Protein AF-A0A563VJB3-F1 (afdb_monomer)

Foldseek 3Di:
DADADLVVLVVVLPDDDLVPPVDQKDKHKAAPCCCCPPNNVSVVVSQVSCVVSQKHWDKDWDAVQQQQFQERGTMMIIMIGRVVWWPCPDPQDAFGGDHHVFFVCRLVVFDWPGRHAYQLAQDQPPDPPPDPSDRFWTQGPNDIDGDWLQSLCRRLVHPNPDDDPDDRNVSSNVSNSDHRPRSVVRRVVSVVVRCVVTGCPVCVVVLQVQQWFFLQLLVLVLVVLCLQQPQWFFADFLVGDGDPFTWGWQKKDFPPDQWIWGDDDQKTFIAGVVRHTPDIDGSCNSPVQDDSVVSLVCSQPDDDGIDGDPSCSVVCVVNVPRHSDDDDLFFARMFTWTDGPNDTDGGFGAHEFEPRPDFDWLADWALLQKWKKFKPPDDDDQVVLLPQPDPLSLLVSLVVSVVSVIDIDTDGRSDPLLLVLLVLLPVCRSVLVVQLLSCVSPPQDWALCSSDDDPVSLVSVLSVSVCSNFRDHSPDRDPSDGSHFWYWYQYPVRGIHTDGVVPSVRRSSNSRGFKTWDADPCVRRVFSGWDDDPNTIMGMTGTIMTGD

Sequence (548 aa):
MMVTNLKEVIYFLYCRYFRGKKPSAYIIENVRHLLKHDNGRTFKIICEHLESVGYTVNYKILKASEYGLPQHRPRIFIVGFNKELIDTFWAFNFPLPIPLKMTMSDVWEGNCSRDIGFTLRVGGRRSPIDDRRNWDGYLVDGEVVRIKPEQGIKMMGFPNNFQFPVSNTEAMKQLGNSVCVDVVYHVAGQVKEYLENNTIKKANKERQLKGRLNKGEWSEFYAFMRLLLDKYLSFGNKEGNPLNEYVVVFKIKHNKADIEYLKNNGQVEIRDLLGTKIKTLTVKELIEQISIEEIYQTIESSKGSSFVMPKVQEYFELLKINSFKGSSYSKGDINISFNHDGIQYSSQNVDIKSDIGSLPTLLNASSATNFIFRINNFNADIDAINDIKTKYKIRDRLLRIRELNSTLEFVKCEKEVHSNNLKKVDSLMPEILAKMLTKYYSGEGAKITDLVTNENEICRVKDYLKAVLLGMFPSKNWDGNYTANGSILVRKQGDLVLYHVIKDNILKDYLFYNTKLDTPSSTRHRFGNLYKEKNQTFIKLNLQIRFI

Structure (mmCIF, N/CA/C/O backbone):
data_AF-A0A563VJB3-F1
#
_entry.id   AF-A0A563VJB3-F1
#
loop_
_atom_site.group_PDB
_atom_site.id
_atom_site.type_symbol
_atom_site.label_atom_id
_atom_site.label_alt_id
_atom_site.label_comp_id
_atom_site.label_asym_id
_atom_site.label_entity_id
_atom_site.label_seq_id
_atom_site.pdbx_PDB_ins_code
_atom_site.Cartn_x
_atom_site.Cartn_y
_atom_site.Cartn_z
_atom_site.occupancy
_atom_site.B_iso_or_equiv
_atom_site.auth_seq_id
_atom_site.auth_comp_id
_atom_site.auth_asym_id
_atom_site.auth_atom_id
_atom_site.pdbx_PDB_model_num
ATOM 1 N N . MET A 1 1 ? -9.254 -17.437 45.096 1.00 30.25 1 MET A N 1
ATOM 2 C CA . MET A 1 1 ? -8.965 -17.400 46.546 1.00 30.25 1 MET A CA 1
ATOM 3 C C . MET A 1 1 ? -9.518 -16.082 47.068 1.00 30.25 1 MET A C 1
ATOM 5 O O . MET A 1 1 ? -9.094 -15.053 46.561 1.00 30.25 1 MET A O 1
ATOM 9 N N . MET A 1 2 ? -10.532 -16.105 47.940 1.00 32.41 2 MET A N 1
ATOM 10 C CA . MET A 1 2 ? -11.164 -14.882 48.464 1.00 32.41 2 MET A CA 1
ATOM 11 C C . MET A 1 2 ? -10.337 -14.330 49.621 1.00 32.41 2 MET A C 1
ATOM 13 O O . MET A 1 2 ? -9.968 -15.084 50.516 1.00 32.41 2 MET A O 1
ATOM 17 N N . VAL A 1 3 ? -10.038 -13.033 49.583 1.00 38.00 3 VAL A N 1
ATOM 18 C CA . VAL A 1 3 ? -9.262 -12.336 50.613 1.00 38.00 3 VAL A CA 1
ATOM 19 C C . VAL A 1 3 ? -10.212 -11.405 51.356 1.00 38.00 3 VAL A C 1
ATOM 21 O O . VAL A 1 3 ? -10.777 -10.491 50.762 1.00 38.00 3 VAL A O 1
ATOM 24 N N . THR A 1 4 ? -10.428 -11.664 52.645 1.00 40.12 4 THR A N 1
ATOM 25 C CA . THR A 1 4 ? -11.492 -11.033 53.444 1.00 40.12 4 THR A CA 1
ATOM 26 C C . THR A 1 4 ? -11.027 -9.835 54.278 1.00 40.12 4 THR A C 1
ATOM 28 O O . THR A 1 4 ? -11.866 -9.128 54.833 1.00 40.12 4 THR A O 1
ATOM 31 N N . ASN A 1 5 ? -9.718 -9.563 54.363 1.00 53.78 5 ASN A N 1
ATOM 32 C CA . ASN A 1 5 ? -9.167 -8.419 55.096 1.00 53.78 5 ASN A CA 1
ATOM 33 C C . ASN A 1 5 ? -8.331 -7.504 54.186 1.00 53.78 5 ASN A C 1
ATOM 35 O O . ASN A 1 5 ? -7.505 -7.951 53.400 1.00 53.78 5 ASN A O 1
ATOM 39 N N . LEU A 1 6 ? -8.499 -6.193 54.334 1.00 54.00 6 LEU A N 1
ATOM 40 C CA . LEU A 1 6 ? -7.807 -5.167 53.562 1.00 54.00 6 LEU A CA 1
ATOM 41 C C . LEU A 1 6 ? -6.274 -5.203 53.713 1.00 54.00 6 LEU A C 1
ATOM 43 O O . LEU A 1 6 ? -5.554 -5.007 52.734 1.00 54.00 6 LEU A O 1
ATOM 47 N N . LYS A 1 7 ? -5.769 -5.513 54.916 1.00 52.28 7 LYS A N 1
ATOM 48 C CA . LYS A 1 7 ? -4.327 -5.728 55.140 1.00 52.28 7 LYS A CA 1
ATOM 49 C C . LYS A 1 7 ? -3.820 -6.972 54.406 1.00 52.28 7 LYS A C 1
ATOM 51 O O . LYS A 1 7 ? -2.704 -6.962 53.899 1.00 52.28 7 LYS A O 1
ATOM 56 N N . GLU A 1 8 ? -4.649 -8.008 54.295 1.00 55.47 8 GLU A N 1
ATOM 57 C CA . GLU A 1 8 ? -4.331 -9.211 53.523 1.00 55.47 8 GLU A CA 1
ATOM 58 C C . GLU A 1 8 ? -4.402 -8.951 52.018 1.00 55.47 8 GLU A C 1
ATOM 60 O O . GLU A 1 8 ? -3.563 -9.477 51.302 1.00 55.47 8 GLU A O 1
ATOM 65 N N . VAL A 1 9 ? -5.330 -8.114 51.527 1.00 55.62 9 VAL A N 1
ATOM 66 C CA . VAL A 1 9 ? -5.386 -7.713 50.106 1.00 55.62 9 VAL A CA 1
ATOM 67 C C . VAL A 1 9 ? -4.091 -7.007 49.717 1.00 55.62 9 VAL A C 1
ATOM 69 O O . VAL A 1 9 ? -3.460 -7.385 48.735 1.00 55.62 9 VAL A O 1
ATOM 72 N N . ILE A 1 10 ? -3.649 -6.036 50.520 1.00 56.69 10 ILE A N 1
ATOM 73 C CA . ILE A 1 10 ? -2.398 -5.311 50.272 1.00 56.69 10 ILE A CA 1
ATOM 74 C C . ILE A 1 10 ? -1.197 -6.263 50.371 1.00 56.69 10 ILE A C 1
ATOM 76 O O . ILE A 1 10 ? -0.389 -6.302 49.451 1.00 56.69 10 ILE A O 1
ATOM 80 N N . TYR A 1 11 ? -1.105 -7.096 51.412 1.00 55.12 11 TYR A N 1
ATOM 81 C CA . TYR A 1 11 ? -0.025 -8.084 51.565 1.00 55.12 11 TYR A CA 1
ATOM 82 C C . TYR A 1 11 ? 0.010 -9.129 50.427 1.00 55.12 11 TYR A C 1
ATOM 84 O O . TYR A 1 11 ? 1.081 -9.494 49.934 1.00 55.12 11 TYR A O 1
ATOM 92 N N . PHE A 1 12 ? -1.158 -9.571 49.953 1.00 57.53 12 PHE A N 1
ATOM 93 C CA . PHE A 1 12 ? -1.322 -10.499 48.831 1.00 57.53 12 PHE A CA 1
ATOM 94 C C . PHE A 1 12 ? -0.870 -9.878 47.501 1.00 57.53 12 PHE A C 1
ATOM 96 O O . PHE A 1 12 ? -0.182 -10.537 46.716 1.00 57.53 12 PHE A O 1
ATOM 103 N N . LEU A 1 13 ? -1.187 -8.596 47.280 1.00 56.88 13 LEU A N 1
ATOM 104 C CA . LEU A 1 13 ? -0.684 -7.802 46.155 1.00 56.88 13 LEU A CA 1
ATOM 105 C C . LEU A 1 13 ? 0.831 -7.526 46.253 1.00 56.88 13 LEU A C 1
ATOM 107 O O . LEU A 1 13 ? 1.493 -7.409 45.220 1.00 56.88 13 LEU A O 1
ATOM 111 N N . TYR A 1 14 ? 1.385 -7.452 47.470 1.00 53.69 14 TYR A N 1
ATOM 112 C CA . TYR A 1 14 ? 2.781 -7.083 47.743 1.00 53.69 14 TYR A CA 1
ATOM 113 C C . TYR A 1 14 ? 3.789 -8.221 47.488 1.00 53.69 14 TYR A C 1
ATOM 115 O O . TYR A 1 14 ? 4.827 -7.990 46.869 1.00 53.69 14 TYR A O 1
ATOM 123 N N . CYS A 1 15 ? 3.518 -9.455 47.942 1.00 50.88 15 CYS A N 1
ATOM 124 C CA . CYS A 1 15 ? 4.615 -10.405 48.205 1.00 50.88 15 CYS A CA 1
ATOM 125 C C . CYS A 1 15 ? 4.750 -11.642 47.298 1.00 50.88 15 CYS A C 1
ATOM 127 O O . CYS A 1 15 ? 5.849 -12.190 47.260 1.00 50.88 15 CYS A O 1
ATOM 129 N N . ARG A 1 16 ? 3.711 -12.158 46.612 1.00 53.47 16 ARG A N 1
ATOM 130 C CA . ARG A 1 16 ? 3.793 -13.575 46.156 1.00 53.47 16 ARG A CA 1
ATOM 131 C C . ARG A 1 16 ? 3.407 -13.927 44.717 1.00 53.47 16 ARG A C 1
ATOM 133 O O . ARG A 1 16 ? 3.974 -14.882 44.195 1.00 53.47 16 ARG A O 1
ATOM 140 N N . TYR A 1 17 ? 2.491 -13.214 44.054 1.00 55.06 17 TYR A N 1
ATOM 141 C CA . TYR A 1 17 ? 1.981 -13.660 42.737 1.00 55.06 17 TYR A CA 1
ATOM 142 C C . TYR A 1 17 ? 2.301 -12.729 41.563 1.00 55.06 17 TYR A C 1
ATOM 144 O O . TYR A 1 17 ? 2.717 -13.221 40.517 1.00 55.06 17 TYR A O 1
ATOM 152 N N . PHE A 1 18 ? 2.171 -11.409 41.711 1.00 60.47 18 PHE A N 1
ATOM 153 C CA . PHE A 1 18 ? 2.315 -10.500 40.565 1.00 60.47 18 PHE A CA 1
ATOM 154 C C . PHE A 1 18 ? 3.766 -10.311 40.102 1.00 60.47 18 PHE A C 1
ATOM 156 O O . PHE A 1 18 ? 4.006 -10.267 38.899 1.00 60.47 18 PHE A O 1
ATOM 163 N N . ARG A 1 19 ? 4.745 -10.330 41.020 1.00 59.09 19 ARG A N 1
ATOM 164 C CA . ARG A 1 19 ? 6.177 -10.348 40.658 1.00 59.09 19 ARG A CA 1
ATOM 165 C C . ARG A 1 19 ? 6.685 -11.725 40.210 1.00 59.09 19 ARG A C 1
ATOM 167 O O . ARG A 1 19 ? 7.540 -11.782 39.338 1.00 59.09 19 ARG A O 1
ATOM 174 N N . GLY A 1 20 ? 6.174 -12.816 40.791 1.00 64.81 20 GLY A N 1
ATOM 175 C CA . GLY A 1 20 ? 6.701 -14.172 40.560 1.00 64.81 20 GLY A CA 1
ATOM 176 C C . GLY A 1 20 ? 5.986 -14.979 39.471 1.00 64.81 20 GLY A C 1
ATOM 177 O O . GLY A 1 20 ? 6.637 -15.594 38.637 1.00 64.81 20 GLY A O 1
ATOM 178 N N . LYS A 1 21 ? 4.647 -14.997 39.469 1.00 71.12 21 LYS A N 1
ATOM 179 C CA . LYS A 1 21 ? 3.832 -15.833 38.567 1.00 71.12 21 LYS A CA 1
ATOM 180 C C . LYS A 1 21 ? 3.243 -15.086 37.373 1.00 71.12 21 LYS A C 1
ATOM 182 O O . LYS A 1 21 ? 2.817 -15.748 36.434 1.00 71.12 21 LYS A O 1
ATOM 187 N N . LYS A 1 22 ? 3.205 -13.746 37.417 1.00 80.19 22 LYS A N 1
ATOM 188 C CA . LYS A 1 22 ? 2.731 -12.863 36.334 1.00 80.19 22 LYS A CA 1
ATOM 189 C C . LYS A 1 22 ? 1.467 -13.399 35.608 1.00 80.19 22 LYS A C 1
ATOM 191 O O . LYS A 1 22 ? 1.537 -13.679 34.410 1.00 80.19 22 LYS A O 1
ATOM 196 N N . PRO A 1 23 ? 0.325 -13.592 36.301 1.00 88.81 23 PRO A N 1
ATOM 197 C CA . PRO A 1 23 ? -0.891 -14.124 35.672 1.00 88.81 23 PRO A CA 1
ATOM 198 C C . PRO A 1 23 ? -1.370 -13.266 34.487 1.00 88.81 23 PRO A C 1
ATOM 200 O O . PRO A 1 23 ? -1.190 -12.057 34.482 1.00 88.81 23 PRO A O 1
ATOM 203 N N . SER A 1 24 ? -2.025 -13.859 33.486 1.00 91.06 24 SER A N 1
ATOM 204 C CA . SER A 1 24 ? -2.546 -13.104 32.330 1.00 91.06 24 SER A CA 1
ATOM 205 C C . SER A 1 24 ? -3.670 -12.128 32.695 1.00 91.06 24 SER A C 1
ATOM 207 O O . SER A 1 24 ? -3.784 -11.068 32.084 1.00 91.06 24 SER A O 1
ATOM 209 N N . ALA A 1 25 ? -4.472 -12.467 33.706 1.00 94.06 25 ALA A N 1
ATOM 210 C CA . ALA A 1 25 ? -5.518 -11.616 34.259 1.00 94.06 25 ALA A CA 1
ATOM 211 C C . ALA A 1 25 ? -5.741 -11.899 35.750 1.00 94.06 25 ALA A C 1
ATOM 213 O O . ALA A 1 25 ? -5.319 -12.936 36.269 1.00 94.06 25 ALA A O 1
ATOM 214 N N . TYR A 1 26 ? -6.449 -10.997 36.426 1.00 91.94 26 TYR A N 1
ATOM 215 C CA . TYR A 1 26 ? -6.945 -11.186 37.785 1.00 91.94 26 TYR A CA 1
ATOM 216 C C . TYR A 1 26 ? -8.397 -10.717 37.920 1.00 91.94 26 TYR A C 1
ATOM 218 O O . TYR A 1 26 ? -8.863 -9.858 37.173 1.00 91.94 26 TYR A O 1
ATOM 226 N N . ILE A 1 27 ? -9.087 -11.268 38.921 1.00 93.88 27 ILE A N 1
ATOM 227 C CA . ILE A 1 27 ? -10.400 -10.818 39.389 1.00 93.88 27 ILE A CA 1
ATOM 228 C C . ILE A 1 27 ? -10.308 -10.697 40.912 1.00 93.88 27 ILE A C 1
ATOM 230 O O . ILE A 1 27 ? -10.007 -11.677 41.596 1.00 93.88 27 ILE A O 1
ATOM 234 N N . ILE A 1 28 ? -10.549 -9.500 41.436 1.00 90.69 28 ILE A N 1
ATOM 235 C CA . ILE A 1 28 ? -10.632 -9.209 42.869 1.00 90.69 28 ILE A CA 1
ATOM 236 C C . ILE A 1 28 ? -12.067 -8.790 43.169 1.00 90.69 28 ILE A C 1
ATOM 238 O O . ILE A 1 28 ? -12.626 -7.938 42.485 1.00 90.69 28 ILE A O 1
ATOM 242 N N . GLU A 1 29 ? -12.656 -9.378 44.201 1.00 92.19 29 GLU A N 1
ATOM 243 C CA . GLU A 1 29 ? -13.983 -9.024 44.699 1.00 92.19 29 GLU A CA 1
ATOM 244 C C . GLU A 1 29 ? -13.849 -8.440 46.108 1.00 92.19 29 GLU A C 1
ATOM 246 O O . GLU A 1 29 ? -12.997 -8.873 46.887 1.00 92.19 29 GLU A O 1
ATOM 251 N N . ASN A 1 30 ? -14.638 -7.407 46.412 1.00 90.38 30 ASN A N 1
ATOM 252 C CA . ASN A 1 30 ? -14.713 -6.843 47.756 1.00 90.38 30 ASN A CA 1
ATOM 253 C C . ASN A 1 30 ? -16.063 -6.146 48.013 1.00 90.38 30 ASN A C 1
ATOM 255 O O . ASN A 1 30 ? -16.871 -5.893 47.114 1.00 90.38 30 ASN A O 1
ATOM 259 N N . VAL A 1 31 ? -16.306 -5.750 49.263 1.00 89.88 31 VAL A N 1
ATOM 260 C CA . VAL A 1 31 ? -17.470 -4.945 49.643 1.00 89.88 31 VAL A CA 1
ATOM 261 C C . VAL A 1 31 ? -17.470 -3.591 48.930 1.00 89.88 31 VAL A C 1
ATOM 263 O O . VAL A 1 31 ? -16.441 -2.927 48.817 1.00 89.88 31 VAL A O 1
ATOM 266 N N . ARG A 1 32 ? -18.656 -3.107 48.530 1.00 91.56 32 ARG A N 1
ATOM 267 C CA . ARG A 1 32 ? -18.812 -1.797 47.860 1.00 91.56 32 ARG A CA 1
ATOM 268 C C . ARG A 1 32 ? -18.201 -0.617 48.629 1.00 91.56 32 ARG A C 1
ATOM 270 O O . ARG A 1 32 ? -17.889 0.408 48.034 1.00 91.56 32 ARG A O 1
ATOM 277 N N . HIS A 1 33 ? -18.073 -0.742 49.955 1.00 89.00 33 HIS A N 1
ATOM 278 C CA . HIS A 1 33 ? -17.521 0.306 50.810 1.00 89.00 33 HIS A CA 1
ATOM 279 C C . HIS A 1 33 ? -16.015 0.514 50.597 1.00 89.00 33 HIS A C 1
ATOM 281 O O . HIS A 1 33 ? -15.516 1.573 50.958 1.00 89.00 33 HIS A O 1
ATOM 287 N N . LEU A 1 34 ? -15.307 -0.421 49.948 1.00 87.69 34 LEU A N 1
ATOM 288 C CA . LEU A 1 34 ? -13.894 -0.259 49.595 1.00 87.69 34 LEU A CA 1
ATOM 289 C C . LEU A 1 34 ? -13.620 1.077 48.881 1.00 87.69 34 LEU A C 1
ATOM 291 O O . LEU A 1 34 ? -12.643 1.740 49.210 1.00 87.69 34 LEU A O 1
ATOM 295 N N . LEU A 1 35 ? -14.517 1.513 47.986 1.00 87.25 35 LEU A N 1
ATOM 296 C CA . LEU A 1 35 ? -14.394 2.787 47.260 1.00 87.25 35 LEU A CA 1
ATOM 297 C C . LEU A 1 35 ? -14.350 4.022 48.170 1.00 87.25 35 LEU A C 1
ATOM 299 O O . LEU A 1 35 ? -13.802 5.047 47.784 1.00 87.25 35 LEU A O 1
ATOM 303 N N . LYS A 1 36 ? -14.961 3.944 49.356 1.00 88.31 36 LYS A N 1
ATOM 304 C CA . LYS A 1 36 ? -15.062 5.054 50.316 1.00 88.31 36 LYS A CA 1
ATOM 305 C C . LYS A 1 36 ? -14.191 4.845 51.555 1.00 88.31 36 LYS A C 1
ATOM 307 O O . LYS A 1 36 ? -14.131 5.729 52.404 1.00 88.31 36 LYS A O 1
ATOM 312 N N . HIS A 1 37 ? -13.541 3.691 51.675 1.00 86.44 37 HIS A N 1
ATOM 313 C CA . HIS A 1 37 ? -12.738 3.348 52.839 1.00 86.44 37 HIS A CA 1
ATOM 314 C C . HIS A 1 37 ? -11.541 4.295 52.965 1.00 86.44 37 HIS A C 1
ATOM 316 O O . HIS A 1 37 ? -10.852 4.545 51.973 1.00 86.44 37 HIS A O 1
ATOM 322 N N . ASP A 1 38 ? -11.297 4.801 54.179 1.00 85.06 38 ASP A N 1
ATOM 323 C CA . ASP A 1 38 ? -10.225 5.765 54.469 1.00 85.06 38 ASP A CA 1
ATOM 324 C C . ASP A 1 38 ? -10.249 6.961 53.493 1.00 85.06 38 ASP A C 1
ATOM 326 O O . ASP A 1 38 ? -9.268 7.272 52.820 1.00 85.06 38 ASP A O 1
ATOM 330 N N . ASN A 1 39 ? -11.438 7.554 53.312 1.00 85.81 39 ASN A N 1
ATOM 331 C CA . ASN A 1 39 ? -11.700 8.640 52.357 1.00 85.81 39 ASN A CA 1
ATOM 332 C C . ASN A 1 39 ? -11.255 8.322 50.911 1.00 85.81 39 ASN A C 1
ATOM 334 O O . ASN A 1 39 ? -10.822 9.201 50.171 1.00 85.81 39 ASN A O 1
ATOM 338 N N . GLY A 1 40 ? -11.338 7.049 50.505 1.00 84.56 40 GLY A N 1
ATOM 339 C CA . GLY A 1 40 ? -10.957 6.566 49.172 1.00 84.56 40 GLY A CA 1
ATOM 340 C C . GLY A 1 40 ? -9.463 6.268 49.003 1.00 84.56 40 GLY A C 1
ATOM 341 O O . GLY A 1 40 ? -9.069 5.669 47.998 1.00 84.56 40 GLY A O 1
ATOM 342 N N . ARG A 1 41 ? -8.624 6.601 49.996 1.00 80.00 41 ARG A N 1
ATOM 343 C CA . ARG A 1 41 ? -7.166 6.401 49.949 1.00 80.00 41 ARG A CA 1
ATOM 344 C C . ARG A 1 41 ? -6.793 4.943 49.721 1.00 80.00 41 ARG A C 1
ATOM 346 O O . ARG A 1 41 ? -5.914 4.636 48.924 1.00 80.00 41 ARG A O 1
ATOM 353 N N . THR A 1 42 ? -7.487 4.040 50.400 1.00 80.94 42 THR A N 1
ATOM 354 C CA . THR A 1 42 ? -7.238 2.600 50.303 1.00 80.94 42 THR A CA 1
ATOM 355 C C . THR A 1 42 ? -7.418 2.073 48.881 1.00 80.94 42 THR A C 1
ATOM 357 O O . THR A 1 42 ? -6.559 1.361 48.367 1.00 80.94 42 THR A O 1
ATOM 360 N N . PHE A 1 43 ? -8.543 2.406 48.245 1.00 85.62 43 PHE A N 1
ATOM 361 C CA . PHE A 1 43 ? -8.846 1.941 46.896 1.00 85.62 43 PHE A CA 1
ATOM 362 C C . PHE A 1 43 ? -7.849 2.501 45.879 1.00 85.62 43 PHE A C 1
ATOM 364 O O . PHE A 1 43 ? -7.363 1.762 45.025 1.00 85.62 43 PHE A O 1
ATOM 371 N N . LYS A 1 44 ? -7.485 3.779 46.034 1.00 84.56 44 LYS A N 1
ATOM 372 C CA . LYS A 1 44 ? -6.466 4.438 45.217 1.00 84.56 44 LYS A CA 1
ATOM 373 C C . LYS A 1 44 ? -5.117 3.711 45.285 1.00 84.56 44 LYS A C 1
ATOM 375 O O . LYS A 1 44 ? -4.593 3.350 44.240 1.00 84.56 44 LYS A O 1
ATOM 380 N N . ILE A 1 45 ? -4.628 3.396 46.490 1.00 84.12 45 ILE A N 1
ATOM 381 C CA . ILE A 1 45 ? -3.366 2.653 46.686 1.00 84.12 45 ILE A CA 1
ATOM 382 C C . ILE A 1 45 ? -3.403 1.284 45.990 1.00 84.12 45 ILE A C 1
ATOM 384 O O . ILE A 1 45 ? -2.421 0.875 45.375 1.00 84.12 45 ILE A O 1
ATOM 388 N N . ILE A 1 46 ? -4.531 0.567 46.070 1.00 83.94 46 ILE A N 1
ATOM 389 C CA . ILE A 1 46 ? -4.692 -0.732 45.398 1.00 83.94 46 ILE A CA 1
ATOM 390 C C . ILE A 1 46 ? -4.559 -0.576 43.876 1.00 83.94 46 ILE A C 1
ATOM 392 O O . ILE A 1 46 ? -3.846 -1.360 43.251 1.00 83.94 46 ILE A O 1
ATOM 396 N N . CYS A 1 47 ? -5.225 0.426 43.293 1.00 87.12 47 CYS A N 1
ATOM 397 C CA . CYS A 1 47 ? -5.187 0.681 41.852 1.00 87.12 47 CYS A CA 1
ATOM 398 C C . CYS A 1 47 ? -3.778 1.074 41.390 1.00 87.12 47 CYS A C 1
ATOM 400 O O . CYS A 1 47 ? -3.227 0.418 40.511 1.00 87.12 47 CYS A O 1
ATOM 402 N N . GLU A 1 48 ? -3.171 2.071 42.042 1.00 84.75 48 GLU A N 1
ATOM 403 C CA . GLU A 1 48 ? -1.820 2.555 41.726 1.00 84.75 48 GLU A CA 1
ATOM 404 C C . GLU A 1 48 ? -0.791 1.420 41.790 1.00 84.75 48 GLU A C 1
ATOM 406 O O . GLU A 1 48 ? 0.065 1.287 40.915 1.00 84.75 48 GLU A O 1
ATOM 411 N N . HIS A 1 49 ? -0.897 0.545 42.794 1.00 83.12 49 HIS A N 1
ATOM 412 C CA . HIS A 1 49 ? 0.003 -0.597 42.922 1.00 83.12 49 HIS A CA 1
ATOM 413 C C . HIS A 1 49 ? -0.178 -1.611 41.788 1.00 83.12 49 HIS A C 1
ATOM 415 O O . HIS A 1 49 ? 0.812 -2.016 41.180 1.00 83.12 49 HIS A O 1
ATOM 421 N N . LEU A 1 50 ? -1.415 -2.008 41.476 1.00 86.25 50 LEU A N 1
ATOM 422 C CA . LEU A 1 50 ? -1.716 -2.932 40.373 1.00 86.25 50 LEU A CA 1
ATOM 423 C C . LEU A 1 50 ? -1.210 -2.399 39.024 1.00 86.25 50 LEU A C 1
ATOM 425 O O . LEU A 1 50 ? -0.636 -3.150 38.232 1.00 86.25 50 LEU A O 1
ATOM 429 N N . GLU A 1 51 ? -1.353 -1.096 38.793 1.00 87.25 51 GLU A N 1
ATOM 430 C CA . GLU A 1 51 ? -0.821 -0.426 37.608 1.00 87.25 51 GLU A CA 1
ATOM 431 C C . GLU A 1 51 ? 0.709 -0.418 37.589 1.00 87.25 51 GLU A C 1
ATOM 433 O O . GLU A 1 51 ? 1.305 -0.745 36.559 1.00 87.25 51 GLU A O 1
ATOM 438 N N . SER A 1 52 ? 1.344 -0.128 38.731 1.00 83.44 52 SER A N 1
ATOM 439 C CA . SER A 1 52 ? 2.807 -0.100 38.871 1.00 83.44 52 SER A CA 1
ATOM 440 C C . SER A 1 52 ? 3.473 -1.453 38.599 1.00 83.44 52 SER A C 1
ATOM 442 O O . SER A 1 52 ? 4.606 -1.500 38.124 1.00 83.44 52 SER A O 1
ATOM 444 N N . VAL A 1 53 ? 2.771 -2.566 38.852 1.00 83.75 53 VAL A N 1
ATOM 445 C CA . VAL A 1 53 ? 3.262 -3.927 38.568 1.00 83.75 53 VAL A CA 1
ATOM 446 C C . VAL A 1 53 ? 2.870 -4.428 37.172 1.00 83.75 53 VAL A C 1
ATOM 448 O O . VAL A 1 53 ? 3.014 -5.617 36.885 1.00 83.75 53 VAL A O 1
ATOM 451 N N . GLY A 1 54 ? 2.402 -3.534 36.295 1.00 85.12 54 GLY A N 1
ATOM 452 C CA . GLY A 1 54 ? 2.211 -3.803 34.869 1.00 85.12 54 GLY A CA 1
ATOM 453 C C . GLY A 1 54 ? 0.825 -4.315 34.478 1.00 85.12 54 GLY A C 1
ATOM 454 O O . GLY A 1 54 ? 0.691 -4.941 33.427 1.00 85.12 54 GLY A O 1
ATOM 455 N N . TYR A 1 55 ? -0.211 -4.069 35.284 1.00 90.06 55 TYR A N 1
ATOM 456 C CA . TYR A 1 55 ? -1.577 -4.493 34.964 1.00 90.06 55 TYR A CA 1
ATOM 457 C C . TYR A 1 55 ? -2.495 -3.311 34.659 1.00 90.06 55 TYR A C 1
ATOM 459 O O . TYR A 1 55 ? -2.235 -2.172 35.037 1.00 90.06 55 TYR A O 1
ATOM 467 N N . THR A 1 56 ? -3.583 -3.568 33.939 1.00 91.62 56 THR A N 1
ATOM 468 C CA . THR A 1 56 ? -4.733 -2.653 33.900 1.00 91.62 56 THR A CA 1
ATOM 469 C C . THR A 1 56 ? -5.590 -2.791 35.153 1.00 91.62 56 THR A C 1
ATOM 471 O O . THR A 1 56 ? -5.491 -3.785 35.875 1.00 91.62 56 THR A O 1
ATOM 474 N N . VAL A 1 57 ? -6.438 -1.794 35.407 1.00 92.94 57 VAL A N 1
ATOM 475 C CA . VAL A 1 57 ? -7.392 -1.787 36.518 1.00 92.94 57 VAL A CA 1
ATOM 476 C C . VAL A 1 57 ? -8.748 -1.319 35.996 1.00 92.94 57 VAL A C 1
ATOM 478 O O . VAL A 1 57 ? -8.951 -0.143 35.718 1.00 92.94 57 VAL A O 1
ATOM 481 N N . ASN A 1 58 ? -9.691 -2.247 35.870 1.00 94.06 58 ASN A N 1
ATOM 482 C CA . ASN A 1 58 ? -11.079 -1.976 35.503 1.00 94.06 58 ASN A CA 1
ATOM 483 C C . ASN A 1 58 ? -11.958 -2.376 36.680 1.00 94.06 58 ASN A C 1
ATOM 485 O O . ASN A 1 58 ? -11.766 -3.453 37.237 1.00 94.06 58 ASN A O 1
ATOM 489 N N . TYR A 1 59 ? -12.934 -1.562 37.069 1.00 96.00 59 TYR A N 1
ATOM 490 C CA . TYR A 1 59 ? -13.786 -1.912 38.201 1.00 96.00 59 TYR A CA 1
ATOM 491 C C . TYR A 1 59 ? -15.238 -1.494 38.017 1.00 96.00 59 TYR A C 1
ATOM 493 O O . TYR A 1 59 ? -15.541 -0.493 37.372 1.00 96.00 59 TYR A O 1
ATOM 501 N N . LYS A 1 60 ? -16.148 -2.270 38.609 1.00 95.88 60 LYS A N 1
ATOM 502 C CA . LYS A 1 60 ? -17.587 -1.986 38.610 1.00 95.88 60 LYS A CA 1
ATOM 503 C C . LYS A 1 60 ? -18.245 -2.572 39.854 1.00 95.88 60 LYS A C 1
ATOM 505 O O . LYS A 1 60 ? -17.848 -3.633 40.336 1.00 95.88 60 LYS A O 1
ATOM 510 N N . ILE A 1 61 ? -19.256 -1.882 40.385 1.00 96.44 61 ILE A N 1
ATOM 511 C CA . ILE A 1 61 ? -20.139 -2.460 41.404 1.00 96.44 61 ILE A CA 1
ATOM 512 C C . ILE A 1 61 ? -21.210 -3.279 40.691 1.00 96.44 61 ILE A C 1
ATOM 514 O O . ILE A 1 61 ? -21.971 -2.725 39.903 1.00 96.44 61 ILE A O 1
ATOM 518 N N . LEU A 1 62 ? -21.280 -4.569 41.003 1.00 95.56 62 LEU A N 1
ATOM 519 C CA . LEU A 1 62 ? -22.282 -5.497 40.485 1.00 95.56 62 LEU A CA 1
ATOM 520 C C . LEU A 1 62 ? -23.194 -5.959 41.623 1.00 95.56 62 LEU A C 1
ATOM 522 O O . LEU A 1 62 ? -22.718 -6.212 42.736 1.00 95.56 62 LEU A O 1
ATOM 526 N N . LYS A 1 63 ? -24.501 -6.057 41.364 1.00 96.12 63 LYS A N 1
ATOM 527 C CA . LYS A 1 63 ? -25.487 -6.563 42.331 1.00 96.12 63 LYS A CA 1
ATOM 528 C C . LYS A 1 63 ? -25.933 -7.959 41.933 1.00 96.12 63 LYS A C 1
ATOM 530 O O . LYS A 1 63 ? -26.295 -8.165 40.787 1.00 96.12 63 LYS A O 1
ATOM 535 N N . ALA A 1 64 ? -26.001 -8.894 42.875 1.00 96.12 64 ALA A N 1
ATOM 536 C CA . ALA A 1 64 ? -26.461 -10.254 42.570 1.00 96.12 64 ALA A CA 1
ATOM 537 C C . ALA A 1 64 ? -27.871 -10.311 41.934 1.00 96.12 64 ALA A C 1
ATOM 539 O O . ALA A 1 64 ? -28.099 -11.115 41.035 1.00 96.12 64 ALA A O 1
ATOM 540 N N . SER A 1 65 ? -28.760 -9.382 42.305 1.00 96.00 65 SER A N 1
ATOM 541 C CA . SER A 1 65 ? -30.086 -9.195 41.690 1.00 96.00 65 SER A CA 1
ATOM 542 C C . SER A 1 65 ? -30.082 -8.806 40.213 1.00 96.00 65 SER A C 1
ATOM 544 O O . SER A 1 65 ? -31.089 -8.978 39.543 1.00 96.00 65 SER A O 1
ATOM 546 N N . GLU A 1 66 ? -28.970 -8.280 39.701 1.00 95.50 66 GLU A N 1
ATOM 547 C CA . GLU A 1 66 ? -28.779 -7.955 38.281 1.00 95.50 66 GLU A CA 1
ATOM 548 C C . GLU A 1 66 ? -28.165 -9.136 37.508 1.00 95.50 66 GLU A C 1
ATOM 550 O O . GLU A 1 66 ? -27.900 -9.017 36.317 1.00 95.50 66 GLU A O 1
ATOM 555 N N . TYR A 1 67 ? -27.909 -10.266 38.177 1.00 96.06 67 TYR A N 1
ATOM 556 C CA . TYR A 1 67 ? -27.288 -11.459 37.597 1.00 96.06 67 TYR A CA 1
ATOM 557 C C . TYR A 1 67 ? -28.005 -12.741 38.032 1.00 96.06 67 TYR A C 1
ATOM 559 O O . TYR A 1 67 ? -27.375 -13.742 38.367 1.00 96.06 67 TYR A O 1
ATOM 567 N N . GLY A 1 68 ? -29.338 -12.708 38.045 1.00 93.56 68 GLY A N 1
ATOM 568 C CA . GLY A 1 68 ? -30.152 -13.910 38.205 1.00 93.56 68 GLY A CA 1
ATOM 569 C C . GLY A 1 68 ? -30.474 -14.339 39.639 1.00 93.56 68 GLY A C 1
ATOM 570 O O . GLY A 1 68 ? -31.282 -15.248 39.796 1.00 93.56 68 GLY A O 1
ATOM 571 N N . LEU A 1 69 ? -29.912 -13.708 40.676 1.00 96.75 69 LEU A N 1
ATOM 572 C CA . LEU A 1 69 ? -30.057 -14.170 42.065 1.00 96.75 69 LEU A CA 1
ATOM 573 C C . LEU A 1 69 ? -30.916 -13.229 42.925 1.00 96.75 69 LEU A C 1
ATOM 575 O O . LEU A 1 69 ? -30.699 -12.020 42.885 1.00 96.75 69 LEU A O 1
ATOM 579 N N . PRO A 1 70 ? -31.804 -13.733 43.801 1.00 96.69 70 PRO A N 1
ATOM 580 C CA . PRO A 1 70 ? -32.729 -12.917 44.591 1.00 96.69 70 PRO A CA 1
ATOM 581 C C . PRO A 1 70 ? -32.051 -12.303 45.822 1.00 96.69 70 PRO A C 1
ATOM 583 O O . PRO A 1 70 ? -32.508 -12.453 46.952 1.00 96.69 70 PRO A O 1
ATOM 586 N N . GLN A 1 71 ? -30.925 -11.610 45.640 1.00 95.56 71 GLN A N 1
ATOM 587 C CA . GLN A 1 71 ? -30.166 -11.028 46.742 1.00 95.56 71 GLN A CA 1
ATOM 588 C C . GLN A 1 71 ? -29.675 -9.616 46.424 1.00 95.56 71 GLN A C 1
ATOM 590 O O . GLN A 1 71 ? -28.935 -9.373 45.469 1.00 95.56 71 GLN A O 1
ATOM 595 N N . HIS A 1 72 ? -29.992 -8.667 47.302 1.00 94.50 72 HIS A N 1
ATOM 596 C CA . HIS A 1 72 ? -29.468 -7.310 47.246 1.00 94.50 72 HIS A CA 1
ATOM 597 C C . HIS A 1 72 ? -28.037 -7.279 47.808 1.00 94.50 72 HIS A C 1
ATOM 599 O O . HIS A 1 72 ? -27.796 -6.804 48.921 1.00 94.50 72 HIS A O 1
ATOM 605 N N . ARG A 1 73 ? -27.075 -7.819 47.047 1.00 94.06 73 ARG A N 1
ATOM 606 C CA . ARG A 1 73 ? -25.653 -7.942 47.420 1.00 94.06 73 ARG A CA 1
ATOM 607 C C . ARG A 1 73 ? -24.748 -7.178 46.438 1.00 94.06 73 ARG A C 1
ATOM 609 O O . ARG A 1 73 ? -24.179 -7.790 45.539 1.00 94.06 73 ARG A O 1
ATOM 616 N N . PRO A 1 74 ? -24.596 -5.848 46.589 1.00 95.62 74 PRO A N 1
ATOM 617 C CA . PRO A 1 74 ? -23.645 -5.068 45.800 1.00 95.62 74 PRO A CA 1
ATOM 618 C C . PRO A 1 74 ? -22.202 -5.355 46.235 1.00 95.62 74 PRO A C 1
ATOM 620 O O . PRO A 1 74 ? -21.866 -5.213 47.421 1.00 95.62 74 PRO A O 1
ATOM 623 N N . ARG A 1 75 ? -21.345 -5.710 45.279 1.00 94.56 75 ARG A N 1
ATOM 624 C CA . ARG A 1 75 ? -19.903 -5.934 45.462 1.00 94.56 75 ARG A CA 1
ATOM 625 C C . ARG A 1 75 ? -19.108 -5.243 44.370 1.00 94.56 75 ARG A C 1
ATOM 627 O O . ARG A 1 75 ? -19.583 -5.135 43.245 1.00 94.56 75 ARG A O 1
ATOM 634 N N . ILE A 1 76 ? -17.933 -4.731 44.721 1.00 94.81 76 ILE A N 1
ATOM 635 C CA . ILE A 1 76 ? -16.997 -4.206 43.732 1.00 94.81 76 ILE A CA 1
ATOM 636 C C . ILE A 1 76 ? -16.194 -5.370 43.165 1.00 94.81 76 ILE A C 1
ATOM 638 O O . ILE A 1 76 ? -15.613 -6.152 43.914 1.00 94.81 76 ILE A O 1
ATOM 642 N N . PHE A 1 77 ? -16.164 -5.453 41.843 1.00 95.12 77 PHE A N 1
ATOM 643 C CA . PHE A 1 77 ? -15.275 -6.327 41.099 1.00 95.12 77 PHE A CA 1
ATOM 644 C C . PHE A 1 77 ? -14.189 -5.471 40.469 1.00 95.12 77 PHE A C 1
ATOM 646 O O . PHE A 1 77 ? -14.502 -4.453 39.855 1.00 95.12 77 PHE A O 1
ATOM 653 N N . ILE A 1 78 ? -12.936 -5.882 40.628 1.00 94.25 78 ILE A N 1
ATOM 654 C CA . ILE A 1 78 ? -11.759 -5.269 40.017 1.00 94.25 78 ILE A CA 1
ATOM 655 C C . ILE A 1 78 ? -11.118 -6.329 39.127 1.00 94.25 78 ILE A C 1
ATOM 657 O O . ILE A 1 78 ? -10.714 -7.391 39.600 1.00 94.25 78 ILE A O 1
ATOM 661 N N . VAL A 1 79 ? -11.053 -6.045 37.837 1.00 95.06 79 VAL A N 1
ATOM 662 C CA . VAL A 1 79 ? -10.534 -6.922 36.797 1.00 95.06 79 VAL A CA 1
ATOM 663 C C . VAL A 1 79 ? -9.365 -6.228 36.126 1.00 95.06 79 VAL A C 1
ATOM 665 O O . VAL A 1 79 ? -9.464 -5.068 35.722 1.00 95.06 79 VAL A O 1
ATOM 668 N N . GLY A 1 80 ? -8.266 -6.946 35.956 1.00 93.31 80 GLY A N 1
ATOM 669 C CA . GLY A 1 80 ? -7.118 -6.409 35.249 1.00 93.31 80 GLY A CA 1
ATOM 670 C C . GLY A 1 80 ? -6.352 -7.462 34.490 1.00 93.31 80 GLY A C 1
ATOM 671 O O . GLY A 1 80 ? -6.421 -8.653 34.788 1.00 93.31 80 GLY A O 1
ATOM 672 N N . PHE A 1 81 ? -5.615 -6.983 33.501 1.00 93.56 81 PHE A N 1
ATOM 673 C CA . PHE A 1 81 ? -4.905 -7.787 32.522 1.00 93.56 81 PHE A CA 1
ATOM 674 C C . PHE A 1 81 ? -3.438 -7.389 32.520 1.00 93.56 81 PHE A C 1
ATOM 676 O O . PHE A 1 81 ? -3.111 -6.213 32.684 1.00 93.56 81 PHE A O 1
ATOM 683 N N . ASN A 1 82 ? -2.560 -8.372 32.360 1.00 91.06 82 ASN A N 1
ATOM 684 C CA . ASN A 1 82 ? -1.128 -8.131 32.276 1.00 91.06 82 ASN A CA 1
ATOM 685 C C . ASN A 1 82 ? -0.805 -7.455 30.938 1.00 91.06 82 ASN A C 1
ATOM 687 O O . ASN A 1 82 ? -0.949 -8.087 29.890 1.00 91.06 82 ASN A O 1
ATOM 691 N N . LYS A 1 83 ? -0.334 -6.204 30.984 1.00 85.38 83 LYS A N 1
ATOM 692 C CA . LYS A 1 83 ? -0.033 -5.383 29.799 1.00 85.38 83 LYS A CA 1
ATOM 693 C C . LYS A 1 83 ? 1.087 -5.973 28.927 1.00 85.38 83 LYS A C 1
ATOM 695 O O . LYS A 1 83 ? 1.185 -5.636 27.755 1.00 85.38 83 LYS A O 1
ATOM 700 N N . GLU A 1 84 ? 1.921 -6.868 29.470 1.00 85.00 84 GLU A N 1
ATOM 701 C CA . GLU A 1 84 ? 2.948 -7.590 28.700 1.00 85.00 84 GLU A CA 1
ATOM 702 C C . GLU A 1 84 ? 2.382 -8.798 27.931 1.00 85.00 84 GLU A C 1
ATOM 704 O O . GLU A 1 84 ? 3.001 -9.265 26.974 1.00 85.00 84 GLU A O 1
ATOM 709 N N . LEU A 1 85 ? 1.241 -9.354 28.360 1.00 84.56 85 LEU A N 1
ATOM 710 C CA . LEU A 1 85 ? 0.687 -10.607 27.824 1.00 84.56 85 LEU A CA 1
ATOM 711 C C . LEU A 1 85 ? -0.599 -10.411 27.019 1.00 84.56 85 LEU A C 1
ATOM 713 O O . LEU A 1 85 ? -0.896 -11.247 26.162 1.00 84.56 85 LEU A O 1
ATOM 717 N N . ILE A 1 86 ? -1.346 -9.343 27.298 1.00 85.75 86 ILE A N 1
ATOM 718 C CA . ILE A 1 86 ? -2.669 -9.054 26.744 1.00 85.75 86 ILE A CA 1
ATOM 719 C C . ILE A 1 86 ? -2.662 -7.658 26.118 1.00 85.75 86 ILE A C 1
ATOM 721 O O . ILE A 1 86 ? -2.169 -6.712 26.726 1.00 85.75 86 ILE A O 1
ATOM 725 N N . ASP A 1 87 ? -3.207 -7.537 24.909 1.00 79.50 87 ASP A N 1
ATOM 726 C CA . ASP A 1 87 ? -3.450 -6.261 24.245 1.00 79.50 87 ASP A CA 1
ATOM 727 C C . ASP A 1 87 ? -4.599 -5.541 24.953 1.00 79.50 87 ASP A C 1
ATOM 729 O O . ASP A 1 87 ? -5.765 -5.909 24.827 1.00 79.50 87 ASP A O 1
ATOM 733 N N . THR A 1 88 ? -4.254 -4.535 25.752 1.00 79.88 88 THR A N 1
ATOM 734 C CA . THR A 1 88 ? -5.228 -3.793 26.551 1.00 79.88 88 THR A CA 1
ATOM 735 C C . THR A 1 88 ? -5.716 -2.513 25.883 1.00 79.88 88 THR A C 1
ATOM 737 O O . THR A 1 88 ? -6.266 -1.655 26.572 1.00 79.88 88 THR A O 1
ATOM 740 N N . PHE A 1 89 ? -5.490 -2.350 24.575 1.00 61.62 89 PHE A N 1
ATOM 741 C CA . PHE A 1 89 ? -5.982 -1.197 23.820 1.00 61.62 89 PHE A CA 1
ATOM 742 C C . PHE A 1 89 ? -7.515 -1.108 23.866 1.00 61.62 89 PHE A C 1
ATOM 744 O O . PHE A 1 89 ? -8.082 -0.044 24.111 1.00 61.62 89 PHE A O 1
ATOM 751 N N . TRP A 1 90 ? -8.201 -2.241 23.693 1.00 67.62 90 TRP A N 1
ATOM 752 C CA . TRP A 1 90 ? -9.655 -2.313 23.812 1.00 67.62 90 TRP A CA 1
ATOM 753 C C . TRP A 1 90 ? -10.068 -2.321 25.283 1.00 67.62 90 TRP A C 1
ATOM 755 O O . TRP A 1 90 ? -9.586 -3.140 26.064 1.00 67.62 90 TRP A O 1
ATOM 765 N N . ALA A 1 91 ? -10.987 -1.440 25.674 1.00 77.94 91 ALA A N 1
ATOM 766 C CA . ALA A 1 91 ? -11.488 -1.408 27.044 1.00 77.94 91 ALA A CA 1
ATOM 767 C C . ALA A 1 91 ? -12.207 -2.720 27.406 1.00 77.94 91 ALA A C 1
ATOM 769 O O . ALA A 1 91 ? -13.006 -3.248 26.629 1.00 77.94 91 ALA A O 1
ATOM 770 N N . PHE A 1 92 ? -11.944 -3.237 28.606 1.00 89.06 92 PHE A N 1
ATOM 771 C CA . PHE A 1 92 ? -12.689 -4.371 29.142 1.00 89.06 92 PHE A CA 1
ATOM 772 C C . PHE A 1 92 ? -14.087 -3.925 29.574 1.00 89.06 92 PHE A C 1
ATOM 774 O O . PHE A 1 92 ? -14.234 -3.002 30.377 1.00 89.06 92 PHE A O 1
ATOM 781 N N . ASN A 1 93 ? -15.110 -4.626 29.089 1.00 90.19 93 ASN A N 1
ATOM 782 C CA . ASN A 1 93 ? -16.493 -4.384 29.473 1.00 90.19 93 ASN A CA 1
ATOM 783 C C . ASN A 1 93 ? -16.969 -5.461 30.451 1.00 90.19 93 ASN A C 1
ATOM 785 O O . ASN A 1 93 ? -16.830 -6.657 30.215 1.00 90.19 93 ASN A O 1
ATOM 789 N N . PHE A 1 94 ? -17.559 -5.028 31.564 1.00 94.06 94 PHE A N 1
ATOM 790 C CA . PHE A 1 94 ? -18.238 -5.933 32.491 1.00 94.06 94 PHE A CA 1
ATOM 791 C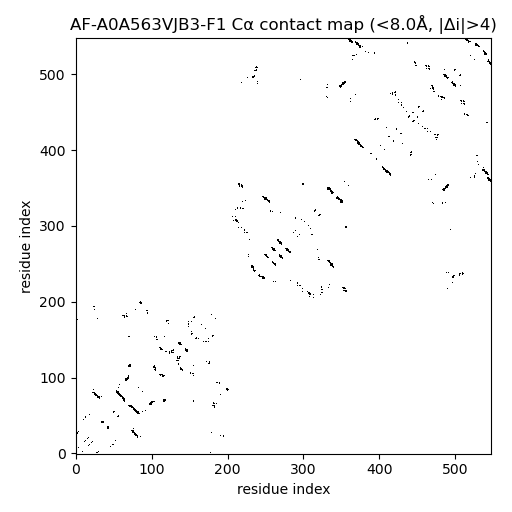 C . PHE A 1 94 ? -19.521 -6.497 31.859 1.00 94.06 94 PHE A C 1
ATOM 793 O O . PHE A 1 94 ? -20.149 -5.797 31.060 1.00 94.06 94 PHE A O 1
ATOM 800 N N . PRO A 1 95 ? -19.962 -7.707 32.257 1.00 91.81 95 PRO A N 1
ATOM 801 C CA . PRO A 1 95 ? -21.148 -8.338 31.686 1.00 91.81 95 PRO A CA 1
ATOM 802 C C . PRO A 1 95 ? -22.392 -7.463 31.858 1.00 91.81 95 PRO A C 1
ATOM 804 O O . PRO A 1 95 ? -22.563 -6.792 32.884 1.00 91.81 95 PRO A O 1
ATOM 807 N N . LEU A 1 96 ? -23.277 -7.498 30.863 1.00 90.25 96 LEU A N 1
ATOM 808 C CA . LEU A 1 96 ? -24.579 -6.846 30.948 1.00 90.25 96 LEU A CA 1
ATOM 809 C C . LEU A 1 96 ? -25.461 -7.539 32.004 1.00 90.25 96 LEU A C 1
ATOM 811 O O . LEU A 1 96 ? -25.329 -8.751 32.193 1.00 90.25 96 LEU A O 1
ATOM 815 N N . PRO A 1 97 ? -26.338 -6.791 32.700 1.00 91.00 97 PRO A N 1
ATOM 816 C CA . PRO A 1 97 ? -27.325 -7.376 33.600 1.00 91.00 97 PRO A CA 1
ATOM 817 C C . PRO A 1 97 ? -28.206 -8.409 32.893 1.00 91.00 97 PRO A C 1
ATOM 819 O O . PRO A 1 97 ? -28.575 -8.219 31.734 1.00 91.00 97 PRO A O 1
ATOM 822 N N . ILE A 1 98 ? -28.590 -9.460 33.613 1.00 91.94 98 ILE A N 1
ATOM 823 C CA . ILE A 1 98 ? -29.586 -10.440 33.173 1.00 91.94 98 ILE A CA 1
ATOM 824 C C . ILE A 1 98 ? -30.796 -10.432 34.118 1.00 91.94 98 ILE A C 1
ATOM 826 O O . ILE A 1 98 ? -30.648 -10.092 35.298 1.00 91.94 98 ILE A O 1
ATOM 830 N N . PRO A 1 99 ? -31.993 -10.815 33.634 1.00 92.12 99 PRO A N 1
ATOM 831 C CA . PRO A 1 99 ? -33.173 -10.945 34.482 1.00 92.12 99 PRO A CA 1
ATOM 832 C C . PRO A 1 99 ? -32.956 -11.903 35.662 1.00 92.12 99 PRO A C 1
ATOM 834 O O . PRO A 1 99 ? -32.118 -12.808 35.605 1.00 92.12 99 PRO A O 1
ATOM 837 N N . LEU A 1 100 ? -33.738 -11.717 36.730 1.00 93.38 100 LEU A N 1
ATOM 838 C CA . LEU A 1 100 ? -33.789 -12.648 37.860 1.00 93.38 100 LEU A CA 1
ATOM 839 C C . LEU A 1 100 ? -34.174 -14.052 37.369 1.00 93.38 100 LEU A C 1
ATOM 841 O O . LEU A 1 100 ? -35.125 -14.200 36.607 1.00 93.38 100 LEU A O 1
ATOM 845 N N . LYS A 1 101 ? -33.442 -15.079 37.819 1.00 93.94 101 LYS A N 1
ATOM 846 C CA . LYS A 1 101 ? -33.772 -16.488 37.547 1.00 93.94 101 LYS A CA 1
ATOM 847 C C . LYS A 1 101 ? -34.760 -17.042 38.567 1.00 93.94 101 LYS A C 1
ATOM 849 O O . LYS A 1 101 ? -35.456 -18.003 38.274 1.00 93.94 101 LYS A O 1
ATOM 854 N N . MET A 1 102 ? -34.757 -16.470 39.767 1.00 94.19 102 MET A N 1
ATOM 855 C CA . MET A 1 102 ? -35.615 -16.850 40.880 1.00 94.19 102 MET A CA 1
ATOM 856 C C . MET A 1 102 ? -35.813 -15.648 41.813 1.00 94.19 102 MET A C 1
ATOM 858 O O . MET A 1 102 ? -35.008 -14.710 41.814 1.00 94.19 102 MET A O 1
ATOM 862 N N . THR A 1 103 ? -36.863 -15.706 42.618 1.00 96.81 103 THR A N 1
ATOM 863 C CA . THR A 1 103 ? -37.255 -14.757 43.665 1.00 96.81 103 THR A CA 1
ATOM 864 C C . THR A 1 103 ? -37.051 -15.380 45.048 1.00 96.81 103 THR A C 1
ATOM 866 O O . THR A 1 103 ? -36.729 -16.563 45.170 1.00 96.81 103 THR A O 1
ATOM 869 N N . MET A 1 104 ? -37.249 -14.620 46.129 1.00 96.88 104 MET A N 1
ATOM 870 C CA . MET A 1 104 ? -37.272 -15.241 47.460 1.00 96.88 104 MET A CA 1
ATOM 871 C C . MET A 1 104 ? -38.455 -16.194 47.642 1.00 96.88 104 MET A C 1
ATOM 873 O O . MET A 1 104 ? -38.327 -17.127 48.428 1.00 96.88 104 MET A O 1
ATOM 877 N N . SER A 1 105 ? -39.568 -16.008 46.929 1.00 96.88 105 SER A N 1
ATOM 878 C CA . SER A 1 105 ? -40.685 -16.959 46.970 1.00 96.88 105 SER A CA 1
ATOM 879 C C . SER A 1 105 ? -40.256 -18.334 46.453 1.00 96.88 105 SER A C 1
ATOM 881 O O . SER A 1 105 ? -40.526 -19.345 47.091 1.00 96.88 105 SER A O 1
ATOM 883 N N . ASP A 1 106 ? -39.452 -18.376 45.386 1.00 96.00 106 ASP A N 1
ATOM 884 C CA . ASP A 1 106 ? -38.857 -19.622 44.879 1.00 96.00 106 ASP A CA 1
ATOM 885 C C . ASP A 1 106 ? -37.820 -20.218 45.851 1.00 96.00 106 ASP A C 1
ATOM 887 O O . ASP A 1 106 ? -37.676 -21.435 45.979 1.00 96.00 106 ASP A O 1
ATOM 891 N N . VAL A 1 107 ? -37.075 -19.363 46.563 1.00 95.25 107 VAL A N 1
ATOM 892 C CA . VAL A 1 107 ? -36.106 -19.803 47.582 1.00 95.25 107 VAL A CA 1
ATOM 893 C C . VAL A 1 107 ? -36.815 -20.495 48.748 1.00 95.25 107 VAL A C 1
ATOM 895 O O . VAL A 1 107 ? -36.320 -21.517 49.238 1.00 95.25 107 VAL A O 1
ATOM 898 N N . TRP A 1 108 ? -37.945 -19.932 49.179 1.00 95.06 108 TRP A N 1
ATOM 899 C CA . TRP A 1 108 ? -38.751 -20.407 50.301 1.00 95.06 108 TRP A CA 1
ATOM 900 C C . TRP A 1 108 ? -39.775 -21.479 49.934 1.00 95.06 108 TRP A C 1
ATOM 902 O O . TRP A 1 108 ? -40.257 -22.143 50.844 1.00 95.06 108 TRP A O 1
ATOM 912 N N . GLU A 1 109 ? -40.071 -21.661 48.645 1.00 94.75 109 GLU A N 1
ATOM 913 C CA . GLU A 1 109 ? -41.153 -22.528 48.156 1.00 94.75 109 GLU A CA 1
ATOM 914 C C . GLU A 1 109 ? -42.524 -22.120 48.742 1.00 94.75 109 GLU A C 1
ATOM 916 O O . GLU A 1 109 ? -43.359 -22.961 49.059 1.00 94.75 109 GLU A O 1
ATOM 921 N N . GLY A 1 110 ? -42.743 -20.805 48.877 1.00 94.38 110 GLY A N 1
ATOM 922 C CA . GLY A 1 110 ? -43.931 -20.191 49.484 1.00 94.38 110 GLY A CA 1
ATOM 923 C C . GLY A 1 110 ? -44.039 -18.699 49.149 1.00 94.38 110 GLY A C 1
ATOM 924 O O . GLY A 1 110 ? -43.141 -18.134 48.522 1.00 94.38 110 GLY A O 1
ATOM 925 N N . ASN A 1 111 ? -45.125 -18.029 49.543 1.00 95.81 111 ASN A N 1
ATOM 926 C CA . ASN A 1 111 ? -45.334 -16.614 49.225 1.00 95.81 111 ASN A CA 1
ATOM 927 C C . ASN A 1 111 ? -44.524 -15.711 50.169 1.00 95.81 111 ASN A C 1
ATOM 929 O O . ASN A 1 111 ? -44.927 -15.442 51.304 1.00 95.81 111 ASN A O 1
ATOM 933 N N . CYS A 1 112 ? -43.370 -15.236 49.699 1.00 95.19 112 CYS A N 1
ATOM 934 C CA . CYS A 1 112 ? -42.487 -14.356 50.456 1.00 95.19 112 CYS A CA 1
ATOM 935 C C . CYS A 1 112 ? -42.822 -12.880 50.204 1.00 95.19 112 CYS A C 1
ATOM 937 O O . CYS A 1 112 ? -42.971 -12.445 49.067 1.00 95.19 112 CYS A O 1
ATOM 939 N N . SER A 1 113 ? -42.810 -12.055 51.252 1.00 91.19 113 SER A N 1
ATOM 940 C CA . SER A 1 113 ? -43.122 -10.614 51.176 1.00 91.19 113 SER A CA 1
ATOM 941 C C . SER A 1 113 ? -42.139 -9.746 50.368 1.00 91.19 113 SER A C 1
ATOM 943 O O . SER A 1 113 ? -42.255 -8.518 50.354 1.00 91.19 113 SER A O 1
ATOM 945 N N . ARG A 1 114 ? -41.123 -10.343 49.739 1.00 92.75 114 ARG A N 1
ATOM 946 C CA . ARG A 1 114 ? -40.059 -9.646 49.006 1.00 92.75 114 ARG A CA 1
ATOM 947 C C . ARG A 1 114 ? -39.580 -10.511 47.856 1.00 92.75 114 ARG A C 1
ATOM 949 O O . ARG A 1 114 ? -39.201 -11.642 48.106 1.00 92.75 114 ARG A O 1
ATOM 956 N N . ASP A 1 115 ? -39.407 -9.944 46.669 1.00 94.12 115 ASP A N 1
ATOM 957 C CA . ASP A 1 115 ? -38.791 -10.686 45.557 1.00 94.12 115 ASP A CA 1
ATOM 958 C C . ASP A 1 115 ? -37.269 -10.804 45.704 1.00 94.12 115 ASP A C 1
ATOM 960 O O . ASP A 1 115 ? -36.663 -11.795 45.298 1.00 94.12 115 ASP A O 1
ATOM 964 N N . ILE A 1 116 ? -36.642 -9.792 46.317 1.00 96.44 116 ILE A N 1
ATOM 965 C CA . ILE A 1 116 ? -35.190 -9.690 46.506 1.00 96.44 116 ILE A CA 1
ATOM 966 C C . ILE A 1 116 ? -34.862 -9.660 48.003 1.00 96.44 116 ILE A C 1
ATOM 968 O O . ILE A 1 116 ? -35.261 -8.747 48.743 1.00 96.44 116 ILE A O 1
ATOM 972 N N . GLY A 1 117 ? -34.077 -10.645 48.436 1.00 93.06 117 GLY A N 1
ATOM 973 C CA . GLY A 1 117 ? -33.615 -10.796 49.807 1.00 93.06 117 GLY A CA 1
ATOM 974 C C . GLY A 1 117 ? -32.478 -9.856 50.196 1.00 93.06 117 GLY A C 1
ATOM 975 O O . GLY A 1 117 ? -31.823 -9.213 49.370 1.00 93.06 117 GLY A O 1
ATOM 976 N N . PHE A 1 118 ? -32.229 -9.773 51.498 1.00 92.12 118 PHE A N 1
ATOM 977 C CA . PHE A 1 118 ? -31.145 -8.988 52.078 1.00 92.12 118 PHE A CA 1
ATOM 978 C C . PHE A 1 118 ? -29.764 -9.602 51.796 1.00 92.12 118 PHE A C 1
ATOM 980 O O . PHE A 1 118 ? -29.627 -10.784 51.488 1.00 92.12 118 PHE A O 1
ATOM 987 N N . THR A 1 119 ? -28.707 -8.791 51.928 1.00 90.19 119 THR A N 1
ATOM 988 C CA . THR A 1 119 ? -27.325 -9.298 51.908 1.00 90.19 119 THR A CA 1
ATOM 989 C C . THR A 1 119 ? -27.121 -10.287 53.059 1.00 90.19 119 THR A C 1
ATOM 991 O O . THR A 1 119 ? -27.237 -9.892 54.219 1.00 90.19 119 THR A O 1
ATOM 994 N N . LEU A 1 120 ? -26.695 -11.518 52.756 1.00 88.44 120 LEU A N 1
ATOM 995 C CA . LEU A 1 120 ? -26.245 -12.463 53.783 1.00 88.44 120 LEU A CA 1
ATOM 996 C C . LEU A 1 120 ? -25.017 -11.902 54.514 1.00 88.44 120 LEU A C 1
ATOM 998 O O . LEU A 1 120 ? -23.990 -11.617 53.884 1.00 88.44 120 LEU A O 1
ATOM 1002 N N . ARG A 1 121 ? -25.118 -11.728 55.837 1.00 77.56 121 ARG A N 1
ATOM 1003 C CA . ARG A 1 121 ? -24.091 -11.100 56.681 1.00 77.56 121 ARG A CA 1
ATOM 1004 C C . ARG A 1 121 ? -23.614 -12.050 57.777 1.00 77.56 121 ARG A C 1
ATOM 1006 O O . ARG A 1 121 ? -24.408 -12.768 58.376 1.00 77.56 121 ARG A O 1
ATOM 1013 N N . VAL A 1 122 ? -22.325 -11.979 58.101 1.00 67.31 122 VAL A N 1
ATOM 1014 C CA . VAL A 1 122 ? -21.768 -12.616 59.300 1.00 67.31 122 VAL A CA 1
ATOM 1015 C C . VAL A 1 122 ? -22.255 -11.854 60.539 1.00 67.31 122 VAL A C 1
ATOM 1017 O O . VAL A 1 122 ? -21.871 -10.703 60.744 1.00 67.31 122 VAL A O 1
ATOM 1020 N N . GLY A 1 123 ? -23.119 -12.479 61.346 1.00 61.06 123 GLY A N 1
ATOM 1021 C CA . GLY A 1 123 ? -23.520 -11.962 62.664 1.00 61.06 123 GLY A CA 1
ATOM 1022 C C . GLY A 1 123 ? -24.815 -11.134 62.734 1.00 61.06 123 GLY A C 1
ATOM 1023 O O . GLY A 1 123 ? -24.848 -10.114 63.422 1.00 61.06 123 GLY A O 1
ATOM 1024 N N . GLY A 1 124 ? -25.898 -11.560 62.076 1.00 55.19 124 GLY A N 1
ATOM 1025 C CA . GLY A 1 124 ? -27.239 -10.989 62.285 1.00 55.19 124 GLY A CA 1
ATOM 1026 C C . GLY A 1 124 ? -27.828 -11.398 63.642 1.00 55.19 124 GLY A C 1
ATOM 1027 O O . GLY A 1 124 ? -28.085 -12.573 63.885 1.00 55.19 124 GLY A O 1
ATOM 1028 N N . ARG A 1 125 ? -28.026 -10.442 64.559 1.00 56.66 125 ARG A N 1
ATOM 1029 C CA . ARG A 1 125 ? -28.513 -10.677 65.935 1.00 56.66 125 ARG A CA 1
ATOM 1030 C C . ARG A 1 125 ? -30.033 -10.865 66.011 1.00 56.66 125 ARG A C 1
ATOM 1032 O O . ARG A 1 125 ? -30.681 -10.137 66.757 1.00 56.66 125 ARG A O 1
ATOM 1039 N N . ARG A 1 126 ? -30.592 -11.796 65.227 1.00 73.50 126 ARG A N 1
ATOM 1040 C CA . ARG A 1 126 ? -32.025 -12.153 65.215 1.00 73.50 126 ARG A CA 1
ATOM 1041 C C . ARG A 1 126 ? -32.960 -10.952 65.450 1.00 73.50 126 ARG A C 1
ATOM 1043 O O . ARG A 1 126 ? -33.845 -11.007 66.301 1.00 73.50 126 ARG A O 1
ATOM 1050 N N . SER A 1 127 ? -32.717 -9.839 64.759 1.00 81.81 127 SER A N 1
ATOM 1051 C CA . SER A 1 127 ? -33.462 -8.606 65.021 1.00 81.81 127 SER A CA 1
ATOM 1052 C C . SER A 1 127 ? -34.936 -8.789 64.633 1.00 81.81 127 SER A C 1
ATOM 1054 O O . SER A 1 127 ? -35.218 -9.626 63.764 1.00 81.81 127 SER A O 1
ATOM 1056 N N . PRO A 1 128 ? -35.873 -8.074 65.282 1.00 84.06 128 PRO A N 1
ATOM 1057 C CA . PRO A 1 128 ? -37.272 -8.030 64.857 1.00 84.06 128 PRO A CA 1
ATOM 1058 C C . PRO A 1 128 ? -37.402 -7.693 63.364 1.00 84.06 128 PRO A C 1
ATOM 1060 O O . PRO A 1 128 ? -36.539 -7.006 62.817 1.00 84.06 128 PRO A O 1
ATOM 1063 N N . ILE A 1 129 ? -38.432 -8.215 62.690 1.00 86.38 129 ILE A N 1
ATOM 1064 C CA . ILE A 1 129 ? -38.563 -8.123 61.221 1.00 86.38 129 ILE A CA 1
ATOM 1065 C C . ILE A 1 129 ? -38.729 -6.678 60.718 1.00 86.38 129 ILE A C 1
ATOM 1067 O O . ILE A 1 129 ? -38.317 -6.362 59.603 1.00 86.38 129 ILE A O 1
ATOM 1071 N N . ASP A 1 130 ? -39.279 -5.812 61.565 1.00 85.12 130 ASP A N 1
ATOM 1072 C CA . ASP A 1 130 ? -39.501 -4.376 61.390 1.00 85.12 130 ASP A CA 1
ATOM 1073 C C . ASP A 1 130 ? -38.278 -3.511 61.762 1.00 85.12 130 ASP A C 1
ATOM 1075 O O . ASP A 1 130 ? -38.239 -2.315 61.468 1.00 85.12 130 ASP A O 1
ATOM 1079 N N . ASP A 1 131 ? -37.237 -4.096 62.363 1.00 85.50 131 ASP A N 1
ATOM 1080 C CA . ASP A 1 131 ? -36.005 -3.381 62.685 1.00 85.50 131 ASP A CA 1
ATOM 1081 C C . ASP A 1 131 ? -35.190 -3.119 61.409 1.00 85.50 131 ASP A C 1
ATOM 1083 O O . ASP A 1 131 ? -34.903 -4.019 60.617 1.00 85.50 131 ASP A O 1
ATOM 1087 N N . ARG A 1 132 ? -34.686 -1.891 61.249 1.00 81.75 132 ARG A N 1
ATOM 1088 C CA . ARG A 1 132 ? -33.743 -1.515 60.174 1.00 81.75 132 ARG A CA 1
ATOM 1089 C C . ARG A 1 132 ? -32.467 -2.374 60.122 1.00 81.75 132 ARG A C 1
ATOM 1091 O O . ARG A 1 132 ? -31.702 -2.296 59.162 1.00 81.75 132 ARG A O 1
ATOM 1098 N N . ARG A 1 133 ? -32.174 -3.117 61.192 1.00 82.69 133 ARG A N 1
ATOM 1099 C CA . ARG A 1 133 ? -31.049 -4.049 61.342 1.00 82.69 133 ARG A CA 1
ATOM 1100 C C . ARG A 1 133 ? -31.440 -5.498 61.042 1.00 82.69 133 ARG A C 1
ATOM 1102 O O . ARG A 1 133 ? -30.599 -6.368 61.250 1.00 82.69 133 ARG A O 1
ATOM 1109 N N . ASN A 1 134 ? -32.655 -5.775 60.575 1.00 85.94 134 ASN A N 1
ATOM 1110 C CA . ASN A 1 134 ? -33.036 -7.090 60.073 1.00 85.94 134 ASN A CA 1
ATOM 1111 C C . ASN A 1 134 ? -32.291 -7.399 58.761 1.00 85.94 134 ASN A C 1
ATOM 1113 O O . ASN A 1 134 ? -32.330 -6.617 57.813 1.00 85.94 134 ASN A O 1
ATOM 1117 N N . TRP A 1 135 ? -31.604 -8.543 58.713 1.00 84.69 135 TRP A N 1
ATOM 1118 C CA . TRP A 1 135 ? -30.894 -9.025 57.517 1.00 84.69 135 TRP A CA 1
ATOM 1119 C C . TRP A 1 135 ? -31.227 -10.485 57.181 1.00 84.69 135 TRP A C 1
ATOM 1121 O O . TRP A 1 135 ? -30.730 -11.012 56.188 1.00 84.69 135 TRP A O 1
ATOM 1131 N N . ASP A 1 136 ? -32.022 -11.152 58.016 1.00 87.69 136 ASP A N 1
ATOM 1132 C CA . ASP A 1 136 ? -32.188 -12.606 58.014 1.00 87.69 136 ASP A CA 1
ATOM 1133 C C . ASP A 1 136 ? -33.640 -13.070 58.206 1.00 87.69 136 ASP A C 1
ATOM 1135 O O . ASP A 1 136 ? -33.916 -14.234 57.929 1.00 87.69 136 ASP A O 1
ATOM 1139 N N . GLY A 1 137 ? -34.551 -12.197 58.655 1.00 90.50 137 GLY A N 1
ATOM 1140 C CA . GLY A 1 137 ? -35.973 -12.490 58.854 1.00 90.50 137 GLY A CA 1
ATOM 1141 C C . GLY A 1 137 ? -36.858 -12.090 57.670 1.00 90.50 137 GLY A C 1
ATOM 1142 O O . GLY A 1 137 ? -36.677 -11.011 57.098 1.00 90.50 137 GLY A O 1
ATOM 1143 N N . TYR A 1 138 ? -37.826 -12.946 57.339 1.00 92.69 138 TYR A N 1
ATOM 1144 C CA . TYR A 1 138 ? -38.762 -12.815 56.217 1.00 92.69 138 TYR A CA 1
ATOM 1145 C C . TYR A 1 138 ? -40.175 -13.196 56.663 1.00 92.69 138 TYR A C 1
ATOM 1147 O O . TYR A 1 138 ? -40.329 -14.005 57.574 1.00 92.69 138 TYR A O 1
ATOM 1155 N N . LEU A 1 139 ? -41.189 -12.620 56.015 1.00 94.50 139 LEU A N 1
ATOM 1156 C CA . LEU A 1 139 ? -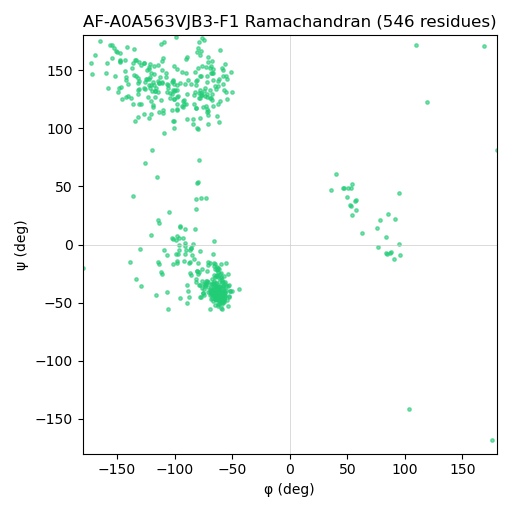42.581 -13.039 56.162 1.00 94.50 139 LEU A CA 1
ATOM 1157 C C . LEU A 1 139 ? -42.905 -13.958 54.984 1.00 94.50 139 LEU A C 1
ATOM 1159 O O . LEU A 1 139 ? -42.838 -13.506 53.838 1.00 94.50 139 LEU A O 1
ATOM 1163 N N . VAL A 1 140 ? -43.199 -15.223 55.268 1.00 95.38 140 VAL A N 1
ATOM 1164 C CA . VAL A 1 140 ? -43.494 -16.256 54.269 1.00 95.38 140 VAL A CA 1
ATOM 1165 C C . VAL A 1 140 ? -44.793 -16.932 54.674 1.00 95.38 140 VAL A C 1
ATOM 1167 O O . VAL A 1 140 ? -44.897 -17.422 55.794 1.00 95.38 140 VAL A O 1
ATOM 1170 N N . ASP A 1 141 ? -45.793 -16.886 53.795 1.00 95.56 141 ASP A N 1
ATOM 1171 C CA . ASP A 1 141 ? -47.130 -17.452 54.036 1.00 95.56 141 ASP A CA 1
ATOM 1172 C C . ASP A 1 141 ? -47.776 -16.986 55.358 1.00 95.56 141 ASP A C 1
ATOM 1174 O O . ASP A 1 141 ? -48.503 -17.719 56.020 1.00 95.56 141 ASP A O 1
ATOM 1178 N N . GLY A 1 142 ? -47.504 -15.736 55.751 1.00 92.25 142 GLY A N 1
ATOM 1179 C CA . GLY A 1 142 ? -48.017 -15.131 56.986 1.00 92.25 142 GLY A CA 1
ATOM 1180 C C . GLY A 1 142 ? -47.161 -15.374 58.234 1.00 92.25 142 GLY A C 1
ATOM 1181 O O . GLY A 1 142 ? -47.392 -14.719 59.246 1.00 92.25 142 GLY A O 1
ATOM 1182 N N . GLU A 1 143 ? -46.127 -16.213 58.151 1.00 93.75 143 GLU A N 1
ATOM 1183 C CA . GLU A 1 143 ? -45.263 -16.572 59.278 1.00 93.75 143 GLU A CA 1
ATOM 1184 C C . GLU A 1 143 ? -43.869 -15.939 59.185 1.00 93.75 143 GLU A C 1
ATOM 1186 O O . GLU A 1 143 ? -43.277 -15.793 58.109 1.00 93.75 143 GLU A O 1
ATOM 1191 N N . VAL A 1 144 ? -43.310 -15.559 60.338 1.00 93.06 144 VAL A N 1
ATOM 1192 C CA . VAL A 1 144 ? -41.960 -14.982 60.406 1.00 93.06 144 VAL A CA 1
ATOM 1193 C C . VAL A 1 144 ? -40.920 -16.100 60.445 1.00 93.06 144 VAL A C 1
ATOM 1195 O O . VAL A 1 144 ? -40.712 -16.753 61.468 1.00 93.06 144 VAL A O 1
ATOM 1198 N N . VAL A 1 145 ? -40.198 -16.269 59.340 1.00 91.81 145 VAL A N 1
ATOM 1199 C CA . VAL A 1 145 ? -39.124 -17.260 59.182 1.00 91.81 145 VAL A CA 1
ATOM 1200 C C . VAL A 1 145 ? -37.752 -16.595 59.102 1.00 91.81 145 VAL A C 1
ATOM 1202 O O . VAL A 1 145 ? -37.626 -15.401 58.824 1.00 91.81 145 VAL A O 1
ATOM 1205 N N . ARG A 1 146 ? -36.687 -17.365 59.356 1.00 90.31 146 ARG A N 1
ATOM 1206 C CA . ARG A 1 146 ? -35.296 -16.892 59.264 1.00 90.31 146 ARG A CA 1
ATOM 1207 C C . ARG A 1 146 ? -34.468 -17.771 58.348 1.00 90.31 146 ARG A C 1
ATOM 1209 O O . ARG A 1 146 ? -34.595 -18.993 58.407 1.00 90.31 146 ARG A O 1
ATOM 1216 N N . ILE A 1 147 ? -33.602 -17.145 57.548 1.00 91.06 147 ILE A N 1
ATOM 1217 C CA . ILE A 1 147 ? -32.715 -17.839 56.603 1.00 91.06 147 ILE A CA 1
ATOM 1218 C C . ILE A 1 147 ? -31.876 -18.894 57.324 1.00 91.06 147 ILE A C 1
ATOM 1220 O O . ILE A 1 147 ? -31.206 -18.607 58.321 1.00 91.06 147 ILE A O 1
ATOM 1224 N N . LYS A 1 148 ? -31.867 -20.096 56.751 1.00 91.12 148 LYS A N 1
ATOM 1225 C CA . LYS A 1 148 ? -30.976 -21.202 57.102 1.00 91.12 148 LYS A CA 1
ATOM 1226 C C . LYS A 1 148 ? -29.994 -21.473 55.946 1.00 91.12 148 LYS A C 1
ATOM 1228 O O . LYS A 1 148 ? -30.131 -20.858 54.878 1.00 91.12 148 LYS A O 1
ATOM 1233 N N . PRO A 1 149 ? -28.984 -22.347 56.129 1.00 91.50 149 PRO A N 1
ATOM 1234 C CA . PRO A 1 149 ? -28.016 -22.649 55.078 1.00 91.50 149 PRO A CA 1
ATOM 1235 C C . PRO A 1 149 ? -28.651 -23.059 53.747 1.00 91.50 149 PRO A C 1
ATOM 1237 O O . PRO A 1 149 ? -28.145 -22.660 52.704 1.00 91.50 149 PRO A O 1
ATOM 1240 N N . GLU A 1 150 ? -29.778 -23.772 53.765 1.00 92.00 150 GLU A N 1
ATOM 1241 C CA . GLU A 1 150 ? -30.454 -24.265 52.562 1.00 92.00 150 GLU A CA 1
ATOM 1242 C C . GLU A 1 150 ? -30.945 -23.109 51.675 1.00 92.00 150 GLU A C 1
ATOM 1244 O O . GLU A 1 150 ? -30.670 -23.078 50.474 1.00 92.00 150 GLU A O 1
ATOM 1249 N N . GLN A 1 151 ? -31.593 -22.096 52.265 1.00 94.00 151 GLN A N 1
ATOM 1250 C CA . GLN A 1 151 ? -31.984 -20.886 51.530 1.00 94.00 151 GLN A CA 1
ATOM 1251 C C . GLN A 1 151 ? -30.763 -20.055 51.131 1.00 94.00 151 GLN A C 1
ATOM 1253 O O . GLN A 1 151 ? -30.710 -19.518 50.026 1.00 94.00 151 GLN A O 1
ATOM 1258 N N . GLY A 1 152 ? -29.760 -19.964 52.009 1.00 93.62 152 GLY A N 1
ATOM 1259 C CA . GLY A 1 152 ? -28.533 -19.222 51.728 1.00 93.62 152 GLY A CA 1
ATOM 1260 C C . GLY A 1 152 ? -27.754 -19.775 50.527 1.00 93.62 152 GLY A C 1
ATOM 1261 O O . GLY A 1 152 ? -27.245 -18.991 49.728 1.00 93.62 152 GLY A O 1
ATOM 1262 N N . ILE A 1 153 ? -27.711 -21.101 50.359 1.00 94.50 153 ILE A N 1
ATOM 1263 C CA . ILE A 1 153 ? -27.133 -21.793 49.195 1.00 94.50 153 ILE A CA 1
ATOM 1264 C C . ILE A 1 153 ? -27.848 -21.353 47.911 1.00 94.50 153 ILE A C 1
ATOM 1266 O O . ILE A 1 153 ? -27.180 -20.872 46.990 1.00 94.50 153 ILE A O 1
ATOM 1270 N N . LYS A 1 154 ? -29.191 -21.414 47.885 1.00 95.06 154 LYS A N 1
ATOM 1271 C CA . LYS A 1 154 ? -30.010 -20.968 46.740 1.00 95.06 154 LYS A CA 1
ATOM 1272 C C . LYS A 1 154 ? -29.771 -19.483 46.420 1.00 95.06 154 LYS A C 1
ATOM 1274 O O . LYS A 1 154 ? -29.438 -19.132 45.291 1.00 95.06 154 LYS A O 1
ATOM 1279 N N . MET A 1 155 ? -29.832 -18.606 47.427 1.00 95.50 155 MET A N 1
ATOM 1280 C CA . MET A 1 155 ? -29.628 -17.153 47.269 1.00 95.50 155 MET A CA 1
ATOM 1281 C C . MET A 1 155 ? -28.234 -16.760 46.758 1.00 95.50 155 MET A C 1
ATOM 1283 O O . MET A 1 155 ? -28.054 -15.651 46.247 1.00 95.50 155 MET A O 1
ATOM 1287 N N . MET A 1 156 ? -27.229 -17.612 46.966 1.00 94.50 156 MET A N 1
ATOM 1288 C CA . MET A 1 156 ? -25.847 -17.379 46.545 1.00 94.50 156 MET A CA 1
ATOM 1289 C C . MET A 1 156 ? -25.511 -18.045 45.199 1.00 94.50 156 MET A C 1
ATOM 1291 O O . MET A 1 156 ? -24.414 -17.810 44.690 1.00 94.50 156 MET A O 1
ATOM 1295 N N . GLY A 1 157 ? -26.434 -18.821 44.617 1.00 94.81 157 GLY A N 1
ATOM 1296 C CA . GLY A 1 157 ? -26.249 -19.504 43.331 1.00 94.81 157 GLY A CA 1
ATOM 1297 C C . GLY A 1 157 ? -25.407 -20.779 43.409 1.00 94.81 157 GLY A C 1
ATOM 1298 O O . GLY A 1 157 ? -24.809 -21.193 42.418 1.00 94.81 157 GLY A O 1
ATOM 1299 N N . PHE A 1 158 ? -25.292 -21.389 44.592 1.00 95.31 158 PHE A N 1
ATOM 1300 C CA . PHE A 1 158 ? -24.594 -22.667 44.727 1.00 95.31 158 PHE A CA 1
ATOM 1301 C C . PHE A 1 158 ? -25.429 -23.813 44.129 1.00 95.31 158 PHE A C 1
ATOM 1303 O O . PHE A 1 158 ? -26.657 -23.731 44.123 1.00 95.31 158 PHE A O 1
ATOM 1310 N N . PRO A 1 159 ? -24.790 -24.901 43.658 1.00 92.12 159 PRO A N 1
ATOM 1311 C CA . PRO A 1 159 ? -25.505 -26.095 43.217 1.00 92.12 159 PRO A CA 1
ATOM 1312 C C . PRO A 1 159 ? -26.440 -26.637 44.306 1.00 92.12 159 PRO A C 1
ATOM 1314 O O . PRO A 1 159 ? -26.070 -26.666 45.478 1.00 92.12 159 PRO A O 1
ATOM 1317 N N . ASN A 1 160 ? -27.617 -27.134 43.918 1.00 82.19 160 ASN A N 1
ATOM 1318 C CA . ASN A 1 160 ? -28.632 -27.633 44.861 1.00 82.19 160 ASN A CA 1
ATOM 1319 C C . ASN A 1 160 ? -28.140 -28.791 45.748 1.00 82.19 160 ASN A C 1
ATOM 1321 O O . ASN A 1 160 ? -28.667 -29.000 46.834 1.00 82.19 160 ASN A O 1
ATOM 1325 N N . ASN A 1 161 ? -27.138 -29.547 45.295 1.00 89.44 161 ASN A N 1
ATOM 1326 C CA . ASN A 1 161 ? -26.526 -30.649 46.039 1.00 89.44 161 ASN A CA 1
ATOM 1327 C C . ASN A 1 161 ? -25.300 -30.225 46.871 1.00 89.44 161 ASN A C 1
ATOM 1329 O O . ASN A 1 161 ? -24.617 -31.084 47.427 1.00 89.44 161 ASN A O 1
ATOM 1333 N N . PHE A 1 162 ? -24.980 -28.930 46.936 1.00 93.31 162 PHE A N 1
ATOM 1334 C CA . PHE A 1 162 ? -23.864 -28.436 47.733 1.00 93.31 162 PHE A CA 1
ATOM 1335 C C . PHE A 1 162 ? -24.173 -28.572 49.226 1.00 93.31 162 PHE A C 1
ATOM 1337 O O . PHE A 1 162 ? -25.240 -28.175 49.687 1.00 93.31 162 PHE A O 1
ATOM 1344 N N . GLN A 1 163 ? -23.222 -29.098 49.997 1.00 88.88 163 GLN A N 1
ATOM 1345 C CA . GLN A 1 163 ? -23.371 -29.275 51.439 1.00 88.88 163 GLN A CA 1
ATOM 1346 C C . GLN A 1 163 ? -22.158 -28.725 52.181 1.00 88.88 163 GLN A C 1
ATOM 1348 O O . GLN A 1 163 ? -21.013 -28.895 51.760 1.00 88.88 163 GLN A O 1
ATOM 1353 N N . PHE A 1 164 ? -22.419 -28.082 53.316 1.00 87.81 164 PHE A N 1
ATOM 1354 C CA . PHE A 1 164 ? -21.382 -27.647 54.240 1.00 87.81 164 PHE A CA 1
ATOM 1355 C C . PHE A 1 164 ? -21.116 -28.757 55.266 1.00 87.81 164 PHE A C 1
ATOM 1357 O O . PHE A 1 164 ? -22.030 -29.102 56.013 1.00 87.81 164 PHE A O 1
ATOM 1364 N N . PRO A 1 165 ? -19.885 -29.286 55.380 1.00 92.31 165 PRO A N 1
ATOM 1365 C CA . PRO A 1 165 ? -19.541 -30.312 56.367 1.00 92.31 165 PRO A CA 1
ATOM 1366 C C . PRO A 1 165 ? -19.271 -29.693 57.753 1.00 92.31 165 PRO A C 1
ATOM 1368 O O . PRO A 1 165 ? -18.320 -30.056 58.440 1.00 92.31 165 PRO A O 1
ATOM 1371 N N . VAL A 1 166 ? -20.055 -28.686 58.140 1.00 92.44 166 VAL A N 1
ATOM 1372 C CA . VAL A 1 166 ? -19.901 -27.922 59.385 1.00 92.44 166 VAL A CA 1
ATOM 1373 C C . VAL A 1 166 ? -21.271 -27.610 59.983 1.00 92.44 166 VAL A C 1
ATOM 1375 O O . VAL A 1 166 ? -22.301 -27.801 59.343 1.00 92.44 166 VAL A O 1
ATOM 1378 N N . SER A 1 167 ? -21.294 -27.106 61.217 1.00 91.69 167 SER A N 1
ATOM 1379 C CA . SER A 1 167 ? -22.541 -26.686 61.859 1.00 91.69 167 SER A CA 1
ATOM 1380 C C . SER A 1 167 ? -23.259 -25.597 61.053 1.00 91.69 167 SER A C 1
ATOM 1382 O O . SER A 1 167 ? -22.617 -24.774 60.399 1.00 91.69 167 SER A O 1
ATOM 1384 N N . ASN A 1 168 ? -24.589 -25.523 61.165 1.00 89.12 168 ASN A N 1
ATOM 1385 C CA . ASN A 1 168 ? -25.392 -24.503 60.476 1.00 89.12 168 ASN A CA 1
ATOM 1386 C C . ASN A 1 168 ? -24.914 -23.071 60.759 1.00 89.12 168 ASN A C 1
ATOM 1388 O O . ASN A 1 168 ? -24.928 -22.219 59.873 1.00 89.12 168 ASN A O 1
ATOM 1392 N N . THR A 1 169 ? -24.453 -22.807 61.983 1.00 87.44 169 THR A N 1
ATOM 1393 C CA . THR A 1 169 ? -23.889 -21.509 62.367 1.00 87.44 169 THR A CA 1
ATOM 1394 C C . THR A 1 169 ? -22.627 -21.187 61.568 1.00 87.44 169 THR A C 1
ATOM 1396 O O . THR A 1 169 ? -22.499 -20.080 61.041 1.00 87.44 169 THR A O 1
ATOM 1399 N N . GLU A 1 170 ? -21.705 -22.145 61.439 1.00 89.31 170 GLU A N 1
ATOM 1400 C CA . GLU A 1 170 ? -20.477 -21.933 60.672 1.00 89.31 170 GLU A CA 1
ATOM 1401 C C . GLU A 1 170 ? -20.757 -21.919 59.161 1.00 89.31 170 GLU A C 1
ATOM 1403 O O . GLU A 1 170 ? -20.184 -21.098 58.448 1.00 89.31 170 GLU A O 1
ATOM 1408 N N . ALA A 1 171 ? -21.707 -22.724 58.676 1.00 91.50 171 ALA A N 1
ATOM 1409 C CA . ALA A 1 171 ? -22.168 -22.700 57.288 1.00 91.50 171 ALA A CA 1
ATOM 1410 C C . ALA A 1 171 ? -22.722 -21.318 56.899 1.00 91.50 171 ALA A C 1
ATOM 1412 O O . ALA A 1 171 ? -22.315 -20.741 55.891 1.00 91.50 171 ALA A O 1
ATOM 1413 N N . MET A 1 172 ? -23.578 -20.722 57.737 1.00 89.88 172 MET A N 1
ATOM 1414 C CA . MET A 1 172 ? -24.093 -19.366 57.511 1.00 89.88 172 MET A CA 1
ATOM 1415 C C . ME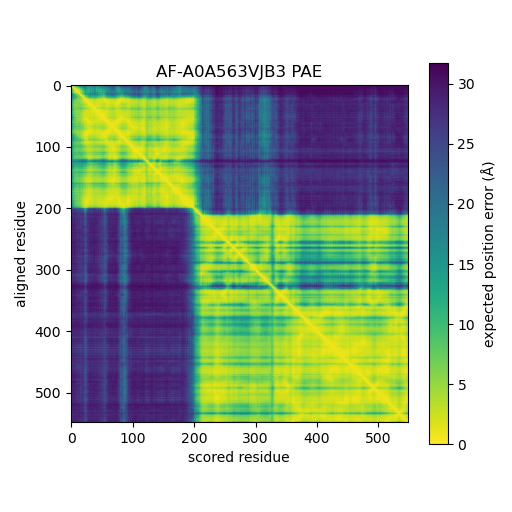T A 1 172 ? -22.989 -18.309 57.505 1.00 89.88 172 MET A C 1
ATOM 1417 O O . MET A 1 172 ? -23.033 -17.362 56.717 1.00 89.88 172 MET A O 1
ATOM 1421 N N . LYS A 1 173 ? -21.972 -18.464 58.357 1.00 88.69 173 LYS A N 1
ATOM 1422 C CA . LYS A 1 173 ? -20.804 -17.579 58.372 1.00 88.69 173 LYS A CA 1
ATOM 1423 C C . LYS A 1 173 ? -19.973 -17.710 57.093 1.00 88.69 173 LYS A C 1
ATOM 1425 O O . LYS A 1 173 ? -19.569 -16.691 56.533 1.00 88.69 173 LYS A O 1
ATOM 1430 N N . GLN A 1 174 ? -19.768 -18.929 56.595 1.00 91.25 174 GLN A N 1
ATOM 1431 C CA . GLN A 1 174 ? -19.085 -19.179 55.323 1.00 91.25 174 GLN A CA 1
ATOM 1432 C C . GLN A 1 174 ? -19.875 -18.609 54.136 1.00 91.25 174 GLN A C 1
ATOM 1434 O O . GLN A 1 174 ? -19.303 -17.888 53.320 1.00 91.25 174 GLN A O 1
ATOM 1439 N N . LEU A 1 175 ? -21.195 -18.818 54.086 1.00 91.31 175 LEU A N 1
ATOM 1440 C CA . LEU A 1 175 ? -22.083 -18.216 53.082 1.00 91.31 175 LEU A CA 1
ATOM 1441 C C . LEU A 1 175 ? -22.036 -16.685 53.117 1.00 91.31 175 LEU A C 1
ATOM 1443 O O . LEU A 1 175 ? -21.883 -16.042 52.080 1.00 91.31 175 LEU A O 1
ATOM 1447 N N . GLY A 1 176 ? -22.102 -16.085 54.309 1.00 89.06 176 GLY A N 1
ATOM 1448 C CA . GLY A 1 176 ? -22.030 -14.634 54.485 1.00 89.06 176 GLY A CA 1
ATOM 1449 C C . GLY A 1 176 ? -20.735 -14.014 53.948 1.00 89.06 176 GLY A C 1
ATOM 1450 O O . GLY A 1 176 ? -20.771 -12.892 53.436 1.00 89.06 176 GLY A O 1
ATOM 1451 N N . ASN A 1 177 ? -19.622 -14.752 54.005 1.00 89.81 177 ASN A N 1
ATOM 1452 C CA . ASN A 1 177 ? -18.314 -14.345 53.480 1.00 89.81 177 ASN A CA 1
ATOM 1453 C C . ASN A 1 177 ? -18.055 -14.765 52.026 1.00 89.81 177 ASN A C 1
ATOM 1455 O O . ASN A 1 177 ? -17.064 -14.335 51.446 1.00 89.81 177 ASN A O 1
ATOM 1459 N N . SER A 1 178 ? -18.928 -15.578 51.433 1.00 91.56 178 SER A N 1
ATOM 1460 C CA . SER A 1 178 ? -18.772 -16.052 50.060 1.00 91.56 178 SER A CA 1
ATOM 1461 C C . SER A 1 178 ? -19.186 -14.995 49.018 1.00 91.56 178 SER A C 1
ATOM 1463 O O . SER A 1 178 ? -19.730 -13.923 49.335 1.00 91.56 178 SER A O 1
ATOM 1465 N N . VAL A 1 179 ? -18.959 -15.325 47.747 1.00 92.25 179 VAL A N 1
ATOM 1466 C CA . VAL A 1 179 ? -19.408 -14.581 46.562 1.00 92.25 179 VAL A CA 1
ATOM 1467 C C . VAL A 1 179 ? -20.650 -15.223 45.955 1.00 92.25 179 VAL A C 1
ATOM 1469 O O . VAL A 1 179 ? -20.863 -16.426 46.074 1.00 92.25 179 VAL A O 1
ATOM 1472 N N . CYS A 1 180 ? -21.451 -14.416 45.267 1.00 95.25 180 CYS A N 1
ATOM 1473 C CA . CYS A 1 180 ? -22.546 -14.922 44.448 1.00 95.25 180 CYS A CA 1
ATOM 1474 C C . CYS A 1 180 ? -21.987 -15.576 43.179 1.00 95.25 180 CYS A C 1
ATOM 1476 O O . CYS A 1 180 ? -21.314 -14.905 42.391 1.00 95.25 180 CYS A O 1
ATOM 1478 N N . VAL A 1 181 ? -22.262 -16.869 42.998 1.00 95.25 181 VAL A N 1
ATOM 1479 C CA . VAL A 1 181 ? -21.652 -17.715 41.963 1.00 95.25 181 VAL A CA 1
ATOM 1480 C C . VAL A 1 181 ? -21.971 -17.197 40.562 1.00 95.25 181 VAL A C 1
ATOM 1482 O O . VAL A 1 181 ? -21.051 -17.022 39.768 1.00 95.25 181 VAL A O 1
ATOM 1485 N N . ASP A 1 182 ? -23.230 -16.856 40.279 1.00 94.56 182 ASP A N 1
ATOM 1486 C CA . ASP A 1 182 ? -23.660 -16.362 38.965 1.00 94.56 182 ASP A CA 1
ATOM 1487 C C . ASP A 1 182 ? -22.958 -15.064 38.552 1.00 94.56 182 ASP A C 1
ATOM 1489 O O . ASP A 1 182 ? -22.514 -14.929 37.412 1.00 94.56 182 ASP A O 1
ATOM 1493 N N . VAL A 1 183 ? -22.775 -14.120 39.484 1.00 95.62 183 VAL A N 1
ATOM 1494 C CA . VAL A 1 183 ? -22.056 -12.866 39.198 1.00 95.62 183 VAL A CA 1
ATOM 1495 C C . VAL A 1 183 ? -20.618 -13.178 38.783 1.00 95.62 183 VAL A C 1
ATOM 1497 O O . VAL A 1 183 ? -20.132 -12.668 37.774 1.00 95.62 183 VAL A O 1
ATOM 1500 N N . VAL A 1 184 ? -19.941 -14.048 39.540 1.00 95.94 184 VAL A N 1
ATOM 1501 C CA . VAL A 1 184 ? -18.565 -14.460 39.235 1.00 95.94 184 VAL A CA 1
ATOM 1502 C C . VAL A 1 184 ? -18.499 -15.209 37.911 1.00 95.94 184 VAL A C 1
ATOM 1504 O O . VAL A 1 184 ? -17.582 -14.957 37.136 1.00 95.94 184 VAL A O 1
ATOM 1507 N N . TYR A 1 185 ? -19.469 -16.078 37.624 1.00 96.06 185 TYR A N 1
ATOM 1508 C CA . TYR A 1 185 ? -19.557 -16.818 36.368 1.00 96.06 185 TYR A CA 1
ATOM 1509 C C . TYR A 1 185 ? -19.615 -15.874 35.160 1.00 96.06 185 TYR A C 1
ATOM 1511 O O . TYR A 1 185 ? -18.811 -16.006 34.237 1.00 96.06 185 TYR A O 1
ATOM 1519 N N . HIS A 1 186 ? -20.492 -14.866 35.190 1.00 95.44 186 HIS A N 1
ATOM 1520 C CA . HIS A 1 186 ? -20.615 -13.899 34.097 1.00 95.44 186 HIS A CA 1
ATOM 1521 C C . HIS A 1 186 ? -19.378 -13.001 33.954 1.00 95.44 186 HIS A C 1
ATOM 1523 O O . HIS A 1 186 ? -18.938 -12.739 32.833 1.00 95.44 186 HIS A O 1
ATOM 1529 N N . VAL A 1 187 ? -18.775 -12.558 35.065 1.00 96.31 187 VAL A N 1
ATOM 1530 C CA . VAL A 1 187 ? -17.525 -11.777 35.025 1.00 96.31 187 VAL A CA 1
ATOM 1531 C C . VAL A 1 187 ? -16.379 -12.620 34.467 1.00 96.31 187 VAL A C 1
ATOM 1533 O O . VAL A 1 187 ? -15.647 -12.156 33.597 1.00 96.31 187 VAL A O 1
ATOM 1536 N N . ALA A 1 188 ? -16.240 -13.868 34.916 1.00 96.38 188 ALA A N 1
ATOM 1537 C CA . ALA A 1 188 ? -15.217 -14.784 34.426 1.00 96.38 188 ALA A CA 1
ATOM 1538 C C . ALA A 1 188 ? -15.403 -15.112 32.937 1.00 96.38 188 ALA A C 1
ATOM 1540 O O . ALA A 1 188 ? -14.412 -15.188 32.213 1.00 96.38 188 ALA A O 1
ATOM 1541 N N . GLY A 1 189 ? -16.648 -15.244 32.466 1.00 95.44 189 GLY A N 1
ATOM 1542 C CA . GLY A 1 189 ? -16.967 -15.408 31.047 1.00 95.44 189 GLY A CA 1
ATOM 1543 C C . GLY A 1 189 ? -16.456 -14.243 30.196 1.00 95.44 189 GLY A C 1
ATOM 1544 O O . GLY A 1 189 ? -15.751 -14.472 29.217 1.00 95.44 189 GLY A O 1
ATOM 1545 N N . GLN A 1 190 ? -16.715 -13.002 30.619 1.00 95.88 190 GLN A N 1
ATOM 1546 C CA . GLN A 1 190 ? -16.202 -11.808 29.933 1.00 95.88 190 GLN A CA 1
ATOM 1547 C C . GLN A 1 190 ? -14.674 -11.707 29.986 1.00 95.88 190 GLN A C 1
ATOM 1549 O O . GLN A 1 190 ? -14.037 -11.345 29.001 1.00 95.88 190 GLN A O 1
ATOM 1554 N N . VAL A 1 191 ? -14.054 -12.064 31.116 1.00 95.75 191 VAL A N 1
ATOM 1555 C CA . VAL A 1 191 ? -12.586 -12.112 31.229 1.00 95.75 191 VAL A CA 1
ATOM 1556 C C . VAL A 1 191 ? -11.996 -13.144 30.272 1.00 95.75 191 VAL A C 1
ATOM 1558 O O . VAL A 1 191 ? -10.995 -12.858 29.620 1.00 95.75 191 VAL A O 1
ATOM 1561 N N . LYS A 1 192 ? -12.608 -14.328 30.164 1.00 95.06 192 LYS A N 1
ATOM 1562 C CA . LYS A 1 192 ? -12.183 -15.379 29.235 1.00 95.06 192 LYS A CA 1
ATOM 1563 C C . LYS A 1 192 ? -12.266 -14.901 27.785 1.00 95.06 192 LYS A C 1
ATOM 1565 O O . LYS A 1 192 ? -11.269 -14.995 27.080 1.00 95.06 192 LYS A O 1
ATOM 1570 N N . GLU A 1 193 ? -13.409 -14.355 27.374 1.00 88.81 193 GLU A N 1
ATOM 1571 C CA . GLU A 1 193 ? -13.615 -13.815 26.024 1.00 88.81 193 GLU A CA 1
ATOM 1572 C C . GLU A 1 193 ? -12.583 -12.725 25.696 1.00 88.81 193 GLU A C 1
ATOM 1574 O O . GLU A 1 193 ? -11.943 -12.743 24.644 1.00 88.81 193 GLU A O 1
ATOM 1579 N N . TYR A 1 194 ? -12.338 -11.816 26.643 1.00 90.19 194 TYR A N 1
ATOM 1580 C CA . TYR A 1 194 ? -11.329 -10.776 26.487 1.00 90.19 194 TYR A CA 1
ATOM 1581 C C . TYR A 1 194 ? -9.913 -11.355 26.341 1.00 90.19 194 TYR A C 1
ATOM 1583 O O . TYR A 1 194 ? -9.161 -10.917 25.472 1.00 90.19 194 TYR A O 1
ATOM 1591 N N . LEU A 1 195 ? -9.538 -12.355 27.145 1.00 90.75 195 LEU A N 1
ATOM 1592 C CA . LEU A 1 195 ? -8.242 -13.031 27.033 1.00 90.75 195 LEU A CA 1
ATOM 1593 C C . LEU A 1 195 ? -8.081 -13.748 25.686 1.00 90.75 195 LEU A C 1
ATOM 1595 O O . LEU A 1 195 ? -7.037 -13.614 25.049 1.00 90.75 195 LEU A O 1
ATOM 1599 N N . GLU A 1 196 ? -9.093 -14.493 25.244 1.00 87.31 196 GLU A N 1
ATOM 1600 C CA . GLU A 1 196 ? -9.072 -15.231 23.975 1.00 87.31 196 GLU A CA 1
ATOM 1601 C C . GLU A 1 196 ? -8.880 -14.291 22.778 1.00 87.31 196 GLU A C 1
ATOM 1603 O O . GLU A 1 196 ? -8.072 -14.584 21.893 1.00 87.31 196 GLU A O 1
ATOM 1608 N N . ASN A 1 197 ? -9.535 -13.127 22.801 1.00 78.69 197 ASN A N 1
ATOM 1609 C CA . ASN A 1 197 ? -9.475 -12.145 21.720 1.00 78.69 197 A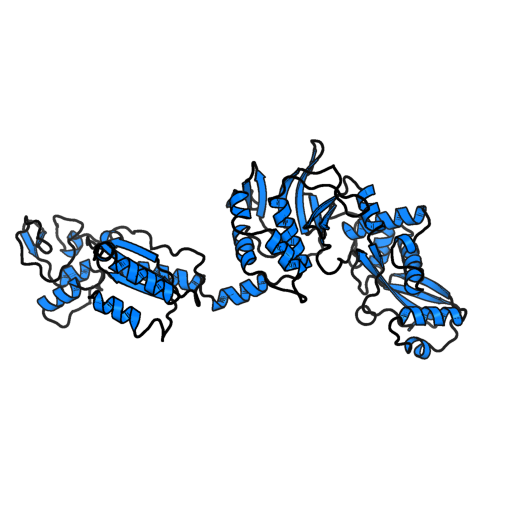SN A CA 1
ATOM 1610 C C . ASN A 1 197 ? -8.212 -11.269 21.741 1.00 78.69 197 ASN A C 1
ATOM 1612 O O . ASN A 1 197 ? -7.797 -10.780 20.692 1.00 78.69 197 ASN A O 1
ATOM 1616 N N . ASN A 1 198 ? -7.579 -11.082 22.906 1.00 78.81 198 ASN A N 1
ATOM 1617 C CA . ASN A 1 198 ? -6.511 -10.089 23.082 1.00 78.81 198 ASN A CA 1
ATOM 1618 C C . ASN A 1 198 ? -5.154 -10.674 23.527 1.00 78.81 198 ASN A C 1
ATOM 1620 O O . ASN A 1 198 ? -4.229 -9.926 23.836 1.00 78.81 198 ASN A O 1
ATOM 1624 N N . THR A 1 199 ? -4.969 -11.999 23.564 1.00 84.69 199 THR A N 1
ATOM 1625 C CA . THR A 1 199 ? -3.668 -12.589 23.943 1.00 84.69 199 THR A CA 1
ATOM 1626 C C . THR A 1 199 ? -2.574 -12.310 22.900 1.00 84.69 199 THR A C 1
ATOM 1628 O O . THR A 1 199 ? -2.654 -12.718 21.736 1.00 84.69 199 THR A O 1
ATOM 1631 N N . ILE A 1 200 ? -1.466 -11.708 23.345 1.00 68.44 200 ILE A N 1
ATOM 1632 C CA . ILE A 1 200 ? -0.389 -11.171 22.496 1.00 68.44 200 ILE A CA 1
ATOM 1633 C C . ILE A 1 200 ? 0.339 -12.249 21.657 1.00 68.44 200 ILE A C 1
ATOM 1635 O O . ILE A 1 200 ? 0.893 -11.948 20.599 1.00 68.44 200 ILE A O 1
ATOM 1639 N N . LYS A 1 201 ? 0.291 -13.536 22.034 1.00 53.47 201 LYS A N 1
ATOM 1640 C CA . LYS A 1 201 ? 1.018 -14.625 21.337 1.00 53.47 201 LYS A CA 1
ATOM 1641 C C . LYS A 1 201 ? 0.475 -15.007 19.948 1.00 53.47 201 LYS A C 1
ATOM 1643 O O . LYS A 1 201 ? 1.217 -15.617 19.180 1.00 53.47 201 LYS A O 1
ATOM 1648 N N . LYS A 1 202 ? -0.764 -14.644 19.602 1.00 44.44 202 LYS A N 1
ATOM 1649 C CA . LYS A 1 202 ? -1.363 -14.896 18.272 1.00 44.44 202 LYS A CA 1
ATOM 1650 C C . LYS A 1 202 ? -1.454 -13.611 17.443 1.00 44.44 202 LYS A C 1
ATOM 1652 O O . LYS A 1 202 ? -1.065 -13.598 16.278 1.00 44.44 202 LYS A O 1
ATOM 1657 N N . ALA A 1 203 ? -1.832 -12.508 18.088 1.00 47.06 203 ALA A N 1
ATOM 1658 C CA . ALA A 1 203 ? -1.992 -11.210 17.444 1.00 47.06 203 ALA A CA 1
ATOM 1659 C C . ALA A 1 203 ? -0.661 -10.604 16.968 1.00 47.06 203 ALA A C 1
ATOM 1661 O O . ALA A 1 203 ? -0.609 -10.083 15.861 1.00 47.06 203 ALA A O 1
ATOM 1662 N N . ASN A 1 204 ? 0.444 -10.715 17.720 1.00 44.47 204 ASN A N 1
ATOM 1663 C CA . ASN A 1 204 ? 1.690 -10.041 17.326 1.00 44.47 204 ASN A CA 1
ATOM 1664 C C . ASN A 1 204 ? 2.376 -10.646 16.100 1.00 44.47 204 ASN A C 1
ATOM 1666 O O . ASN A 1 204 ? 2.982 -9.897 15.344 1.00 44.47 204 ASN A O 1
ATOM 1670 N N . LYS A 1 205 ? 2.286 -11.958 15.850 1.00 39.12 205 LYS A N 1
ATOM 1671 C CA . LYS A 1 205 ? 2.940 -12.560 14.674 1.00 39.12 205 LYS A CA 1
ATOM 1672 C C . LYS A 1 205 ? 2.170 -12.237 13.390 1.00 39.12 205 LYS A C 1
ATOM 1674 O O . LYS A 1 205 ? 2.784 -11.859 12.399 1.00 39.12 205 LYS A O 1
ATOM 1679 N N . GLU A 1 206 ? 0.838 -12.292 13.427 1.00 41.34 206 GLU A N 1
ATOM 1680 C CA . GLU A 1 206 ? -0.021 -11.917 12.295 1.00 41.34 206 GLU A CA 1
ATOM 1681 C C . GLU A 1 206 ? -0.097 -10.394 12.079 1.00 41.34 206 GLU A C 1
ATOM 1683 O O . GLU A 1 206 ? -0.029 -9.949 10.932 1.00 41.34 206 GLU A O 1
ATOM 1688 N N . ARG A 1 207 ? -0.135 -9.573 13.143 1.00 47.84 207 ARG A N 1
ATOM 1689 C CA . ARG A 1 207 ? -0.081 -8.098 13.046 1.00 47.84 207 ARG A CA 1
ATOM 1690 C C . ARG A 1 207 ? 1.301 -7.588 12.625 1.00 47.84 207 ARG A C 1
ATOM 1692 O O . ARG A 1 207 ? 1.363 -6.733 11.747 1.00 47.84 207 ARG A O 1
ATOM 1699 N N . GLN A 1 208 ? 2.411 -8.146 13.131 1.00 44.78 208 GLN A N 1
ATOM 1700 C CA . GLN A 1 208 ? 3.755 -7.799 12.629 1.00 44.78 208 GLN A CA 1
ATOM 1701 C C . GLN A 1 208 ? 3.947 -8.215 11.165 1.00 44.78 208 GLN A C 1
ATOM 1703 O O . GLN A 1 208 ? 4.607 -7.499 10.415 1.00 44.78 208 GLN A O 1
ATOM 1708 N N . LEU A 1 209 ? 3.371 -9.342 10.726 1.00 47.31 209 LEU A N 1
ATOM 1709 C CA . LEU A 1 209 ? 3.419 -9.759 9.320 1.00 47.31 209 LEU A CA 1
ATOM 1710 C C . LEU A 1 209 ? 2.524 -8.894 8.412 1.00 47.31 209 LEU A C 1
ATOM 1712 O O . LEU A 1 209 ? 2.902 -8.673 7.259 1.00 47.31 209 LEU A O 1
ATOM 1716 N N . LYS A 1 210 ? 1.391 -8.366 8.903 1.00 52.66 210 LYS A N 1
ATOM 1717 C CA . LYS A 1 210 ? 0.521 -7.430 8.159 1.00 52.66 210 LYS A CA 1
ATOM 1718 C C . LYS A 1 210 ? 1.081 -5.998 8.090 1.00 52.66 210 LYS A C 1
ATOM 1720 O O . LYS A 1 210 ? 0.990 -5.393 7.028 1.00 52.66 210 LYS A O 1
ATOM 1725 N N . GLY A 1 211 ? 1.718 -5.500 9.153 1.00 60.59 211 GLY A N 1
ATOM 1726 C CA . GLY A 1 211 ? 2.278 -4.138 9.242 1.00 60.59 211 GLY A CA 1
ATOM 1727 C C . GLY A 1 211 ? 3.729 -3.972 8.785 1.00 60.59 211 GLY A C 1
ATOM 1728 O O . GLY A 1 211 ? 4.256 -2.863 8.784 1.00 60.59 211 GLY A O 1
ATOM 1729 N N . ARG A 1 212 ? 4.418 -5.061 8.424 1.00 75.31 212 ARG A N 1
ATOM 1730 C CA . ARG A 1 212 ? 5.771 -4.979 7.864 1.00 75.31 212 ARG A CA 1
ATOM 1731 C C . ARG A 1 212 ? 5.693 -4.634 6.384 1.00 75.31 212 ARG A C 1
ATOM 1733 O O . ARG A 1 212 ? 5.454 -5.529 5.568 1.00 75.31 212 ARG A O 1
ATOM 1740 N N . LEU A 1 213 ? 5.923 -3.364 6.080 1.00 79.81 213 LEU A N 1
ATOM 1741 C CA . LEU A 1 213 ? 5.865 -2.793 4.739 1.00 79.81 213 LEU A CA 1
ATOM 1742 C C . LEU A 1 213 ? 7.253 -2.323 4.283 1.00 79.81 213 LEU A C 1
ATOM 1744 O O . LEU A 1 213 ? 8.141 -2.049 5.099 1.00 79.81 213 LEU A O 1
ATOM 1748 N N . ASN A 1 214 ? 7.470 -2.281 2.973 1.00 83.75 214 ASN A N 1
ATOM 1749 C CA . ASN A 1 214 ? 8.634 -1.629 2.374 1.00 83.75 214 ASN A CA 1
ATOM 1750 C C . ASN A 1 214 ? 8.431 -0.100 2.297 1.00 83.75 214 ASN A C 1
ATOM 1752 O O . ASN A 1 214 ? 7.336 0.394 2.547 1.00 83.75 214 ASN A O 1
ATOM 1756 N N . LYS A 1 215 ? 9.483 0.669 1.973 1.00 83.75 215 LYS A N 1
ATOM 1757 C CA . LYS A 1 215 ? 9.385 2.143 1.910 1.00 83.75 215 LYS A CA 1
ATOM 1758 C C . LYS A 1 215 ? 8.302 2.635 0.942 1.00 83.75 215 LYS A C 1
ATOM 1760 O O . LYS A 1 215 ? 7.604 3.574 1.285 1.00 83.75 215 LYS A O 1
ATOM 1765 N N . GLY A 1 216 ? 8.140 1.995 -0.218 1.00 81.19 216 GLY A N 1
ATOM 1766 C CA . GLY A 1 216 ? 7.113 2.364 -1.198 1.00 81.19 216 GLY A CA 1
ATOM 1767 C C . GLY A 1 216 ? 5.697 2.149 -0.664 1.00 81.19 216 GLY A C 1
ATOM 1768 O O . GLY A 1 216 ? 4.890 3.068 -0.702 1.00 81.19 216 GLY A O 1
ATOM 1769 N N . GLU A 1 217 ? 5.441 0.987 -0.061 1.00 84.06 217 GLU A N 1
ATOM 1770 C CA . GLU A 1 217 ? 4.156 0.671 0.585 1.00 84.06 217 GLU A CA 1
ATOM 1771 C C . GLU A 1 217 ? 3.849 1.626 1.759 1.00 84.06 217 GLU A C 1
ATOM 1773 O O . GLU A 1 217 ? 2.703 2.015 1.977 1.00 84.06 217 GLU A O 1
ATOM 1778 N N . TRP A 1 218 ? 4.869 2.052 2.515 1.00 85.44 218 TRP A N 1
ATOM 1779 C CA . TRP A 1 218 ? 4.697 3.089 3.537 1.00 85.44 218 TRP A CA 1
ATOM 1780 C C . TRP A 1 218 ? 4.407 4.469 2.937 1.00 85.44 218 TRP A C 1
ATOM 1782 O O . TRP A 1 218 ? 3.600 5.212 3.494 1.00 85.44 218 TRP A O 1
ATOM 1792 N N . SER A 1 219 ? 5.025 4.813 1.807 1.00 86.50 219 SER A N 1
ATOM 1793 C CA . SER A 1 219 ? 4.735 6.056 1.090 1.00 86.50 219 SER A CA 1
ATOM 1794 C C . SER A 1 219 ? 3.325 6.075 0.494 1.00 86.50 219 SER A C 1
ATOM 1796 O O . SER A 1 219 ? 2.699 7.132 0.465 1.00 86.50 219 SER A O 1
ATOM 1798 N N . GLU A 1 220 ? 2.794 4.926 0.067 1.00 86.62 220 GLU A N 1
ATOM 1799 C CA . GLU A 1 220 ? 1.389 4.783 -0.338 1.00 86.62 220 GLU A CA 1
ATOM 1800 C C . GLU A 1 220 ? 0.440 5.088 0.825 1.00 86.62 220 GLU A C 1
ATOM 1802 O O . GLU A 1 220 ? -0.488 5.887 0.676 1.00 86.62 220 GLU A O 1
ATOM 1807 N N . PHE A 1 221 ? 0.706 4.519 2.007 1.00 85.44 221 PHE A N 1
ATOM 1808 C CA . PHE A 1 221 ? -0.064 4.832 3.212 1.00 85.44 221 PHE A CA 1
ATOM 1809 C C . PHE A 1 221 ? 0.042 6.315 3.593 1.00 85.44 221 PHE A C 1
ATOM 1811 O O . PHE A 1 221 ? -0.966 6.951 3.903 1.00 85.44 221 PHE A O 1
ATOM 1818 N N . TYR A 1 222 ? 1.245 6.889 3.530 1.00 87.69 222 TYR A N 1
ATOM 1819 C CA . TYR A 1 222 ? 1.463 8.312 3.782 1.00 87.69 222 TYR A CA 1
ATOM 1820 C C . TYR A 1 222 ? 0.635 9.192 2.835 1.00 87.69 222 TYR A C 1
ATOM 1822 O O . TYR A 1 222 ? -0.071 10.091 3.290 1.00 87.69 222 TYR A O 1
ATOM 1830 N N . ALA A 1 223 ? 0.660 8.902 1.531 1.00 90.31 223 ALA A N 1
ATOM 1831 C CA . ALA A 1 223 ? -0.131 9.630 0.546 1.00 90.31 223 ALA A CA 1
ATOM 1832 C C . ALA A 1 223 ? -1.634 9.492 0.812 1.00 90.31 223 ALA A C 1
ATOM 1834 O O . ALA A 1 223 ? -2.362 10.480 0.776 1.00 90.31 223 ALA A O 1
ATOM 1835 N N . PHE A 1 224 ? -2.097 8.287 1.142 1.00 89.31 224 PHE A N 1
ATOM 1836 C CA . PHE A 1 224 ? -3.484 8.047 1.524 1.00 89.31 224 PHE A CA 1
ATOM 1837 C C . PHE A 1 224 ? -3.907 8.912 2.726 1.00 89.31 224 PHE A C 1
ATOM 1839 O O . PHE A 1 224 ? -4.945 9.573 2.671 1.00 89.31 224 PHE A O 1
ATOM 1846 N N . MET A 1 225 ? -3.081 8.980 3.775 1.00 86.56 225 MET A N 1
ATOM 1847 C CA . MET A 1 225 ? -3.340 9.829 4.943 1.00 86.56 225 MET A CA 1
ATOM 1848 C C . MET A 1 225 ? -3.358 11.317 4.585 1.00 86.56 225 MET A C 1
ATOM 1850 O O . MET A 1 225 ? -4.282 12.029 4.971 1.00 86.56 225 MET A O 1
ATOM 1854 N N . ARG A 1 226 ? -2.386 11.788 3.797 1.00 89.50 226 ARG A N 1
ATOM 1855 C CA . ARG A 1 226 ? -2.361 13.170 3.296 1.00 89.50 226 ARG A CA 1
ATOM 1856 C C . ARG A 1 226 ? -3.622 13.502 2.504 1.00 89.50 226 ARG A C 1
ATOM 1858 O O . ARG A 1 226 ? -4.208 14.542 2.745 1.00 89.50 226 ARG A O 1
ATOM 1865 N N . LEU A 1 227 ? -4.115 12.614 1.642 1.00 90.44 227 LEU A N 1
ATOM 1866 C CA . LEU A 1 227 ? -5.352 12.852 0.883 1.00 90.44 227 LEU A CA 1
ATOM 1867 C C . LEU A 1 227 ? -6.603 12.949 1.766 1.00 90.44 227 LEU A C 1
ATOM 1869 O O . LEU A 1 227 ? -7.535 13.688 1.429 1.00 90.44 227 LEU A O 1
ATOM 1873 N N . LEU A 1 228 ? -6.647 12.208 2.877 1.00 87.81 228 LEU A N 1
ATOM 1874 C CA . LEU A 1 228 ? -7.731 12.317 3.855 1.00 87.81 228 LEU A CA 1
ATOM 1875 C C . LEU A 1 228 ? -7.723 13.676 4.564 1.00 87.81 228 LEU A C 1
ATOM 1877 O O . LEU A 1 228 ? -8.791 14.241 4.800 1.00 87.81 228 LEU A O 1
ATOM 1881 N N . LEU A 1 229 ? -6.534 14.191 4.877 1.00 85.75 229 LEU A N 1
ATOM 1882 C CA . LEU A 1 229 ? -6.342 15.405 5.671 1.00 85.75 229 LEU A CA 1
ATOM 1883 C C . LEU A 1 229 ? -6.349 16.683 4.821 1.00 85.75 229 LEU A C 1
ATOM 1885 O O . LEU A 1 229 ? -7.012 17.660 5.166 1.00 85.75 229 LEU A O 1
ATOM 1889 N N . ASP A 1 230 ? -5.647 16.671 3.693 1.00 85.50 230 ASP A N 1
ATOM 1890 C CA . ASP A 1 230 ? -5.466 17.821 2.818 1.00 85.50 230 ASP A CA 1
ATOM 1891 C C . ASP A 1 230 ? -6.744 18.094 2.029 1.00 85.50 230 ASP A C 1
ATOM 1893 O O . ASP A 1 230 ? -7.344 17.206 1.422 1.00 85.50 230 ASP A O 1
ATOM 1897 N N . LYS A 1 231 ? -7.179 19.353 1.992 1.00 81.25 231 LYS A N 1
ATOM 1898 C CA . LYS A 1 231 ? -8.368 19.744 1.221 1.00 81.25 231 LYS A CA 1
ATOM 1899 C C . LYS A 1 231 ? -8.112 19.746 -0.290 1.00 81.25 231 LYS A C 1
ATOM 1901 O O . LYS A 1 231 ? -9.016 19.431 -1.063 1.00 81.25 231 LYS A O 1
ATOM 1906 N N . TYR A 1 232 ? -6.896 20.103 -0.690 1.00 89.25 232 TYR A N 1
ATOM 1907 C CA . TYR A 1 232 ? -6.511 20.342 -2.076 1.00 89.25 232 TYR A CA 1
ATOM 1908 C C . TYR A 1 232 ? -5.356 19.431 -2.469 1.00 89.25 232 TYR A C 1
ATOM 1910 O O . TYR A 1 232 ? -4.452 19.196 -1.672 1.00 89.25 232 TYR A O 1
ATOM 1918 N N . LEU A 1 233 ? -5.383 18.958 -3.709 1.00 95.31 233 LEU A N 1
ATOM 1919 C CA . LEU A 1 233 ? -4.288 18.224 -4.325 1.00 95.31 233 LEU A CA 1
ATOM 1920 C C . LEU A 1 233 ? -3.869 18.974 -5.590 1.00 95.31 233 LEU A C 1
ATOM 1922 O O . LEU A 1 233 ? -4.623 19.011 -6.564 1.00 95.31 233 LEU A O 1
ATOM 1926 N N . SER A 1 234 ? -2.697 19.605 -5.558 1.00 96.25 234 SER A N 1
ATOM 1927 C CA . SER A 1 234 ? -2.191 20.397 -6.680 1.00 96.25 234 SER A CA 1
ATOM 1928 C C . SER A 1 234 ? -1.754 19.519 -7.847 1.00 96.25 234 SER A C 1
ATOM 1930 O O . SER A 1 234 ? -1.196 18.437 -7.654 1.00 96.25 234 SER A O 1
ATOM 1932 N N . PHE A 1 235 ? -1.954 20.007 -9.068 1.00 97.75 235 PHE A N 1
ATOM 1933 C CA . PHE A 1 235 ? -1.314 19.432 -10.246 1.00 97.75 235 PHE A CA 1
ATOM 1934 C C . PHE A 1 235 ? 0.193 19.675 -10.224 1.00 97.75 235 PHE A C 1
ATOM 1936 O O . PHE A 1 235 ? 0.662 20.641 -9.627 1.00 97.75 235 PHE A O 1
ATOM 1943 N N . GLY A 1 236 ? 0.953 18.807 -10.886 1.00 96.38 236 GLY A N 1
ATOM 1944 C CA . GLY A 1 236 ? 2.397 18.971 -11.049 1.00 96.38 236 GLY A CA 1
ATOM 1945 C C . GLY A 1 236 ? 2.787 19.740 -12.292 1.00 96.38 236 GLY A C 1
ATOM 1946 O O . GLY A 1 236 ? 2.021 19.814 -13.244 1.00 96.38 236 GLY A O 1
ATOM 1947 N N . ASN A 1 237 ? 3.997 20.282 -12.301 1.00 96.50 237 ASN A N 1
ATOM 1948 C CA . ASN A 1 237 ? 4.663 20.784 -13.495 1.00 96.50 237 ASN A CA 1
ATOM 1949 C C . ASN A 1 237 ? 5.655 19.738 -14.045 1.00 96.50 237 ASN A C 1
ATOM 1951 O O . ASN A 1 237 ? 5.837 18.670 -13.469 1.00 96.50 237 ASN A O 1
ATOM 1955 N N . LYS A 1 238 ? 6.336 20.020 -15.159 1.00 95.06 238 LYS A N 1
ATOM 1956 C CA . LYS A 1 238 ? 7.272 19.048 -15.753 1.00 95.06 238 LYS A CA 1
ATOM 1957 C C . LYS A 1 238 ? 8.497 18.742 -14.873 1.00 95.06 238 LYS A C 1
ATOM 1959 O O . LYS A 1 238 ? 9.142 17.726 -15.096 1.00 95.06 238 LYS A O 1
ATOM 1964 N N . GLU A 1 239 ? 8.822 19.580 -13.889 1.00 93.12 239 GLU A N 1
ATOM 1965 C CA . GLU A 1 239 ? 9.943 19.392 -12.956 1.00 93.12 239 GLU A CA 1
ATOM 1966 C C . GLU A 1 239 ? 9.576 18.625 -11.676 1.00 93.12 239 GLU A C 1
ATOM 1968 O O . GLU A 1 239 ? 10.446 18.428 -10.830 1.00 93.12 239 GLU A O 1
ATOM 1973 N N . GLY A 1 240 ? 8.319 18.209 -11.480 1.00 91.81 240 GLY A N 1
ATOM 1974 C CA . GLY A 1 240 ? 7.926 17.556 -10.225 1.00 91.81 240 GLY A CA 1
ATOM 1975 C C . GLY A 1 240 ? 7.325 18.487 -9.172 1.00 91.81 240 GLY A C 1
ATOM 1976 O O . GLY A 1 240 ? 7.009 18.015 -8.085 1.00 91.81 240 GLY A O 1
ATOM 1977 N N . ASN A 1 241 ? 7.181 19.787 -9.443 1.00 94.06 241 ASN A N 1
ATOM 1978 C CA . ASN A 1 241 ? 6.742 20.787 -8.465 1.00 94.06 241 ASN A CA 1
ATOM 1979 C C . ASN A 1 241 ? 5.238 21.090 -8.586 1.00 94.06 241 ASN A C 1
ATOM 1981 O O . ASN A 1 241 ? 4.695 20.999 -9.688 1.00 94.06 241 ASN A O 1
ATOM 1985 N N . PRO A 1 242 ? 4.559 21.481 -7.494 1.00 95.00 242 PRO A N 1
ATOM 1986 C CA . PRO A 1 242 ? 3.144 21.835 -7.533 1.00 95.00 242 PRO A CA 1
ATOM 1987 C C . PRO A 1 242 ? 2.892 23.109 -8.351 1.00 95.00 242 PRO A C 1
ATOM 1989 O O . PRO A 1 242 ? 3.644 24.081 -8.281 1.00 95.00 242 PRO A O 1
ATOM 1992 N N . LEU A 1 243 ? 1.793 23.106 -9.098 1.00 93.44 243 LEU A N 1
ATOM 1993 C CA . LEU A 1 243 ? 1.209 24.264 -9.764 1.00 93.44 243 LEU A CA 1
ATOM 1994 C C . LEU A 1 243 ? 0.208 24.971 -8.839 1.00 93.44 243 LEU A C 1
ATOM 1996 O O . LEU A 1 243 ? -0.348 24.373 -7.914 1.00 93.44 243 LEU A O 1
ATOM 2000 N N . ASN A 1 244 ? -0.105 26.227 -9.166 1.00 90.94 244 ASN A N 1
ATOM 2001 C CA . ASN A 1 244 ? -1.205 26.993 -8.561 1.00 90.94 244 ASN A CA 1
ATOM 2002 C C . ASN A 1 244 ? -2.575 26.572 -9.120 1.00 90.94 244 ASN A C 1
ATOM 2004 O O . ASN A 1 244 ? -3.437 27.399 -9.403 1.00 90.94 244 ASN A O 1
ATOM 2008 N N . GLU A 1 245 ? -2.762 25.276 -9.316 1.00 94.06 245 GLU A N 1
ATOM 2009 C CA . GLU A 1 245 ? -3.972 24.681 -9.853 1.00 94.06 245 GLU A CA 1
ATOM 2010 C C . GLU A 1 245 ? -4.156 23.321 -9.195 1.00 94.06 245 GLU A C 1
ATOM 2012 O O . GLU A 1 245 ? -3.193 22.566 -9.040 1.00 94.06 245 GLU A O 1
ATOM 2017 N N . TYR A 1 246 ? -5.375 23.013 -8.767 1.00 95.00 246 TYR A N 1
ATOM 2018 C CA . TYR A 1 246 ? -5.622 21.897 -7.866 1.00 95.00 246 TYR A CA 1
ATOM 2019 C C . TYR A 1 246 ? -6.975 21.243 -8.108 1.00 95.00 246 TYR A C 1
ATOM 2021 O O . TYR A 1 246 ? -7.878 21.802 -8.731 1.00 95.00 246 TYR A O 1
ATOM 2029 N N . VAL A 1 247 ? -7.113 20.051 -7.540 1.00 95.38 247 VAL A N 1
ATOM 2030 C CA . VAL A 1 247 ? -8.380 19.339 -7.426 1.00 95.38 247 VAL A CA 1
ATOM 2031 C C . VAL A 1 247 ? -8.819 19.277 -5.966 1.00 95.38 247 VAL A C 1
ATOM 2033 O O . VAL A 1 247 ? -7.994 19.246 -5.049 1.00 95.38 247 VAL A O 1
ATOM 2036 N N . VAL A 1 248 ? -10.131 19.241 -5.737 1.00 94.00 248 VAL A N 1
ATOM 2037 C CA . VAL A 1 248 ? -10.714 19.059 -4.401 1.00 94.00 248 VAL A CA 1
ATOM 2038 C C . VAL A 1 248 ? -11.146 17.607 -4.258 1.00 94.00 248 VAL A C 1
ATOM 2040 O O . VAL A 1 248 ? -12.200 17.218 -4.761 1.00 94.00 248 VAL A O 1
ATOM 2043 N N . VAL A 1 249 ? -10.327 16.796 -3.589 1.00 93.25 249 VAL A N 1
ATOM 2044 C CA . VAL A 1 249 ? -10.620 15.373 -3.361 1.00 93.25 249 VAL A CA 1
ATOM 2045 C C . VAL A 1 249 ? -11.683 15.240 -2.275 1.00 93.25 249 VAL A C 1
ATOM 2047 O O . VAL A 1 249 ? -11.445 15.635 -1.130 1.00 93.25 249 VAL A O 1
ATOM 2050 N N . PHE A 1 250 ? -12.832 14.656 -2.625 1.00 92.44 250 PHE A N 1
ATOM 2051 C CA . PHE A 1 250 ? -13.962 14.453 -1.711 1.00 92.44 250 PHE A CA 1
ATOM 2052 C C . PHE A 1 250 ? -14.238 12.978 -1.399 1.00 92.44 250 PHE A C 1
ATOM 2054 O O . PHE A 1 250 ? -14.920 12.685 -0.421 1.00 92.44 250 PHE A O 1
ATOM 2061 N N . LYS A 1 251 ? -13.717 12.039 -2.196 1.00 92.94 251 LYS A N 1
ATOM 2062 C CA . LYS A 1 251 ? -13.862 10.602 -1.939 1.00 92.94 251 LYS A CA 1
ATOM 2063 C C . LYS A 1 251 ? -12.575 9.864 -2.263 1.00 92.94 251 LYS A C 1
ATOM 2065 O O . LYS A 1 251 ? -11.939 10.144 -3.276 1.00 92.94 251 LYS A O 1
ATOM 2070 N N . ILE A 1 252 ? -12.208 8.918 -1.409 1.00 91.94 252 ILE A N 1
ATOM 2071 C CA . ILE A 1 252 ? -11.033 8.060 -1.572 1.00 91.94 252 ILE A CA 1
ATOM 2072 C C . ILE A 1 252 ? -11.474 6.618 -1.331 1.00 91.94 252 ILE A C 1
ATOM 2074 O O . ILE A 1 252 ? -12.305 6.350 -0.467 1.00 91.94 252 ILE A O 1
ATOM 2078 N N . LYS A 1 253 ? -10.919 5.676 -2.082 1.00 87.31 253 LYS A N 1
ATOM 2079 C CA . LYS A 1 253 ? -11.071 4.240 -1.872 1.00 87.31 253 LYS A CA 1
ATOM 2080 C C . LYS A 1 253 ? -9.727 3.578 -2.136 1.00 87.31 253 LYS A C 1
ATOM 2082 O O . LYS A 1 253 ? -9.121 3.789 -3.179 1.00 87.31 253 LYS A O 1
ATOM 2087 N N . HIS A 1 254 ? -9.252 2.774 -1.196 1.00 78.50 254 HIS A N 1
ATOM 2088 C CA . HIS A 1 254 ? -8.078 1.944 -1.440 1.00 78.50 254 HIS A CA 1
ATOM 2089 C C . HIS A 1 254 ? -8.505 0.734 -2.280 1.00 78.50 254 HIS A C 1
ATOM 2091 O O . HIS A 1 254 ? -9.503 0.092 -1.956 1.00 78.50 254 HIS A O 1
ATOM 2097 N N . ASN A 1 255 ? -7.776 0.391 -3.346 1.00 67.75 255 ASN A N 1
ATOM 2098 C CA . ASN A 1 255 ? -8.252 -0.607 -4.319 1.00 67.75 255 ASN A CA 1
ATOM 2099 C C . ASN A 1 255 ? -8.406 -2.024 -3.742 1.00 67.75 255 ASN A C 1
ATOM 2101 O O . ASN A 1 255 ? -9.105 -2.856 -4.314 1.00 67.75 255 ASN A O 1
ATOM 2105 N N . LYS A 1 256 ? -7.790 -2.288 -2.586 1.00 66.25 256 LYS A N 1
ATOM 2106 C CA . LYS A 1 256 ? -7.907 -3.554 -1.842 1.00 66.25 256 LYS A CA 1
ATOM 2107 C C . LYS A 1 256 ? -8.848 -3.497 -0.639 1.00 66.25 256 LYS A C 1
ATOM 2109 O O . LYS A 1 256 ? -8.862 -4.432 0.157 1.00 66.25 256 LYS A O 1
ATOM 2114 N N . ALA A 1 257 ? -9.536 -2.377 -0.443 1.00 68.25 257 ALA A N 1
ATOM 2115 C CA . ALA A 1 257 ? -10.459 -2.193 0.661 1.00 68.25 257 ALA A CA 1
ATOM 2116 C C . ALA A 1 257 ? -11.903 -2.254 0.159 1.00 68.25 257 ALA A C 1
ATOM 2118 O O . ALA A 1 257 ? -12.265 -1.614 -0.831 1.00 68.25 257 ALA A O 1
ATOM 2119 N N . ASP A 1 258 ? -12.744 -2.950 0.918 1.00 75.12 258 ASP A N 1
ATOM 2120 C CA . ASP A 1 258 ? -14.198 -2.966 0.727 1.00 75.12 258 ASP A CA 1
ATOM 2121 C C . ASP A 1 258 ? -14.861 -1.736 1.368 1.00 75.12 258 ASP A C 1
ATOM 2123 O O . ASP A 1 258 ? -15.975 -1.793 1.887 1.00 75.12 258 ASP A O 1
ATOM 2127 N N . ILE A 1 259 ? -14.122 -0.625 1.400 1.00 83.12 259 ILE A N 1
ATOM 2128 C CA . ILE A 1 259 ? -14.440 0.569 2.170 1.00 83.12 259 ILE A CA 1
ATOM 2129 C C . ILE A 1 259 ? -14.071 1.810 1.368 1.00 83.12 259 ILE A C 1
ATOM 2131 O O . ILE A 1 259 ? -13.036 1.864 0.697 1.00 83.12 259 ILE A O 1
ATOM 2135 N N . GLU A 1 260 ? -14.917 2.823 1.480 1.00 89.56 260 GLU A N 1
ATOM 2136 C CA . GLU A 1 260 ? -14.709 4.150 0.925 1.00 89.56 260 GLU A CA 1
ATOM 2137 C C . GLU A 1 260 ? -14.760 5.231 2.007 1.00 89.56 260 GLU A C 1
ATOM 2139 O O . GLU A 1 260 ? -15.427 5.096 3.033 1.00 89.56 260 GLU A O 1
ATOM 2144 N N . TYR A 1 261 ? -14.034 6.316 1.755 1.00 91.06 261 TYR A N 1
ATOM 2145 C CA . TYR A 1 261 ? -13.836 7.430 2.671 1.00 91.06 261 TYR A CA 1
ATOM 2146 C C . TYR A 1 261 ? -14.368 8.695 2.004 1.00 91.06 261 TYR A C 1
ATOM 2148 O O . TYR A 1 261 ? -13.807 9.144 1.004 1.00 91.06 261 TYR A O 1
ATOM 2156 N N . LEU A 1 262 ? -15.452 9.261 2.534 1.00 91.50 262 LEU A N 1
ATOM 2157 C CA . LEU A 1 262 ? -16.056 10.500 2.047 1.00 91.50 262 LEU A CA 1
ATOM 2158 C C . LEU A 1 262 ? -15.671 11.661 2.959 1.00 91.50 262 LEU A C 1
ATOM 2160 O O . LEU A 1 262 ? -15.844 11.592 4.173 1.00 91.50 262 LEU A O 1
ATOM 2164 N N . LYS A 1 263 ? -15.175 12.746 2.373 1.00 90.62 263 LYS A N 1
ATOM 2165 C CA . LYS A 1 263 ? -14.744 13.945 3.091 1.00 90.62 263 LYS A CA 1
ATOM 2166 C C . LYS A 1 263 ? -15.853 14.988 3.066 1.00 90.62 263 LYS A C 1
ATOM 2168 O O . LYS A 1 263 ? -16.171 15.512 2.005 1.00 90.62 263 LYS A O 1
ATOM 2173 N N . ASN A 1 264 ? -16.380 15.327 4.240 1.00 82.94 264 ASN A N 1
ATOM 2174 C CA . ASN A 1 264 ? -17.438 16.320 4.422 1.00 82.94 264 ASN A CA 1
ATOM 2175 C C . ASN A 1 264 ? -17.107 17.225 5.615 1.00 82.94 264 ASN A C 1
ATOM 2177 O O . ASN A 1 264 ? -16.981 16.737 6.732 1.00 82.94 264 ASN A O 1
ATOM 2181 N N . ASN A 1 265 ? -16.990 18.541 5.401 1.00 75.38 265 ASN A N 1
ATOM 2182 C CA . ASN A 1 265 ? -16.900 19.559 6.465 1.00 75.38 265 ASN A CA 1
ATOM 2183 C C . ASN A 1 265 ? -15.917 19.228 7.614 1.00 75.38 265 ASN A C 1
ATOM 2185 O O . ASN A 1 265 ? -16.267 19.317 8.788 1.00 75.38 265 ASN A O 1
ATOM 2189 N N . GLY A 1 266 ? -14.682 18.826 7.285 1.00 77.25 266 GLY A N 1
ATOM 2190 C CA . GLY A 1 266 ? -13.659 18.491 8.291 1.00 77.25 266 GLY A CA 1
ATOM 2191 C C . GLY A 1 266 ? -13.863 17.135 8.979 1.00 77.25 266 GLY A C 1
ATOM 2192 O O . GLY A 1 266 ? -13.235 16.855 10.002 1.00 77.25 266 GLY A O 1
ATOM 2193 N N . GLN A 1 267 ? -14.729 16.290 8.423 1.00 86.12 267 GLN A N 1
ATOM 2194 C CA . GLN A 1 267 ? -14.950 14.911 8.835 1.00 86.12 267 GLN A CA 1
ATOM 2195 C C . GLN A 1 267 ? -14.714 13.954 7.664 1.00 86.12 267 GLN A C 1
ATOM 2197 O O . GLN A 1 267 ? -14.898 14.301 6.496 1.00 86.12 267 GLN A O 1
ATOM 2202 N N . VAL A 1 268 ? -14.327 12.731 8.005 1.00 89.50 268 VAL A N 1
ATOM 2203 C CA . VAL A 1 268 ? -14.189 11.582 7.120 1.00 89.50 268 VAL A CA 1
ATOM 2204 C C . VAL A 1 268 ? -15.240 10.558 7.523 1.00 89.50 268 VAL A C 1
ATOM 2206 O O . VAL A 1 268 ? -15.209 9.997 8.619 1.00 89.50 268 VAL A O 1
ATOM 2209 N N . GLU A 1 269 ? -16.189 10.311 6.635 1.00 90.81 269 GLU A N 1
ATOM 2210 C CA . GLU A 1 269 ? -17.167 9.245 6.772 1.00 90.81 269 GLU A CA 1
ATOM 2211 C C . GLU A 1 269 ? -16.655 7.977 6.090 1.00 90.81 269 GLU A C 1
ATOM 2213 O O . GLU A 1 269 ? -16.328 7.985 4.906 1.00 90.81 269 GLU A O 1
ATOM 2218 N N . ILE A 1 270 ? -16.593 6.888 6.850 1.00 89.81 270 ILE A N 1
ATOM 2219 C CA . ILE A 1 270 ? -16.161 5.568 6.400 1.00 89.81 270 ILE A CA 1
ATOM 2220 C C . ILE A 1 270 ? -17.413 4.748 6.086 1.00 89.81 270 ILE A C 1
ATOM 2222 O O . ILE A 1 270 ? -18.246 4.539 6.976 1.00 89.81 270 ILE A O 1
ATOM 2226 N N . ARG A 1 271 ? -17.542 4.275 4.844 1.00 88.50 271 ARG A N 1
ATOM 2227 C CA . ARG A 1 271 ? -18.667 3.448 4.377 1.00 88.50 271 ARG A CA 1
ATOM 2228 C C . ARG A 1 271 ? -18.190 2.127 3.794 1.00 88.50 271 ARG A C 1
ATOM 2230 O O . ARG A 1 271 ? -17.096 2.070 3.241 1.00 88.50 271 ARG A O 1
ATOM 2237 N N . ASP A 1 272 ? -19.008 1.086 3.900 1.00 85.12 272 ASP A N 1
ATOM 2238 C CA . ASP A 1 272 ? -18.801 -0.148 3.134 1.00 85.12 272 ASP A CA 1
ATOM 2239 C C . ASP A 1 272 ? -19.179 0.036 1.647 1.00 85.12 272 ASP A C 1
ATOM 2241 O O . ASP A 1 272 ? -19.685 1.084 1.237 1.00 85.12 272 ASP A O 1
ATOM 2245 N N . LEU A 1 273 ? -18.953 -0.993 0.821 1.00 78.38 273 LEU A N 1
ATOM 2246 C CA . LEU A 1 273 ? -19.310 -0.966 -0.607 1.00 78.38 273 LEU A CA 1
ATOM 2247 C C . LEU A 1 273 ? -20.821 -0.902 -0.889 1.00 78.38 273 LEU A C 1
ATOM 2249 O O . LEU A 1 273 ? -21.203 -0.590 -2.015 1.00 78.38 273 LEU A O 1
ATOM 2253 N N . LEU A 1 274 ? -21.671 -1.201 0.097 1.00 81.75 274 LEU A N 1
ATOM 2254 C CA . LEU A 1 274 ? -23.127 -1.075 -0.009 1.00 81.75 274 LEU A CA 1
ATOM 2255 C C . LEU A 1 274 ? -23.599 0.349 0.335 1.00 81.75 274 LEU A C 1
ATOM 2257 O O . LEU A 1 274 ? -24.784 0.654 0.220 1.00 81.75 274 LEU A O 1
ATOM 2261 N N . GLY A 1 275 ? -22.675 1.230 0.734 1.00 80.25 275 GLY A N 1
ATOM 2262 C CA . GLY A 1 275 ? -22.957 2.595 1.161 1.00 80.25 275 GLY A CA 1
ATOM 2263 C C . GLY A 1 275 ? -23.365 2.705 2.631 1.00 80.25 275 GLY A C 1
ATOM 2264 O O . GLY A 1 275 ? -23.706 3.802 3.080 1.00 80.25 275 GLY A O 1
ATOM 2265 N N . THR A 1 276 ? -23.308 1.615 3.401 1.00 85.50 276 THR A N 1
ATOM 2266 C CA . THR A 1 276 ? -23.607 1.624 4.833 1.00 85.50 276 THR A CA 1
ATOM 2267 C C . THR A 1 276 ? -22.519 2.382 5.573 1.00 85.50 276 THR A C 1
ATOM 2269 O O . THR A 1 276 ? -21.331 2.065 5.483 1.00 85.50 276 THR A O 1
ATOM 2272 N N . LYS A 1 277 ? -22.926 3.377 6.357 1.00 89.81 277 LYS A N 1
ATOM 2273 C CA . LYS A 1 277 ? -22.028 4.119 7.235 1.00 89.81 277 LYS A CA 1
ATOM 2274 C C . LYS A 1 277 ? -21.499 3.215 8.350 1.00 89.81 277 LYS A C 1
ATOM 2276 O O . LYS A 1 277 ? -22.262 2.745 9.187 1.00 89.81 277 LYS A O 1
ATOM 2281 N N . ILE A 1 278 ? -20.180 3.039 8.391 1.00 85.31 278 ILE A N 1
ATOM 2282 C CA . ILE A 1 278 ? -19.475 2.276 9.429 1.00 85.31 278 ILE A CA 1
ATOM 2283 C C . ILE A 1 278 ? -19.105 3.198 10.591 1.00 85.31 278 ILE A C 1
ATOM 2285 O O . ILE A 1 278 ? -19.342 2.880 11.755 1.00 85.31 278 ILE A O 1
ATOM 2289 N N . LYS A 1 279 ? -18.477 4.338 10.282 1.00 87.50 279 LYS A N 1
ATOM 2290 C CA . LYS A 1 279 ? -17.954 5.278 11.282 1.00 87.50 279 LYS A CA 1
ATOM 2291 C C . LYS A 1 279 ? -17.781 6.670 10.676 1.00 87.50 279 LYS A C 1
ATOM 2293 O O . LYS A 1 279 ? -17.605 6.809 9.471 1.00 87.50 279 LYS A O 1
ATOM 2298 N N . THR A 1 280 ? -17.786 7.698 11.516 1.00 87.94 280 THR A N 1
ATOM 2299 C CA . THR A 1 280 ? -17.298 9.036 11.159 1.00 87.94 280 THR A CA 1
ATOM 2300 C C . THR A 1 280 ? -16.127 9.388 12.059 1.00 87.94 280 THR A C 1
ATOM 2302 O O . THR A 1 280 ? -16.182 9.119 13.257 1.00 87.94 280 THR A O 1
ATOM 2305 N N . LEU A 1 281 ? -15.085 9.963 11.469 1.00 85.19 281 LEU A N 1
ATOM 2306 C CA . LEU A 1 281 ? -13.912 10.491 12.152 1.00 85.19 281 LEU A CA 1
ATOM 2307 C C . LEU A 1 281 ? -13.792 11.976 11.834 1.00 85.19 281 LEU A C 1
ATOM 2309 O O . LEU A 1 281 ? -13.970 12.390 10.693 1.00 85.19 281 LEU A O 1
ATOM 2313 N N . THR A 1 282 ? -13.477 12.791 12.820 1.00 84.94 282 THR A N 1
ATOM 2314 C CA . THR A 1 282 ? -13.072 14.178 12.611 1.00 84.94 282 THR A CA 1
ATOM 2315 C C . THR A 1 282 ? -11.606 14.228 12.179 1.00 84.94 282 THR A C 1
ATOM 2317 O O . THR A 1 282 ? -10.800 13.378 12.556 1.00 84.94 282 THR A O 1
ATOM 2320 N N . VAL A 1 283 ? -11.225 15.257 11.417 1.00 77.69 283 VAL A N 1
ATOM 2321 C CA . VAL A 1 283 ? -9.808 15.516 11.095 1.00 77.69 283 VAL A CA 1
ATOM 2322 C C . VAL A 1 283 ? -8.976 15.657 12.375 1.00 77.69 283 VAL A C 1
ATOM 2324 O O . VAL A 1 283 ? -7.843 15.195 12.427 1.00 77.69 283 VAL A O 1
ATOM 2327 N N . LYS A 1 284 ? -9.564 16.218 13.437 1.00 76.12 284 LYS A N 1
ATOM 2328 C CA . LYS A 1 284 ? -8.933 16.325 14.754 1.00 76.12 284 LYS A CA 1
ATOM 2329 C C . LYS A 1 284 ? -8.585 14.951 15.341 1.00 76.12 284 LYS A C 1
ATOM 2331 O O . LYS A 1 284 ? -7.438 14.748 15.712 1.00 76.12 284 LYS A O 1
ATOM 2336 N N . GLU A 1 285 ? -9.519 13.999 15.345 1.00 74.62 285 GLU A N 1
ATOM 2337 C CA . GLU A 1 285 ? -9.260 12.623 15.809 1.00 74.62 285 GLU A CA 1
ATOM 2338 C C . GLU A 1 285 ? -8.179 11.914 14.978 1.00 74.62 285 GLU A C 1
ATOM 2340 O O . GLU A 1 285 ? -7.424 11.113 15.521 1.00 74.62 285 GLU A O 1
ATOM 2345 N N . LEU A 1 286 ? -8.082 12.221 13.678 1.00 72.44 286 LEU A N 1
ATOM 2346 C CA . LEU A 1 286 ? -7.041 11.675 12.799 1.00 72.44 286 LEU A CA 1
ATOM 2347 C C . LEU A 1 286 ? -5.649 12.275 13.070 1.00 72.44 286 LEU A C 1
ATOM 2349 O O . LEU A 1 286 ? -4.659 11.569 12.902 1.00 72.44 286 LEU A O 1
ATOM 2353 N N . ILE A 1 287 ? -5.568 13.552 13.464 1.00 69.56 287 ILE A N 1
ATOM 2354 C CA . ILE A 1 287 ? -4.302 14.271 13.710 1.00 69.56 287 ILE A CA 1
ATOM 2355 C C . ILE A 1 287 ? -3.809 14.093 15.154 1.00 69.56 287 ILE A C 1
ATOM 2357 O O . ILE A 1 287 ? -2.617 13.922 15.377 1.00 69.56 287 ILE A O 1
ATOM 2361 N N . GLU A 1 288 ? -4.693 14.119 16.157 1.00 66.44 288 GLU A N 1
ATOM 2362 C CA . GLU A 1 288 ? -4.294 14.035 17.576 1.00 66.44 288 GLU A CA 1
ATOM 2363 C C . GLU A 1 288 ? -3.614 12.713 17.936 1.00 66.44 288 GLU A C 1
ATOM 2365 O O . GLU A 1 288 ? -2.880 12.629 18.919 1.00 66.44 288 GLU A O 1
ATOM 2370 N N . GLN A 1 289 ? -3.853 11.676 17.143 1.00 59.69 289 GLN A N 1
ATOM 2371 C CA . GLN A 1 289 ? -3.349 10.343 17.407 1.00 59.69 289 GLN A CA 1
ATOM 2372 C C . GLN A 1 289 ? -2.051 10.032 16.614 1.00 59.69 289 GLN A C 1
ATOM 2374 O O . GLN A 1 289 ? -1.407 9.030 16.919 1.00 59.69 289 GLN A O 1
ATOM 2379 N N . ILE A 1 290 ? -1.682 10.802 15.569 1.00 64.44 290 ILE A N 1
ATOM 2380 C CA . ILE A 1 290 ? -0.488 10.597 14.713 1.00 64.44 290 ILE A CA 1
ATOM 2381 C C . ILE A 1 290 ? 0.032 11.930 14.193 1.00 64.44 290 ILE A C 1
ATOM 2383 O O . ILE A 1 290 ? -0.687 12.697 13.557 1.00 64.44 290 ILE A O 1
ATOM 2387 N N . SER A 1 291 ? 1.340 12.132 14.330 1.00 74.06 291 SER A N 1
ATOM 2388 C CA . SER A 1 291 ? 2.038 13.131 13.531 1.00 74.06 291 SER A CA 1
ATOM 2389 C C . SER A 1 291 ? 2.355 12.545 12.152 1.00 74.06 291 SER A C 1
ATOM 2391 O O . SER A 1 291 ? 3.095 11.568 12.012 1.00 74.06 291 SER A O 1
ATOM 2393 N N . ILE A 1 292 ? 1.784 13.151 11.112 1.00 78.75 292 ILE A N 1
ATOM 2394 C CA . ILE A 1 292 ? 2.107 12.851 9.709 1.00 78.75 292 ILE A CA 1
ATOM 2395 C C . ILE A 1 292 ? 3.605 13.064 9.453 1.00 78.75 292 ILE A C 1
ATOM 2397 O O . ILE A 1 292 ? 4.221 12.332 8.677 1.00 78.75 292 ILE A O 1
ATOM 2401 N N . GLU A 1 293 ? 4.205 14.021 10.155 1.00 80.81 293 GLU A N 1
ATOM 2402 C CA . GLU A 1 293 ? 5.635 14.300 10.148 1.00 80.81 293 GLU A CA 1
ATOM 2403 C C . GLU A 1 293 ? 6.435 13.139 10.758 1.00 80.81 293 GLU A C 1
ATOM 2405 O O . GLU A 1 293 ? 7.442 12.744 10.174 1.00 80.81 293 GLU A O 1
ATOM 2410 N N . GLU A 1 294 ? 5.974 12.524 11.857 1.00 82.38 294 GLU A N 1
ATOM 2411 C CA . GLU A 1 294 ? 6.601 11.312 12.417 1.00 82.38 294 GLU A CA 1
ATOM 2412 C C . GLU A 1 294 ? 6.580 10.150 11.412 1.00 82.38 294 GLU A C 1
ATOM 2414 O O . GLU A 1 294 ? 7.591 9.452 11.267 1.00 82.38 294 GLU A O 1
ATOM 2419 N N . ILE A 1 295 ? 5.467 9.944 10.688 1.00 83.81 295 ILE A N 1
ATOM 2420 C CA . ILE A 1 295 ? 5.404 8.927 9.622 1.00 83.81 295 ILE A CA 1
ATOM 2421 C C . ILE A 1 295 ? 6.468 9.244 8.574 1.00 83.81 295 ILE A C 1
ATOM 2423 O O . ILE A 1 295 ? 7.319 8.397 8.302 1.00 83.81 295 ILE A O 1
ATOM 2427 N N . TYR A 1 296 ? 6.452 10.460 8.025 1.00 87.19 296 TYR A N 1
ATOM 2428 C CA . TYR A 1 296 ? 7.380 10.895 6.983 1.00 87.19 296 TYR A CA 1
ATOM 2429 C C . TYR A 1 296 ? 8.849 10.680 7.389 1.00 87.19 296 TYR A C 1
ATOM 2431 O O . TYR A 1 296 ? 9.597 9.985 6.695 1.00 87.19 296 TYR A O 1
ATOM 2439 N N . GLN A 1 297 ? 9.240 11.196 8.559 1.00 85.50 297 GLN A N 1
ATOM 2440 C CA . GLN A 1 297 ? 10.599 11.082 9.097 1.00 85.50 297 GLN A CA 1
ATOM 2441 C C . GLN A 1 297 ? 11.010 9.624 9.315 1.00 85.50 297 GLN A C 1
ATOM 2443 O O . GLN A 1 297 ? 12.166 9.251 9.088 1.00 85.50 297 GLN A O 1
ATOM 2448 N N . THR A 1 298 ? 10.073 8.766 9.722 1.00 86.81 298 THR A N 1
ATOM 2449 C CA . THR A 1 298 ? 10.342 7.336 9.896 1.00 86.81 298 THR A CA 1
ATOM 2450 C C . THR A 1 298 ? 10.568 6.644 8.546 1.00 86.81 298 THR A C 1
ATOM 2452 O O . THR A 1 298 ? 11.492 5.836 8.426 1.00 86.81 298 THR A O 1
ATOM 2455 N N . ILE A 1 299 ? 9.798 6.970 7.496 1.00 86.56 299 ILE A N 1
ATOM 2456 C CA . ILE A 1 299 ? 10.039 6.435 6.138 1.00 86.56 299 ILE A CA 1
ATOM 2457 C C . ILE A 1 299 ? 11.424 6.860 5.646 1.00 86.56 299 ILE A C 1
ATOM 2459 O O . ILE A 1 299 ? 12.198 6.020 5.169 1.00 86.56 299 ILE A O 1
ATOM 2463 N N . GLU A 1 300 ? 11.761 8.139 5.798 1.00 85.25 300 GLU A N 1
ATOM 2464 C CA . GLU A 1 300 ? 13.030 8.704 5.343 1.00 85.25 300 GLU A CA 1
ATOM 2465 C C . GLU A 1 300 ? 14.228 8.050 6.054 1.00 85.25 300 GLU A C 1
ATOM 2467 O O . GLU A 1 300 ? 15.107 7.484 5.395 1.00 85.25 300 GLU A O 1
ATOM 2472 N N . SER A 1 301 ? 14.212 8.024 7.390 1.00 84.56 301 SER A N 1
ATOM 2473 C CA . SER A 1 301 ? 15.321 7.538 8.226 1.00 84.56 301 SER A CA 1
ATOM 2474 C C . SER A 1 301 ? 15.457 6.011 8.298 1.00 84.56 301 SER A C 1
ATOM 2476 O O . SER A 1 301 ? 16.539 5.502 8.614 1.00 84.56 301 SER A O 1
ATOM 2478 N N . SER A 1 302 ? 14.393 5.259 7.992 1.00 83.00 302 SER A N 1
ATOM 2479 C CA . SER A 1 302 ? 14.402 3.794 8.082 1.00 83.00 302 SER A CA 1
ATOM 2480 C C . SER A 1 302 ? 15.492 3.154 7.210 1.00 83.00 302 SER A C 1
ATOM 2482 O O . SER A 1 302 ? 15.714 3.525 6.052 1.00 83.00 302 SER A O 1
ATOM 2484 N N . LYS A 1 303 ? 16.169 2.140 7.760 1.00 75.38 303 LYS A N 1
ATOM 2485 C CA . LYS A 1 303 ? 17.162 1.317 7.054 1.00 75.38 303 LYS A CA 1
ATOM 2486 C C . LYS A 1 303 ? 16.614 -0.099 6.861 1.00 75.38 303 LYS A C 1
ATOM 2488 O O . LYS A 1 303 ? 16.004 -0.656 7.769 1.00 75.38 303 LYS A O 1
ATOM 2493 N N . GLY A 1 304 ? 16.861 -0.694 5.694 1.00 72.56 304 GLY A N 1
ATOM 2494 C CA . GLY A 1 304 ? 16.426 -2.055 5.352 1.00 72.56 304 GLY A CA 1
ATOM 2495 C C . GLY A 1 304 ? 15.321 -2.114 4.292 1.00 72.56 304 GLY A C 1
ATOM 2496 O O . GLY A 1 304 ? 14.781 -1.095 3.872 1.00 72.56 304 GLY A O 1
ATOM 2497 N N . SER A 1 305 ? 15.011 -3.328 3.828 1.00 74.75 305 SER A N 1
ATOM 2498 C CA . SER A 1 305 ? 14.042 -3.566 2.745 1.00 74.75 305 SER A CA 1
ATOM 2499 C C . SER A 1 305 ? 12.580 -3.490 3.194 1.00 74.75 305 SER A C 1
ATOM 2501 O O . SER A 1 305 ? 11.706 -3.249 2.369 1.00 74.75 305 SER A O 1
ATOM 2503 N N . SER A 1 306 ? 12.301 -3.708 4.484 1.00 82.56 306 SER A N 1
ATOM 2504 C CA . SER A 1 306 ? 10.967 -3.589 5.086 1.00 82.56 306 SER A CA 1
ATOM 2505 C C . SER A 1 306 ? 11.048 -3.399 6.599 1.00 82.56 306 SER A C 1
ATOM 2507 O O . SER A 1 306 ? 11.943 -3.954 7.248 1.00 82.56 306 SER A O 1
ATOM 2509 N N . PHE A 1 307 ? 10.099 -2.655 7.161 1.00 83.00 307 PHE A N 1
ATOM 2510 C CA . PHE A 1 307 ? 10.044 -2.302 8.579 1.00 83.00 307 PHE A CA 1
ATOM 2511 C C . PHE A 1 307 ? 8.595 -2.099 9.048 1.00 83.00 307 PHE A C 1
ATOM 2513 O O . PHE A 1 307 ? 7.670 -2.031 8.240 1.00 83.00 307 PHE A O 1
ATOM 2520 N N . VAL A 1 308 ? 8.404 -2.057 10.366 1.00 80.31 308 VAL A N 1
ATOM 2521 C CA . VAL A 1 308 ? 7.101 -1.876 11.021 1.00 80.31 308 VAL A CA 1
ATOM 2522 C C . VAL A 1 308 ? 7.112 -0.528 11.730 1.00 80.31 308 VAL A C 1
ATOM 2524 O O . VAL A 1 308 ? 8.105 -0.199 12.376 1.00 80.31 308 VAL A O 1
ATOM 2527 N N . MET A 1 309 ? 6.012 0.217 11.653 1.00 77.88 309 MET A N 1
ATOM 2528 C CA . MET A 1 309 ? 5.764 1.387 12.495 1.00 77.88 309 MET A CA 1
ATOM 2529 C C . MET A 1 309 ? 4.650 1.043 13.497 1.00 77.88 309 MET A C 1
ATOM 2531 O O . MET A 1 309 ? 3.477 1.120 13.136 1.00 77.88 309 MET A O 1
ATOM 2535 N N . PRO A 1 310 ? 4.973 0.627 14.739 1.00 71.56 310 PRO A N 1
ATOM 2536 C CA . PRO A 1 310 ? 3.974 0.112 15.681 1.00 71.56 310 PRO A CA 1
ATOM 2537 C C . PRO A 1 310 ? 2.820 1.084 15.953 1.00 71.56 310 PRO A C 1
ATOM 2539 O O . PRO A 1 310 ? 1.671 0.662 15.924 1.00 71.56 310 PRO A O 1
ATOM 2542 N N . LYS A 1 311 ? 3.116 2.386 16.099 1.00 70.81 311 LYS A N 1
ATOM 2543 C CA . LYS A 1 311 ? 2.105 3.443 16.291 1.00 70.81 311 LYS A CA 1
ATOM 2544 C C . LYS A 1 311 ? 1.104 3.556 15.128 1.00 70.81 311 LYS A C 1
ATOM 2546 O O . LYS A 1 311 ? -0.013 4.013 15.314 1.00 70.81 311 LYS A O 1
ATOM 2551 N N . VAL A 1 312 ? 1.495 3.141 13.922 1.00 70.62 312 VAL A N 1
ATOM 2552 C CA . VAL A 1 312 ? 0.662 3.224 12.710 1.00 70.62 312 VAL A CA 1
ATOM 2553 C C . VAL A 1 312 ? -0.230 1.988 12.548 1.00 70.62 312 VAL A C 1
ATOM 2555 O O . VAL A 1 312 ? -1.221 2.018 11.823 1.00 70.62 312 VAL A O 1
ATOM 2558 N N . GLN A 1 313 ? 0.057 0.897 13.262 1.00 67.06 313 GLN A N 1
ATOM 2559 C CA . GLN A 1 313 ? -0.735 -0.329 13.173 1.00 67.06 313 GLN A CA 1
ATOM 2560 C C . GLN A 1 313 ? -2.181 -0.131 13.661 1.00 67.06 313 GLN A C 1
ATOM 2562 O O . GLN A 1 313 ? -3.104 -0.719 13.100 1.00 67.06 313 GLN A O 1
ATOM 2567 N N . GLU A 1 314 ? -2.377 0.740 14.651 1.00 64.62 314 GLU A N 1
ATOM 2568 C CA . GLU A 1 314 ? -3.685 1.132 15.192 1.00 64.62 314 GLU A CA 1
ATOM 2569 C C . GLU A 1 314 ? -4.558 1.841 14.134 1.00 64.62 314 GLU A C 1
ATOM 2571 O O . GLU A 1 314 ? -5.783 1.726 14.144 1.00 64.62 314 GLU A O 1
ATOM 2576 N N . TYR A 1 315 ? -3.938 2.484 13.137 1.00 70.00 315 TYR A N 1
ATOM 2577 C CA . TYR A 1 315 ? -4.632 3.203 12.062 1.00 70.00 315 TYR A CA 1
ATOM 2578 C C . TYR A 1 315 ? -5.173 2.292 10.993 1.00 70.00 315 TYR A C 1
ATOM 2580 O O . TYR A 1 315 ? -6.246 2.553 10.456 1.00 70.00 315 TYR A O 1
ATOM 2588 N N . PHE A 1 316 ? -4.463 1.207 10.696 1.00 72.19 316 PHE A N 1
ATOM 2589 C CA . PHE A 1 316 ? -5.016 0.175 9.834 1.00 72.19 316 PHE A CA 1
ATOM 2590 C C . PHE A 1 316 ? -6.319 -0.372 10.425 1.00 72.19 316 PHE A C 1
ATOM 2592 O O . PHE A 1 316 ? -7.277 -0.582 9.689 1.00 72.19 316 PHE A O 1
ATOM 2599 N N . GLU A 1 317 ? -6.420 -0.510 11.748 1.00 73.00 317 GLU A N 1
ATOM 2600 C CA . GLU A 1 317 ? -7.663 -0.937 12.398 1.00 73.00 317 GLU A CA 1
ATOM 2601 C C . GLU A 1 317 ? -8.722 0.179 12.435 1.00 73.00 317 GLU A C 1
ATOM 2603 O O . GLU A 1 317 ? -9.885 -0.075 12.103 1.00 73.00 317 GLU A O 1
ATOM 2608 N N . LEU A 1 318 ? -8.330 1.417 12.770 1.00 73.94 318 LEU A N 1
ATOM 2609 C CA . LEU A 1 318 ? -9.218 2.587 12.815 1.00 73.94 318 LEU A CA 1
ATOM 2610 C C . LEU A 1 318 ? -9.852 2.891 11.453 1.00 73.94 318 LEU A C 1
ATOM 2612 O O . LEU A 1 318 ? -11.058 3.123 11.361 1.00 73.94 318 LEU A O 1
ATOM 2616 N N . LEU A 1 319 ? -9.031 2.872 10.405 1.00 75.75 319 LEU A N 1
ATOM 2617 C CA . LEU A 1 319 ? -9.421 3.121 9.021 1.00 75.75 319 LEU A CA 1
ATOM 2618 C C . LEU A 1 319 ? -9.924 1.849 8.337 1.00 75.75 319 LEU A C 1
ATOM 2620 O O . LEU A 1 319 ? -10.349 1.930 7.191 1.00 75.75 319 LEU A O 1
ATOM 2624 N N . LYS A 1 320 ? -9.899 0.692 9.015 1.00 73.75 320 LYS A N 1
ATOM 2625 C CA . LYS A 1 320 ? -10.328 -0.614 8.487 1.00 73.75 320 LYS A CA 1
ATOM 2626 C C . LYS A 1 320 ? -9.585 -1.037 7.208 1.00 73.75 320 LYS A C 1
ATOM 2628 O O . LYS A 1 320 ? -10.155 -1.648 6.307 1.00 73.75 320 LYS A O 1
ATOM 2633 N N . ILE A 1 321 ? -8.293 -0.735 7.131 1.00 70.62 321 ILE A N 1
ATOM 2634 C CA . ILE A 1 321 ? -7.432 -1.108 6.012 1.00 70.62 321 ILE A CA 1
ATOM 2635 C C . ILE A 1 321 ? -6.733 -2.435 6.316 1.00 70.62 321 ILE A C 1
ATOM 2637 O O . ILE A 1 321 ? -5.954 -2.552 7.257 1.00 70.62 321 ILE A O 1
ATOM 2641 N N . ASN A 1 322 ? -6.983 -3.444 5.481 1.00 60.94 322 ASN A N 1
ATOM 2642 C CA . ASN A 1 322 ? -6.473 -4.798 5.708 1.00 60.94 322 ASN A CA 1
ATOM 2643 C C . ASN A 1 322 ? -5.012 -4.998 5.263 1.00 60.94 322 ASN A C 1
ATOM 2645 O O . ASN A 1 322 ? -4.303 -5.808 5.866 1.00 60.94 322 ASN A O 1
ATOM 2649 N N . SER A 1 323 ? -4.559 -4.295 4.213 1.00 63.12 323 SER A N 1
ATOM 2650 C CA . SER A 1 323 ? -3.159 -4.294 3.758 1.00 63.12 323 SER A CA 1
ATOM 2651 C C . SER A 1 323 ? -2.894 -3.255 2.660 1.00 63.12 323 SER A C 1
ATOM 2653 O O . SER A 1 323 ? -3.719 -3.123 1.757 1.00 63.12 323 SER A O 1
ATOM 2655 N N . PHE A 1 324 ? -1.689 -2.676 2.652 1.00 63.69 324 PHE A N 1
ATOM 2656 C CA . PHE A 1 324 ? -1.092 -1.955 1.508 1.00 63.69 324 PHE A CA 1
ATOM 2657 C C . PHE A 1 324 ? -0.120 -2.829 0.690 1.00 63.69 324 PHE A C 1
ATOM 2659 O O . PHE A 1 324 ? 0.565 -2.358 -0.205 1.00 63.69 324 PHE A O 1
ATOM 2666 N N . LYS A 1 325 ? -0.032 -4.135 0.976 1.00 55.84 325 LYS A N 1
ATOM 2667 C CA . LYS A 1 325 ? 0.864 -5.038 0.240 1.00 55.84 325 LYS A CA 1
ATOM 2668 C C . LYS A 1 325 ? 0.333 -5.278 -1.167 1.00 55.84 325 LYS A C 1
ATOM 2670 O O . LYS A 1 325 ? -0.746 -5.854 -1.304 1.00 55.84 325 LYS A O 1
ATOM 2675 N N . GLY A 1 326 ? 1.064 -4.863 -2.199 1.00 51.22 326 GLY A N 1
ATOM 2676 C CA . GLY A 1 326 ? 0.665 -4.966 -3.609 1.00 51.22 326 GLY A CA 1
ATOM 2677 C C . GLY A 1 326 ? 0.467 -6.409 -4.102 1.00 51.22 326 GLY A C 1
ATOM 2678 O O . GLY A 1 326 ? 1.216 -7.307 -3.732 1.00 51.22 326 GLY A O 1
ATOM 2679 N N . SER A 1 327 ? -0.564 -6.642 -4.928 1.00 40.31 327 SER A N 1
ATOM 2680 C CA . SER A 1 327 ? -0.800 -7.908 -5.657 1.00 40.31 327 SER A CA 1
ATOM 2681 C C . SER A 1 327 ? -2.074 -7.850 -6.517 1.00 40.31 327 SER A C 1
ATOM 2683 O O . SER A 1 327 ? -3.119 -8.347 -6.112 1.00 40.31 327 SER A O 1
ATOM 2685 N N . SER A 1 328 ? -1.995 -7.262 -7.711 1.00 40.88 328 SER A N 1
ATOM 2686 C CA . SER A 1 328 ? -2.856 -7.604 -8.858 1.00 40.88 328 SER A CA 1
ATOM 2687 C C . SER A 1 328 ? -2.385 -6.863 -10.114 1.00 40.88 328 SER A C 1
ATOM 2689 O O . SER A 1 328 ? -1.720 -5.836 -10.039 1.00 40.88 328 SER A O 1
ATOM 2691 N N . TYR A 1 329 ? -2.715 -7.398 -11.290 1.00 40.00 329 TYR A N 1
ATOM 2692 C CA . TYR A 1 329 ? -2.422 -6.821 -12.610 1.00 40.00 329 TYR A CA 1
ATOM 2693 C C . TYR A 1 329 ? -3.299 -5.591 -12.954 1.00 40.00 329 TYR A C 1
ATOM 2695 O O . TYR A 1 329 ? -3.763 -5.464 -14.086 1.00 40.00 329 TYR A O 1
ATOM 2703 N N . SER A 1 330 ? -3.552 -4.704 -11.991 1.00 50.34 330 SER A N 1
ATOM 2704 C CA . SER A 1 330 ? -4.281 -3.439 -12.157 1.00 50.34 330 SER A CA 1
ATOM 2705 C C . SER A 1 330 ? -3.340 -2.276 -11.844 1.00 50.34 330 SER A C 1
ATOM 2707 O O . SER A 1 330 ? -2.721 -2.278 -10.784 1.00 50.34 330 SER A O 1
ATOM 2709 N N . LYS A 1 331 ? -3.202 -1.302 -12.756 1.00 57.22 331 LYS A N 1
ATOM 2710 C CA . LYS A 1 331 ? -2.475 -0.053 -12.468 1.00 57.22 331 LYS A CA 1
ATOM 2711 C C . LYS A 1 331 ? -3.369 0.857 -11.624 1.00 57.22 331 LYS A C 1
ATOM 2713 O O . LYS A 1 331 ? -4.523 1.058 -11.996 1.00 57.22 331 LYS A O 1
ATOM 2718 N N . GLY A 1 332 ? -2.837 1.388 -10.527 1.00 55.50 332 GLY A N 1
ATOM 2719 C CA . GLY A 1 332 ? -3.553 2.240 -9.581 1.00 55.50 332 GLY A CA 1
ATOM 2720 C C . GLY A 1 332 ? -3.585 1.632 -8.181 1.00 55.50 332 GLY A C 1
ATOM 2721 O O . GLY A 1 332 ? -4.101 0.528 -7.989 1.00 55.50 332 GLY A O 1
ATOM 2722 N N . ASP A 1 333 ? -3.075 2.378 -7.209 1.00 71.44 333 ASP A N 1
ATOM 2723 C CA . ASP A 1 333 ? -3.026 1.973 -5.800 1.00 71.44 333 ASP A CA 1
ATOM 2724 C C . ASP A 1 333 ? -4.306 2.404 -5.073 1.00 71.44 333 ASP A C 1
ATOM 2726 O O . ASP A 1 333 ? -4.856 1.685 -4.230 1.00 71.44 333 ASP A O 1
ATOM 2730 N N . ILE A 1 334 ? -4.843 3.559 -5.473 1.00 86.31 334 ILE A N 1
ATOM 2731 C CA . ILE A 1 334 ? -6.053 4.143 -4.906 1.00 86.31 334 ILE A CA 1
ATOM 2732 C C . ILE A 1 334 ? -6.996 4.643 -5.999 1.00 86.31 334 ILE A C 1
ATOM 2734 O O . ILE A 1 334 ? -6.607 4.947 -7.127 1.00 86.31 334 ILE A O 1
ATOM 2738 N N . ASN A 1 335 ? -8.258 4.765 -5.628 1.00 90.81 335 ASN A N 1
ATOM 2739 C CA . ASN A 1 335 ? -9.313 5.375 -6.406 1.00 90.81 335 ASN A CA 1
ATOM 2740 C C . ASN A 1 335 ? -9.732 6.676 -5.715 1.00 90.81 335 ASN A C 1
ATOM 2742 O O . ASN A 1 335 ? -10.073 6.674 -4.531 1.00 90.81 335 ASN A O 1
ATOM 2746 N N . ILE A 1 336 ? -9.684 7.793 -6.434 1.00 93.94 336 ILE A N 1
ATOM 2747 C CA . ILE A 1 336 ? -10.066 9.110 -5.923 1.00 93.94 336 ILE A CA 1
ATOM 2748 C C . ILE A 1 336 ? -11.249 9.658 -6.715 1.00 93.94 336 ILE A C 1
ATOM 2750 O O . ILE A 1 336 ? -11.383 9.425 -7.913 1.00 93.94 336 ILE A O 1
ATOM 2754 N N . SER A 1 337 ? -12.123 10.407 -6.053 1.00 94.81 337 SER A N 1
ATOM 2755 C CA . SER A 1 337 ? -13.099 11.269 -6.722 1.00 94.81 337 SER A CA 1
ATOM 2756 C C . SER A 1 337 ? -12.892 12.702 -6.262 1.00 94.81 337 SER A C 1
ATOM 2758 O O . SER A 1 337 ? -12.677 12.963 -5.071 1.00 94.81 337 SER A O 1
ATOM 2760 N N . PHE A 1 338 ? -12.906 13.620 -7.218 1.00 95.44 338 PHE A N 1
ATOM 2761 C CA . PHE A 1 338 ? -12.542 15.008 -6.988 1.00 95.44 338 PHE A CA 1
ATOM 2762 C C . PHE A 1 338 ? -13.329 15.964 -7.876 1.00 95.44 338 PHE A C 1
ATOM 2764 O O . PHE A 1 338 ? -13.837 15.583 -8.929 1.00 95.44 338 PHE A O 1
ATOM 2771 N N . ASN A 1 339 ? -13.397 17.220 -7.444 1.00 95.19 339 ASN A N 1
ATOM 2772 C CA . ASN A 1 339 ? -13.914 18.321 -8.247 1.00 95.19 339 ASN A CA 1
ATOM 2773 C C . ASN A 1 339 ? -12.755 19.126 -8.831 1.00 95.19 339 ASN A C 1
ATOM 2775 O O . ASN A 1 339 ? -11.779 19.408 -8.131 1.00 95.19 339 ASN A O 1
ATOM 2779 N N . HIS A 1 340 ? -12.883 19.509 -10.095 1.00 95.69 340 HIS A N 1
ATOM 2780 C CA . HIS A 1 340 ? -11.946 20.383 -10.791 1.00 95.69 340 HIS A CA 1
ATOM 2781 C C . HIS A 1 340 ? -12.730 21.246 -11.781 1.00 95.69 340 HIS A C 1
ATOM 2783 O O . HIS A 1 340 ? -13.516 20.712 -12.560 1.00 95.69 340 HIS A O 1
ATOM 2789 N N . ASP A 1 341 ? -12.574 22.567 -11.688 1.00 92.69 341 ASP A N 1
ATOM 2790 C CA . ASP A 1 341 ? -13.260 23.558 -12.530 1.00 92.69 341 ASP A CA 1
ATOM 2791 C C . ASP A 1 341 ? -14.785 23.363 -12.619 1.00 92.69 341 ASP A C 1
ATOM 2793 O O . ASP A 1 341 ? -15.402 23.475 -13.673 1.00 92.69 341 ASP A O 1
ATOM 2797 N N . GLY A 1 342 ? -15.411 23.025 -11.486 1.00 89.94 342 GLY A N 1
ATOM 2798 C CA . GLY A 1 342 ? -16.857 22.786 -11.396 1.00 89.94 342 GLY A CA 1
ATOM 2799 C C . GLY A 1 342 ? -17.324 21.432 -11.947 1.00 89.94 342 GLY A C 1
ATOM 2800 O O . GLY A 1 342 ? -18.503 21.111 -11.830 1.00 89.94 342 GLY A O 1
ATOM 2801 N N . ILE A 1 343 ? -16.418 20.615 -12.491 1.00 95.00 343 ILE A N 1
ATOM 2802 C CA . ILE A 1 343 ? -16.708 19.270 -12.994 1.00 95.00 343 ILE A CA 1
ATOM 2803 C C . ILE A 1 343 ? -16.339 18.235 -11.931 1.00 95.00 343 ILE A C 1
ATOM 2805 O O . ILE A 1 343 ? -15.246 18.261 -11.357 1.00 95.00 343 ILE A O 1
ATOM 2809 N N . GLN A 1 344 ? -17.250 17.293 -11.695 1.00 96.06 344 GLN A N 1
ATOM 2810 C CA . GLN A 1 3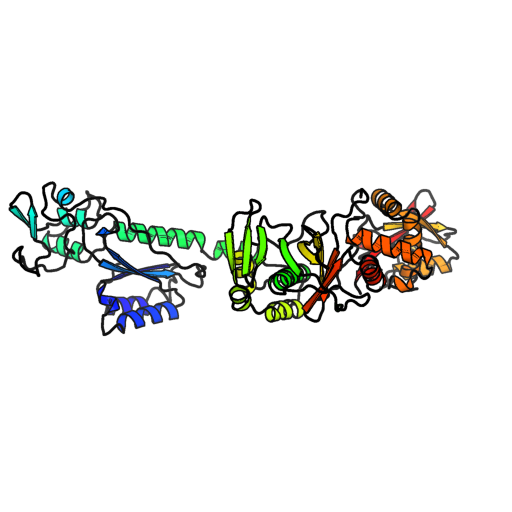44 ? -17.033 16.175 -10.788 1.00 96.06 344 GLN A CA 1
ATOM 2811 C C . GLN A 1 344 ? -16.470 14.965 -11.539 1.00 96.06 344 GLN A C 1
ATOM 2813 O O . GLN A 1 344 ? -17.119 14.395 -12.415 1.00 96.06 344 GLN A O 1
ATOM 2818 N N . TYR A 1 345 ? -15.287 14.519 -11.129 1.00 95.69 345 TYR A N 1
ATOM 2819 C CA . TYR A 1 345 ? -14.643 13.309 -11.624 1.00 95.69 345 TYR A CA 1
ATOM 2820 C C . TYR A 1 345 ? -14.824 12.201 -10.596 1.00 95.69 345 TYR A C 1
ATOM 2822 O O . TYR A 1 345 ? -14.322 12.285 -9.474 1.00 95.69 345 TYR A O 1
ATOM 2830 N N . SER A 1 346 ? -15.555 11.157 -10.977 1.00 93.38 346 SER A N 1
ATOM 2831 C CA . SER A 1 346 ? -15.847 10.029 -10.093 1.00 93.38 346 SER A CA 1
ATOM 2832 C C . SER A 1 346 ? -14.946 8.846 -10.410 1.00 93.38 346 SER A C 1
ATOM 2834 O O . SER A 1 346 ? -14.671 8.557 -11.572 1.00 93.38 346 SER A O 1
ATOM 2836 N N . SER A 1 347 ? -14.494 8.160 -9.368 1.00 89.69 347 SER A N 1
ATOM 2837 C CA . SER A 1 347 ? -13.768 6.896 -9.463 1.00 89.69 347 SER A CA 1
ATOM 2838 C C . SER A 1 347 ? -12.538 6.893 -10.379 1.00 89.69 347 SER A C 1
ATOM 2840 O O . SER A 1 347 ? -12.349 5.970 -11.167 1.00 89.69 347 SER A O 1
ATOM 2842 N N . GLN A 1 348 ? -11.669 7.889 -10.232 1.00 93.62 348 GLN A N 1
ATOM 2843 C CA . GLN A 1 348 ? -10.405 7.982 -10.957 1.00 93.62 348 GLN A CA 1
ATOM 2844 C C . GLN A 1 348 ? -9.333 7.112 -10.288 1.00 93.62 348 GLN A C 1
ATOM 2846 O O . GLN A 1 348 ? -8.954 7.346 -9.140 1.00 93.62 348 GLN A O 1
ATOM 2851 N N . ASN A 1 349 ? -8.827 6.111 -11.004 1.00 91.88 349 ASN A N 1
ATOM 2852 C CA . ASN A 1 349 ? -7.753 5.246 -10.516 1.00 91.88 349 ASN A CA 1
ATOM 2853 C C . ASN A 1 349 ? -6.410 5.963 -10.654 1.00 91.88 349 ASN A C 1
ATOM 2855 O O . ASN A 1 349 ? -6.052 6.392 -11.750 1.00 91.88 349 ASN A O 1
ATOM 2859 N N . VAL A 1 350 ? -5.639 6.069 -9.576 1.00 91.62 350 VAL A N 1
ATOM 2860 C CA . VAL A 1 350 ? -4.326 6.722 -9.596 1.00 91.62 350 VAL A CA 1
ATOM 2861 C C . VAL A 1 350 ? -3.264 5.863 -8.925 1.00 91.62 350 VAL A C 1
ATOM 2863 O O . VAL A 1 350 ? -3.497 5.211 -7.907 1.00 91.62 350 VAL A O 1
ATOM 2866 N N . ASP A 1 351 ? -2.091 5.839 -9.544 1.00 89.81 351 ASP A N 1
ATOM 2867 C CA . ASP A 1 351 ? -0.901 5.135 -9.062 1.00 89.81 351 ASP A CA 1
ATOM 2868 C C . ASP A 1 351 ? -0.103 6.053 -8.130 1.00 89.81 351 ASP A C 1
ATOM 2870 O O . ASP A 1 351 ? 0.017 7.242 -8.412 1.00 89.81 351 ASP A O 1
ATOM 2874 N N . ILE A 1 352 ? 0.485 5.556 -7.052 1.00 89.31 352 ILE A N 1
ATOM 2875 C CA . ILE A 1 352 ? 1.317 6.366 -6.162 1.00 89.31 352 ILE A CA 1
ATOM 2876 C C . ILE A 1 352 ? 2.787 6.103 -6.503 1.00 89.31 352 ILE A C 1
ATOM 2878 O O . ILE A 1 352 ? 3.256 4.979 -6.714 1.00 89.31 352 ILE A O 1
ATOM 2882 N N . LYS A 1 353 ? 3.546 7.186 -6.630 1.00 89.81 353 LYS A N 1
ATOM 2883 C CA . LYS A 1 353 ? 4.997 7.175 -6.812 1.00 89.81 353 LYS A CA 1
ATOM 2884 C C . LYS A 1 353 ? 5.600 8.009 -5.707 1.00 89.81 353 LYS A C 1
ATOM 2886 O O . LYS A 1 353 ? 5.022 9.005 -5.296 1.00 89.81 353 LYS A O 1
ATOM 2891 N N . SER A 1 354 ? 6.745 7.589 -5.194 1.00 88.44 354 SER A N 1
ATOM 2892 C CA . SER A 1 354 ? 7.368 8.264 -4.065 1.00 88.44 354 SER A CA 1
ATOM 2893 C C . SER A 1 354 ? 8.835 8.520 -4.327 1.00 88.44 354 SER A C 1
ATOM 2895 O O . SER A 1 354 ? 9.575 7.590 -4.645 1.00 88.44 354 SER A O 1
ATOM 2897 N N . ASP A 1 355 ? 9.241 9.765 -4.107 1.00 86.00 355 ASP A N 1
ATOM 2898 C CA . ASP A 1 355 ? 10.643 10.175 -4.067 1.00 86.00 355 ASP A CA 1
ATOM 2899 C C . ASP A 1 355 ? 11.269 9.947 -2.680 1.00 86.00 355 ASP A C 1
ATOM 2901 O O . ASP A 1 355 ? 12.453 10.230 -2.467 1.00 86.00 355 ASP A O 1
ATOM 2905 N N . ILE A 1 356 ? 10.491 9.420 -1.726 1.00 77.88 356 ILE A N 1
ATOM 2906 C CA . ILE A 1 356 ? 10.959 9.045 -0.394 1.00 77.88 356 ILE A CA 1
ATOM 2907 C C . ILE A 1 356 ? 11.556 7.632 -0.475 1.00 77.88 356 ILE A C 1
ATOM 2909 O O . ILE A 1 356 ? 10.851 6.625 -0.532 1.00 77.88 356 ILE A O 1
ATOM 2913 N N . GLY A 1 357 ? 12.887 7.539 -0.465 1.00 72.25 357 GLY A N 1
ATOM 2914 C CA . GLY A 1 357 ? 13.615 6.268 -0.519 1.00 72.25 357 GLY A CA 1
ATOM 2915 C C . GLY A 1 357 ? 14.219 5.968 -1.892 1.00 72.25 357 GLY A C 1
ATOM 2916 O O . GLY A 1 357 ? 14.792 6.843 -2.534 1.00 72.25 357 GLY A O 1
ATOM 2917 N N . SER A 1 358 ? 14.194 4.699 -2.318 1.00 72.38 358 SER A N 1
ATOM 2918 C CA . SER A 1 358 ? 14.752 4.311 -3.618 1.00 72.38 358 SER A CA 1
ATOM 2919 C C . SER A 1 358 ? 13.812 4.713 -4.748 1.00 72.38 358 SER A C 1
ATOM 2921 O O . SER A 1 358 ? 12.651 4.306 -4.731 1.00 72.38 358 SER A O 1
ATOM 2923 N N . LEU A 1 359 ? 14.344 5.408 -5.756 1.00 80.00 359 LEU A N 1
ATOM 2924 C CA . LEU A 1 359 ? 13.573 5.899 -6.897 1.00 80.00 359 LEU A CA 1
ATOM 2925 C C . LEU A 1 359 ? 12.712 4.795 -7.534 1.00 80.00 359 LEU A C 1
ATOM 2927 O O . LEU A 1 359 ? 13.230 3.696 -7.820 1.00 80.00 359 LEU A O 1
ATOM 2931 N N . PRO A 1 360 ? 11.419 5.071 -7.774 1.00 84.88 360 PRO A N 1
ATOM 2932 C CA . PRO A 1 360 ? 10.490 4.078 -8.269 1.00 84.88 360 PRO A CA 1
ATOM 2933 C C . PRO A 1 360 ? 10.842 3.658 -9.696 1.00 84.88 360 PRO A C 1
ATOM 2935 O O . PRO A 1 360 ? 11.528 4.347 -10.457 1.00 84.88 360 PRO A O 1
ATOM 2938 N N . THR A 1 361 ? 10.374 2.471 -10.060 1.00 88.38 361 THR A N 1
ATOM 2939 C CA . THR A 1 361 ? 10.548 1.931 -11.408 1.00 88.38 361 THR A CA 1
ATOM 2940 C C . THR A 1 361 ? 9.255 2.142 -12.188 1.00 88.38 361 THR A C 1
ATOM 2942 O O . THR A 1 361 ? 8.196 1.720 -11.731 1.00 88.38 361 THR A O 1
ATOM 2945 N N . LEU A 1 362 ? 9.336 2.783 -13.356 1.00 94.00 362 LEU A N 1
ATOM 2946 C CA . LEU A 1 362 ? 8.201 2.932 -14.269 1.00 94.00 362 LEU A CA 1
ATOM 2947 C C . LEU A 1 362 ? 7.954 1.622 -15.031 1.00 94.00 362 LEU A C 1
ATOM 2949 O O . LEU A 1 362 ? 6.825 1.138 -15.101 1.00 94.00 362 LEU A O 1
ATOM 2953 N N . LEU A 1 363 ? 9.033 1.016 -15.541 1.00 94.75 363 LEU A N 1
ATOM 2954 C CA . LEU A 1 363 ? 9.018 -0.282 -16.208 1.00 94.75 363 LEU A CA 1
ATOM 2955 C C . LEU A 1 363 ? 10.042 -1.229 -15.586 1.00 94.75 363 LEU A C 1
ATOM 2957 O O . LEU A 1 363 ? 11.250 -1.026 -15.717 1.00 94.75 363 LEU A O 1
ATOM 2961 N N . ASN A 1 364 ? 9.551 -2.280 -14.929 1.00 92.00 364 ASN A N 1
ATOM 2962 C CA . ASN A 1 364 ? 10.399 -3.300 -14.322 1.00 92.00 364 ASN A CA 1
ATOM 2963 C C . ASN A 1 364 ? 11.061 -4.197 -15.372 1.00 92.00 364 ASN A C 1
ATOM 2965 O O . ASN A 1 364 ? 10.422 -4.645 -16.325 1.00 92.00 364 ASN A O 1
ATOM 2969 N N . ALA A 1 365 ? 12.328 -4.525 -15.127 1.00 93.12 365 ALA A N 1
ATOM 2970 C CA . ALA A 1 365 ? 13.073 -5.484 -15.923 1.00 93.12 365 ALA A CA 1
ATOM 2971 C C . ALA A 1 365 ? 12.483 -6.894 -15.805 1.00 93.12 365 ALA A C 1
ATOM 2973 O O . ALA A 1 365 ? 12.176 -7.384 -14.715 1.00 93.12 365 ALA A O 1
ATOM 2974 N N . SER A 1 366 ? 12.370 -7.587 -16.932 1.00 93.81 366 SER A N 1
ATOM 2975 C CA . SER A 1 366 ? 12.018 -9.005 -16.992 1.00 93.81 366 SER A CA 1
ATOM 2976 C C . SER A 1 366 ? 12.542 -9.616 -18.288 1.00 93.81 366 SER A C 1
ATOM 2978 O O . SER A 1 366 ? 12.958 -8.896 -19.189 1.00 93.81 366 SER A O 1
ATOM 2980 N N . SER A 1 367 ? 12.457 -10.938 -18.442 1.00 91.56 367 SER A N 1
ATOM 2981 C CA . SER A 1 367 ? 12.696 -11.545 -19.759 1.00 91.56 367 SER A CA 1
ATOM 2982 C C . SER A 1 367 ? 11.699 -11.060 -20.823 1.00 91.56 367 SER A C 1
ATOM 2984 O O . SER A 1 367 ? 11.999 -11.111 -22.010 1.00 91.56 367 SER A O 1
ATOM 2986 N N . ALA A 1 368 ? 10.528 -10.540 -20.429 1.00 94.69 368 ALA A N 1
ATOM 2987 C CA . ALA A 1 368 ? 9.583 -9.937 -21.367 1.00 94.69 368 ALA A CA 1
ATOM 2988 C C . ALA A 1 368 ? 10.058 -8.586 -21.921 1.00 94.69 368 ALA A C 1
ATOM 2990 O O . ALA A 1 368 ? 9.649 -8.209 -23.014 1.00 94.69 368 ALA A O 1
ATOM 2991 N N . THR A 1 369 ? 10.959 -7.888 -21.223 1.00 97.31 369 THR A N 1
ATOM 2992 C CA . THR A 1 369 ? 11.526 -6.605 -21.668 1.00 97.31 369 THR A CA 1
ATOM 2993 C C . THR A 1 369 ? 12.862 -6.749 -22.401 1.00 97.31 369 THR A C 1
ATOM 2995 O O . THR A 1 369 ? 13.566 -5.761 -22.595 1.00 97.31 369 THR A O 1
ATOM 2998 N N . ASN A 1 370 ? 13.225 -7.963 -22.827 1.00 98.31 370 ASN A N 1
ATOM 2999 C CA . ASN A 1 370 ? 14.417 -8.204 -23.637 1.00 98.31 370 ASN A CA 1
ATOM 3000 C C . ASN A 1 370 ? 14.170 -7.907 -25.124 1.00 98.31 370 ASN A C 1
ATOM 3002 O O . ASN A 1 370 ? 13.132 -8.260 -25.689 1.00 98.31 370 ASN A O 1
ATOM 3006 N N . PHE A 1 371 ? 15.173 -7.314 -25.763 1.00 98.62 371 PHE A N 1
ATOM 3007 C CA . PHE A 1 371 ? 15.254 -7.014 -27.189 1.00 98.62 371 PHE A CA 1
ATOM 3008 C C . PHE A 1 371 ? 16.421 -7.806 -27.779 1.00 98.62 371 PHE A C 1
ATOM 3010 O O . PHE A 1 371 ? 17.509 -7.831 -27.202 1.00 98.62 371 PHE A O 1
ATOM 3017 N N . ILE A 1 372 ? 16.181 -8.486 -28.897 1.00 98.50 372 ILE A N 1
ATOM 3018 C CA . ILE A 1 372 ? 17.159 -9.331 -29.580 1.00 98.50 372 ILE A CA 1
ATOM 3019 C C . ILE A 1 372 ? 17.783 -8.536 -30.721 1.00 98.50 372 ILE A C 1
ATOM 3021 O O . ILE A 1 372 ? 17.076 -8.023 -31.590 1.00 98.50 372 ILE A O 1
ATOM 3025 N N . PHE A 1 373 ? 19.111 -8.496 -30.724 1.00 98.50 373 PHE A N 1
ATOM 3026 C CA . PHE A 1 373 ? 19.916 -7.877 -31.764 1.00 98.50 373 PHE A CA 1
ATOM 3027 C C . PHE A 1 373 ? 20.770 -8.940 -32.441 1.00 98.50 373 PHE A C 1
ATOM 3029 O O . PHE A 1 373 ? 21.415 -9.739 -31.759 1.00 98.50 373 PHE A O 1
ATOM 3036 N N . ARG A 1 374 ? 20.776 -8.943 -33.773 1.00 97.94 374 ARG A N 1
ATOM 3037 C CA . ARG A 1 374 ? 21.733 -9.697 -34.580 1.00 97.94 374 ARG A CA 1
ATOM 3038 C C . ARG A 1 374 ? 23.035 -8.912 -34.655 1.00 97.94 374 ARG A C 1
ATOM 3040 O O . ARG A 1 374 ? 23.016 -7.687 -34.754 1.00 97.94 374 ARG A O 1
ATOM 3047 N N . ILE A 1 375 ? 24.152 -9.624 -34.600 1.00 96.88 375 ILE A N 1
ATOM 3048 C CA . ILE A 1 375 ? 25.482 -9.058 -34.799 1.00 96.88 375 ILE A CA 1
ATOM 3049 C C . ILE A 1 375 ? 25.928 -9.408 -36.217 1.00 96.88 375 ILE A C 1
ATOM 3051 O O . ILE A 1 375 ? 26.250 -10.561 -36.505 1.00 96.88 375 ILE A O 1
ATOM 3055 N N . ASN A 1 376 ? 25.916 -8.418 -37.104 1.00 94.06 376 ASN A N 1
ATOM 3056 C CA . ASN A 1 376 ? 26.351 -8.587 -38.487 1.00 94.06 376 ASN A CA 1
ATOM 3057 C C . ASN A 1 376 ? 27.877 -8.483 -38.576 1.00 94.06 376 ASN A C 1
ATOM 3059 O O . ASN A 1 376 ? 28.490 -7.736 -37.812 1.00 94.06 376 ASN A O 1
ATOM 3063 N N . ASN A 1 377 ? 28.472 -9.209 -39.528 1.00 91.38 377 ASN A N 1
ATOM 3064 C CA . ASN A 1 377 ? 29.922 -9.260 -39.774 1.00 91.38 377 ASN A CA 1
ATOM 3065 C C . ASN A 1 377 ? 30.753 -9.715 -38.561 1.00 91.38 377 ASN A C 1
ATOM 3067 O O . ASN A 1 377 ? 31.910 -9.331 -38.409 1.00 91.38 377 ASN A O 1
ATOM 3071 N N . PHE A 1 378 ? 30.168 -10.549 -37.698 1.00 90.81 378 PHE A N 1
ATOM 3072 C CA . PHE A 1 378 ? 30.844 -11.039 -36.506 1.00 90.81 378 PHE A CA 1
ATOM 3073 C C . PHE A 1 378 ? 31.835 -12.160 -36.834 1.00 90.81 378 PHE A C 1
ATOM 3075 O O . PHE A 1 378 ? 31.427 -13.285 -37.120 1.00 90.81 378 PHE A O 1
ATOM 3082 N N . ASN A 1 379 ? 33.130 -11.859 -36.742 1.00 86.06 379 ASN A N 1
ATOM 3083 C CA . ASN A 1 379 ? 34.213 -12.819 -36.949 1.00 86.06 379 ASN A CA 1
ATOM 3084 C C . ASN A 1 379 ? 35.160 -12.850 -35.739 1.00 86.06 379 ASN A C 1
ATOM 3086 O O . ASN A 1 379 ? 36.282 -12.348 -35.788 1.00 86.06 379 ASN A O 1
ATOM 3090 N N . ALA A 1 380 ? 34.672 -13.384 -34.622 1.00 88.56 380 ALA A N 1
ATOM 3091 C CA . ALA A 1 380 ? 35.457 -13.599 -33.412 1.00 88.56 380 ALA A CA 1
ATOM 3092 C C . ALA A 1 380 ? 34.900 -14.774 -32.601 1.00 88.56 380 ALA A C 1
ATOM 3094 O O . ALA A 1 380 ? 33.795 -15.265 -32.855 1.00 88.56 380 ALA A O 1
ATOM 3095 N N . ASP A 1 381 ? 35.666 -15.210 -31.606 1.00 90.50 381 ASP A N 1
ATOM 3096 C CA . ASP A 1 381 ? 35.172 -16.140 -30.602 1.00 90.50 381 ASP A CA 1
ATOM 3097 C C . ASP A 1 381 ? 34.173 -15.440 -29.662 1.00 90.50 381 ASP A C 1
ATOM 3099 O O . ASP A 1 381 ? 34.424 -14.355 -29.132 1.00 90.50 381 ASP A O 1
ATOM 3103 N N . ILE A 1 382 ? 33.013 -16.068 -29.475 1.00 94.19 382 ILE A N 1
ATOM 3104 C CA . ILE A 1 382 ? 31.950 -15.566 -28.604 1.00 94.19 382 ILE A CA 1
ATOM 3105 C C . ILE A 1 382 ? 32.347 -15.694 -27.138 1.00 94.19 382 ILE A C 1
ATOM 3107 O O . ILE A 1 382 ? 32.005 -14.808 -26.348 1.00 94.19 382 ILE A O 1
ATOM 3111 N N . ASP A 1 383 ? 33.050 -16.766 -26.775 1.00 93.69 383 ASP A N 1
ATOM 3112 C CA . ASP A 1 383 ? 33.400 -17.035 -25.384 1.00 93.69 383 ASP A CA 1
ATOM 3113 C C . ASP A 1 383 ? 34.410 -16.000 -24.882 1.00 93.69 383 ASP A C 1
ATOM 3115 O O . ASP A 1 383 ? 34.170 -15.371 -23.848 1.00 93.69 383 ASP A O 1
ATOM 3119 N N . ALA A 1 384 ? 35.405 -15.654 -25.706 1.00 92.69 384 ALA A N 1
ATOM 3120 C CA . ALA A 1 384 ? 36.316 -14.537 -25.450 1.00 92.69 384 ALA A CA 1
ATOM 3121 C C . ALA A 1 384 ? 35.596 -13.204 -25.141 1.00 92.69 384 ALA A C 1
ATOM 3123 O O . ALA A 1 384 ? 36.004 -12.463 -24.244 1.00 92.69 384 ALA A O 1
ATOM 3124 N N . ILE A 1 385 ? 34.500 -12.883 -25.842 1.00 93.75 385 ILE A N 1
ATOM 3125 C CA . ILE A 1 385 ? 33.712 -11.664 -25.570 1.00 93.75 385 ILE A CA 1
ATOM 3126 C C . ILE A 1 385 ? 32.856 -11.826 -24.306 1.00 93.75 385 ILE A C 1
ATOM 3128 O O . ILE A 1 385 ? 32.757 -10.915 -23.476 1.00 93.75 385 ILE A O 1
ATOM 3132 N N . ASN A 1 386 ? 32.227 -12.985 -24.122 1.00 95.94 386 ASN A N 1
ATOM 3133 C CA . ASN A 1 386 ? 31.420 -13.276 -22.939 1.00 95.94 386 ASN A CA 1
ATOM 3134 C C . ASN A 1 386 ? 32.253 -13.319 -21.642 1.00 95.94 386 ASN A C 1
ATOM 3136 O O . ASN A 1 386 ? 31.701 -13.105 -20.550 1.00 95.94 386 ASN A O 1
ATOM 3140 N N . ASP A 1 387 ? 33.564 -13.516 -21.734 1.00 95.38 387 ASP A N 1
ATOM 3141 C CA . ASP A 1 387 ? 34.489 -13.502 -20.601 1.00 95.38 387 ASP A CA 1
ATOM 3142 C C . ASP A 1 387 ? 34.881 -12.124 -20.085 1.00 95.38 387 ASP A C 1
ATOM 3144 O O . ASP A 1 387 ? 35.403 -12.008 -18.978 1.00 95.38 387 ASP A O 1
ATOM 3148 N N . ILE A 1 388 ? 34.451 -11.057 -20.754 1.00 92.75 388 ILE A N 1
ATOM 3149 C CA . ILE A 1 388 ? 34.470 -9.717 -20.170 1.00 92.75 388 ILE A CA 1
ATOM 3150 C C . ILE A 1 388 ? 33.528 -9.691 -18.947 1.00 92.75 388 ILE A C 1
ATOM 3152 O O . ILE A 1 388 ? 32.301 -9.781 -19.086 1.00 92.75 388 ILE A O 1
ATOM 3156 N N . LYS A 1 389 ? 34.094 -9.582 -17.732 1.00 91.56 389 LYS A N 1
ATOM 3157 C CA . LYS A 1 389 ? 33.361 -9.557 -16.442 1.00 91.56 389 LYS A CA 1
ATOM 3158 C C . LYS A 1 389 ? 33.441 -8.214 -15.695 1.00 91.56 389 LYS A C 1
ATOM 3160 O O . LYS A 1 389 ? 33.179 -8.165 -14.495 1.00 91.56 389 LYS A O 1
ATOM 3165 N N . THR A 1 390 ? 33.794 -7.125 -16.374 1.00 91.50 390 THR A N 1
ATOM 3166 C CA . THR A 1 390 ? 33.886 -5.787 -15.765 1.00 91.50 390 THR A CA 1
ATOM 3167 C C . THR A 1 390 ? 32.539 -5.307 -15.197 1.00 91.50 390 THR A C 1
ATOM 3169 O O . THR A 1 390 ? 31.464 -5.835 -15.510 1.00 91.50 390 THR A O 1
ATOM 3172 N N . LYS A 1 391 ? 32.570 -4.231 -14.397 1.00 85.31 391 LYS A N 1
ATOM 3173 C CA . LYS A 1 391 ? 31.354 -3.561 -13.901 1.00 85.31 391 LYS A CA 1
ATOM 3174 C C . LYS A 1 391 ? 30.414 -3.141 -15.042 1.00 85.31 391 LYS A C 1
ATOM 3176 O O . LYS A 1 391 ? 29.199 -3.226 -14.889 1.00 85.31 391 LYS A O 1
ATOM 3181 N N . TYR A 1 392 ? 30.974 -2.735 -16.181 1.00 89.00 392 TYR A N 1
ATOM 3182 C CA . TYR A 1 392 ? 30.242 -2.300 -17.372 1.00 89.00 392 TYR A CA 1
ATOM 3183 C C . TYR A 1 392 ? 30.263 -3.355 -18.484 1.00 89.00 392 TYR A C 1
ATOM 3185 O O . TYR A 1 392 ? 30.121 -3.015 -19.651 1.00 89.00 392 TYR A O 1
ATOM 3193 N N . LYS A 1 393 ? 30.379 -4.644 -18.133 1.00 92.06 393 LYS A N 1
ATOM 3194 C CA . LYS A 1 393 ? 30.593 -5.758 -19.074 1.00 92.06 393 LYS A CA 1
ATOM 3195 C C . LYS A 1 393 ? 29.739 -5.730 -20.338 1.00 92.06 393 LYS A C 1
ATOM 3197 O O . LYS A 1 393 ? 30.226 -6.094 -21.394 1.00 92.06 393 LYS A O 1
ATOM 3202 N N . ILE A 1 394 ? 28.473 -5.318 -20.262 1.00 93.69 394 ILE A N 1
ATOM 3203 C CA . ILE A 1 394 ? 27.603 -5.263 -21.446 1.00 93.69 394 ILE A CA 1
ATOM 3204 C C . ILE A 1 394 ? 28.091 -4.179 -22.409 1.00 93.69 394 ILE A C 1
ATOM 3206 O O . ILE A 1 394 ? 28.242 -4.456 -23.592 1.00 93.69 394 ILE A O 1
ATOM 3210 N N . ARG A 1 395 ? 28.403 -2.985 -21.896 1.00 92.94 395 ARG A N 1
ATOM 3211 C CA . ARG A 1 395 ? 29.003 -1.900 -22.677 1.00 92.94 395 ARG A CA 1
ATOM 3212 C C . ARG A 1 395 ? 30.328 -2.329 -23.281 1.00 92.94 395 ARG A C 1
ATOM 3214 O O . ARG A 1 395 ? 30.527 -2.157 -24.473 1.00 92.94 395 ARG A O 1
ATOM 3221 N N . ASP A 1 396 ? 31.190 -2.940 -22.481 1.00 93.12 396 ASP A N 1
ATOM 3222 C CA . ASP A 1 396 ? 32.522 -3.352 -22.926 1.00 93.12 396 ASP A CA 1
ATOM 3223 C C . ASP A 1 396 ? 32.441 -4.428 -24.020 1.00 93.12 396 ASP A C 1
ATOM 3225 O O . ASP A 1 396 ? 33.188 -4.389 -24.993 1.00 93.12 396 ASP A O 1
ATOM 3229 N N . ARG A 1 397 ? 31.457 -5.333 -23.938 1.00 94.88 397 ARG A N 1
ATOM 3230 C CA . ARG A 1 397 ? 31.142 -6.277 -25.021 1.00 94.88 397 ARG A CA 1
ATOM 3231 C C . ARG A 1 397 ? 30.667 -5.560 -26.282 1.00 94.88 397 ARG A C 1
ATOM 3233 O O . ARG A 1 397 ? 31.106 -5.920 -27.368 1.00 94.88 397 ARG A O 1
ATOM 3240 N N . LEU A 1 398 ? 29.797 -4.552 -26.162 1.00 93.88 398 LEU A N 1
ATOM 3241 C CA . LEU A 1 398 ? 29.339 -3.768 -27.316 1.00 93.88 398 LEU A CA 1
ATOM 3242 C C . LEU A 1 398 ? 30.467 -2.951 -27.955 1.00 93.88 398 LEU A C 1
ATOM 3244 O O . LEU A 1 398 ? 30.529 -2.864 -29.179 1.00 93.88 398 LEU A O 1
ATOM 3248 N N . LEU A 1 399 ? 31.373 -2.394 -27.150 1.00 91.62 399 LEU A N 1
ATOM 3249 C CA . LEU A 1 399 ? 32.585 -1.736 -27.636 1.00 91.62 399 LEU A CA 1
ATOM 3250 C C . LEU A 1 399 ? 33.463 -2.731 -28.395 1.00 91.62 399 LEU A C 1
ATOM 3252 O O . LEU A 1 399 ? 33.831 -2.460 -29.534 1.00 91.62 399 LEU A O 1
ATOM 3256 N N . ARG A 1 400 ? 33.689 -3.924 -27.832 1.00 92.56 400 ARG A N 1
ATOM 3257 C CA . ARG A 1 400 ? 34.474 -4.969 -28.495 1.00 92.56 400 ARG A CA 1
ATOM 3258 C C . ARG A 1 400 ? 33.856 -5.424 -29.819 1.00 92.56 400 ARG A C 1
ATOM 3260 O O . ARG A 1 400 ? 34.575 -5.645 -30.784 1.00 92.56 400 ARG A O 1
ATOM 3267 N N . ILE A 1 401 ? 32.528 -5.528 -29.890 1.00 92.56 401 ILE A N 1
ATOM 3268 C CA . ILE A 1 401 ? 31.800 -5.813 -31.137 1.00 92.56 401 ILE A CA 1
ATOM 3269 C C . ILE A 1 401 ? 32.066 -4.715 -32.182 1.00 92.56 401 ILE A C 1
ATOM 3271 O O . ILE A 1 401 ? 32.360 -5.029 -33.333 1.00 92.56 401 ILE A O 1
ATOM 3275 N N . ARG A 1 402 ? 32.012 -3.435 -31.790 1.00 89.88 402 ARG A N 1
ATOM 3276 C CA . ARG A 1 402 ? 32.292 -2.310 -32.699 1.00 89.88 402 ARG A CA 1
ATOM 3277 C C . ARG A 1 402 ? 33.743 -2.298 -33.188 1.00 89.88 402 ARG A C 1
ATOM 3279 O O . ARG A 1 402 ? 33.966 -2.072 -34.370 1.00 89.88 402 ARG A O 1
ATOM 3286 N N . GLU A 1 403 ? 34.713 -2.583 -32.317 1.00 92.44 403 GLU A N 1
ATOM 3287 C CA . GLU A 1 403 ? 36.139 -2.696 -32.682 1.00 92.44 403 GLU A CA 1
ATOM 3288 C C . GLU A 1 403 ? 36.406 -3.788 -33.727 1.00 92.44 403 GLU A C 1
ATOM 3290 O O . GLU A 1 403 ? 37.340 -3.683 -34.516 1.00 92.44 403 GLU A O 1
ATOM 3295 N N . LEU A 1 404 ? 35.572 -4.830 -33.755 1.00 92.69 404 LEU A N 1
ATOM 3296 C CA . LEU A 1 404 ? 35.618 -5.903 -34.751 1.00 92.69 404 LEU A CA 1
ATOM 3297 C C . LEU A 1 404 ? 34.906 -5.532 -36.066 1.00 92.69 404 LEU A C 1
ATOM 3299 O O . LEU A 1 404 ? 34.614 -6.416 -36.869 1.00 92.69 404 LEU A O 1
ATOM 3303 N N . ASN A 1 405 ? 34.579 -4.252 -36.283 1.00 91.62 405 ASN A N 1
ATOM 3304 C CA . ASN A 1 405 ? 33.786 -3.759 -37.418 1.00 91.62 405 ASN A CA 1
ATOM 3305 C C . ASN A 1 405 ? 32.425 -4.469 -37.573 1.00 91.62 405 ASN A C 1
ATOM 3307 O O . ASN A 1 405 ? 31.860 -4.540 -38.666 1.00 91.62 405 ASN A O 1
ATOM 3311 N N . SER A 1 406 ? 31.892 -5.008 -36.474 1.00 92.81 406 SER A N 1
ATOM 3312 C CA . SER A 1 406 ? 30.581 -5.651 -36.432 1.00 92.81 406 SER A CA 1
ATOM 3313 C C . SER A 1 406 ? 29.501 -4.651 -36.018 1.00 92.81 406 SER A C 1
ATOM 3315 O O . SER A 1 406 ? 29.738 -3.749 -35.212 1.00 92.81 406 SER A O 1
ATOM 3317 N N . THR A 1 407 ? 28.281 -4.825 -36.526 1.00 92.81 407 THR A N 1
ATOM 3318 C CA . THR A 1 407 ? 27.156 -3.911 -36.253 1.00 92.81 407 THR A CA 1
ATOM 3319 C C . THR A 1 407 ? 25.988 -4.629 -35.591 1.00 92.81 407 THR A C 1
ATOM 3321 O O . THR A 1 407 ? 25.718 -5.791 -35.894 1.00 92.81 407 THR A O 1
ATOM 3324 N N . LEU A 1 408 ? 25.255 -3.920 -34.730 1.00 95.56 408 LEU A N 1
ATOM 3325 C CA . LEU A 1 408 ? 24.011 -4.413 -34.136 1.00 95.56 408 LEU A CA 1
ATOM 3326 C C . LEU A 1 408 ? 22.814 -4.062 -35.017 1.00 95.56 408 LEU A C 1
ATOM 3328 O O . LEU A 1 408 ? 22.602 -2.898 -35.346 1.00 95.56 408 LEU A O 1
ATOM 3332 N N . GLU A 1 409 ? 21.992 -5.058 -35.317 1.00 97.19 409 GLU A N 1
ATOM 3333 C CA . GLU A 1 409 ? 20.718 -4.896 -36.011 1.00 97.19 409 GLU A CA 1
ATOM 3334 C C . GLU A 1 409 ? 19.590 -5.409 -35.118 1.00 97.19 409 GLU A C 1
ATOM 3336 O O . GLU A 1 409 ? 19.618 -6.554 -34.662 1.00 97.19 409 GLU A O 1
ATOM 3341 N N . PHE A 1 410 ? 18.599 -4.565 -34.835 1.00 98.25 410 PHE A N 1
ATOM 3342 C CA . PHE A 1 410 ? 17.428 -4.988 -34.075 1.00 98.25 410 PHE A CA 1
ATOM 3343 C C . PHE A 1 410 ? 16.598 -5.987 -34.885 1.00 98.25 410 PHE A C 1
ATOM 3345 O O . PHE A 1 410 ? 16.255 -5.721 -36.031 1.00 98.25 410 PHE A O 1
ATOM 3352 N N . VAL A 1 411 ? 16.254 -7.123 -34.273 1.00 97.88 411 VAL A N 1
ATOM 3353 C CA . VAL A 1 411 ? 15.471 -8.180 -34.930 1.00 97.88 411 VAL A CA 1
ATOM 3354 C C . VAL A 1 411 ? 14.040 -8.200 -34.414 1.00 97.88 411 VAL A C 1
ATOM 3356 O O . VAL A 1 411 ? 13.091 -8.167 -35.190 1.00 97.88 411 VAL A O 1
ATOM 3359 N N . LYS A 1 412 ? 13.875 -8.329 -33.092 1.00 97.62 412 LYS A N 1
ATOM 3360 C CA . LYS A 1 412 ? 12.567 -8.439 -32.430 1.00 97.62 412 LYS A CA 1
ATOM 3361 C C . LYS A 1 412 ? 12.690 -8.305 -30.918 1.00 97.62 412 LYS A C 1
ATOM 3363 O O . LYS A 1 412 ? 13.759 -8.515 -30.343 1.00 97.62 412 LYS A O 1
ATOM 3368 N N . CYS A 1 413 ? 11.575 -8.045 -30.245 1.00 97.94 413 CYS A N 1
ATOM 3369 C CA . CYS A 1 413 ? 11.475 -8.302 -28.809 1.00 97.94 413 CYS A CA 1
ATOM 3370 C C . CYS A 1 413 ? 11.515 -9.819 -28.547 1.00 97.94 413 CYS A C 1
ATOM 3372 O O . CYS A 1 413 ? 11.012 -10.605 -29.349 1.00 97.94 413 CYS A O 1
ATOM 3374 N N . GLU A 1 414 ? 12.074 -10.249 -27.413 1.00 96.69 414 GLU A N 1
ATOM 3375 C CA . GLU A 1 414 ? 12.119 -11.673 -27.046 1.00 96.69 414 GLU A CA 1
ATOM 3376 C C . GLU A 1 414 ? 10.715 -12.263 -26.854 1.00 96.69 414 GLU A C 1
ATOM 3378 O O . GLU A 1 414 ? 10.466 -13.414 -27.211 1.00 96.69 414 GLU A O 1
ATOM 3383 N N . LYS A 1 415 ? 9.790 -11.476 -26.294 1.00 96.81 415 LYS A N 1
ATOM 3384 C CA . LYS A 1 415 ? 8.385 -11.859 -26.154 1.00 96.81 415 LYS A CA 1
ATOM 3385 C C . LYS A 1 415 ? 7.535 -11.145 -27.192 1.00 96.81 415 LYS A C 1
ATOM 3387 O O . LYS A 1 415 ? 7.505 -9.917 -27.249 1.00 96.81 415 LYS A O 1
ATOM 3392 N N . GLU A 1 416 ? 6.785 -11.935 -27.949 1.00 96.62 416 GLU A N 1
ATOM 3393 C CA . GLU A 1 416 ? 5.864 -11.443 -28.973 1.00 96.62 416 GLU A CA 1
ATOM 3394 C C . GLU A 1 416 ? 4.764 -10.554 -28.380 1.00 96.62 416 GLU A C 1
ATOM 3396 O O . GLU A 1 416 ? 4.486 -9.488 -28.916 1.00 96.62 416 GLU A O 1
ATOM 3401 N N . VAL A 1 417 ? 4.227 -10.922 -27.209 1.00 97.06 417 VAL A N 1
ATOM 3402 C CA . VAL A 1 417 ? 3.249 -10.109 -26.460 1.00 97.06 417 VAL A CA 1
ATOM 3403 C C . VAL A 1 417 ? 3.751 -8.681 -26.243 1.00 97.06 417 VAL A C 1
ATOM 3405 O O . VAL A 1 417 ? 3.013 -7.727 -26.482 1.00 97.06 417 VAL A O 1
ATOM 3408 N N . HIS A 1 418 ? 5.017 -8.521 -25.848 1.00 97.19 418 HIS A N 1
ATOM 3409 C CA . HIS A 1 418 ? 5.600 -7.198 -25.657 1.00 97.19 418 HIS A CA 1
ATOM 3410 C C . HIS A 1 418 ? 5.683 -6.444 -26.987 1.00 97.19 418 HIS A C 1
ATOM 3412 O O . HIS A 1 418 ? 5.227 -5.309 -27.056 1.00 97.19 418 HIS A O 1
ATOM 3418 N N . SER A 1 419 ? 6.174 -7.087 -28.055 1.00 97.00 419 SER A N 1
ATOM 3419 C CA . SER A 1 419 ? 6.235 -6.475 -29.392 1.00 97.00 419 SER A CA 1
ATOM 3420 C C . SER A 1 419 ? 4.859 -6.001 -29.874 1.00 97.00 419 SER A C 1
ATOM 3422 O O . SER A 1 419 ? 4.730 -4.874 -30.345 1.00 97.00 419 SER A O 1
ATOM 3424 N N . ASN A 1 420 ? 3.821 -6.817 -29.688 1.00 97.56 420 ASN A N 1
ATOM 3425 C CA . ASN A 1 420 ? 2.452 -6.478 -30.069 1.00 97.56 420 ASN A CA 1
ATOM 3426 C C . ASN A 1 420 ? 1.899 -5.312 -29.243 1.00 97.56 420 ASN A C 1
ATOM 3428 O O . ASN A 1 420 ? 1.220 -4.448 -29.787 1.00 97.56 420 ASN A O 1
ATOM 3432 N N . ASN A 1 421 ? 2.199 -5.254 -27.944 1.00 98.00 421 ASN A N 1
ATOM 3433 C CA . ASN A 1 421 ? 1.788 -4.133 -27.099 1.00 98.00 421 ASN A CA 1
ATOM 3434 C C . ASN A 1 421 ? 2.490 -2.827 -27.487 1.00 98.00 421 ASN A C 1
ATOM 3436 O O . ASN A 1 421 ? 1.832 -1.796 -27.564 1.00 98.00 421 ASN A O 1
ATOM 3440 N N . LEU A 1 422 ? 3.789 -2.879 -27.794 1.00 98.19 422 LEU A N 1
ATOM 3441 C CA . LEU A 1 422 ? 4.536 -1.722 -28.292 1.00 98.19 422 LEU A CA 1
ATOM 3442 C C . LEU A 1 422 ? 3.930 -1.196 -29.598 1.00 98.19 422 LEU A C 1
ATOM 3444 O O . LEU A 1 422 ? 3.666 -0.004 -29.701 1.00 98.19 422 LEU A O 1
ATOM 3448 N N . LYS A 1 423 ? 3.625 -2.091 -30.547 1.00 97.81 423 LYS A N 1
ATOM 3449 C CA . LYS A 1 423 ? 3.008 -1.736 -31.837 1.00 97.81 423 LYS A CA 1
ATOM 3450 C C . LYS A 1 423 ? 1.609 -1.129 -31.710 1.00 97.81 423 LYS A C 1
ATOM 3452 O O . LYS A 1 423 ? 1.216 -0.360 -32.580 1.00 97.81 423 LYS A O 1
ATOM 3457 N N . LYS A 1 424 ? 0.866 -1.461 -30.647 1.00 97.38 424 LYS A N 1
ATOM 3458 C CA . LYS A 1 424 ? -0.433 -0.835 -30.337 1.00 97.38 424 LYS A CA 1
ATOM 3459 C C . LYS A 1 424 ? -0.290 0.595 -29.830 1.00 97.38 424 LYS A C 1
ATOM 3461 O O . LYS A 1 424 ? -1.190 1.389 -30.062 1.00 97.38 424 LYS A O 1
ATOM 3466 N N . VAL A 1 425 ? 0.807 0.915 -29.137 1.00 96.31 425 VAL A N 1
ATOM 3467 C CA . VAL A 1 425 ? 1.130 2.308 -28.795 1.00 96.31 425 VAL A CA 1
ATOM 3468 C C . VAL A 1 425 ? 1.517 3.058 -30.066 1.00 96.31 425 VAL A C 1
ATOM 3470 O O . VAL A 1 425 ? 0.933 4.085 -30.381 1.00 96.31 425 VAL A O 1
ATOM 3473 N N . ASP A 1 426 ? 2.506 2.534 -30.788 1.00 97.12 426 ASP A N 1
ATOM 3474 C CA . ASP A 1 426 ? 2.986 3.088 -32.049 1.00 97.12 426 ASP A CA 1
ATOM 3475 C C . ASP A 1 426 ? 3.691 1.986 -32.850 1.00 97.12 426 ASP A C 1
ATOM 3477 O O . ASP A 1 426 ? 4.507 1.231 -32.318 1.00 97.12 426 ASP A O 1
ATOM 3481 N N . SER A 1 427 ? 3.393 1.897 -34.146 1.00 96.81 427 SER A N 1
ATOM 3482 C CA . SER A 1 427 ? 3.923 0.843 -35.024 1.00 96.81 427 SER A CA 1
ATOM 3483 C C . SER A 1 427 ? 5.458 0.763 -35.097 1.00 96.81 427 SER A C 1
ATOM 3485 O O . SER A 1 427 ? 5.968 -0.332 -35.324 1.00 96.81 427 SER A O 1
ATOM 3487 N N . LEU A 1 428 ? 6.178 1.872 -34.866 1.00 97.12 428 LEU A N 1
ATOM 3488 C CA . LEU A 1 428 ? 7.648 1.961 -34.857 1.00 97.12 428 LEU A CA 1
ATOM 3489 C C . LEU A 1 428 ? 8.246 1.910 -33.439 1.00 97.12 428 LEU A C 1
ATOM 3491 O O . LEU A 1 428 ? 9.454 2.089 -33.258 1.00 97.12 428 LEU A O 1
ATOM 3495 N N . MET A 1 429 ? 7.423 1.722 -32.404 1.00 98.25 429 MET A N 1
ATOM 3496 C CA . MET A 1 429 ? 7.884 1.738 -31.015 1.00 98.25 429 MET A CA 1
ATOM 3497 C C . MET A 1 429 ? 8.970 0.689 -30.710 1.00 98.25 429 MET A C 1
ATOM 3499 O O . MET A 1 429 ? 9.928 1.033 -30.009 1.00 98.25 429 MET A O 1
ATOM 3503 N N . PRO A 1 430 ? 8.899 -0.565 -31.212 1.00 98.38 430 PRO A N 1
ATOM 3504 C CA . PRO A 1 430 ? 9.984 -1.530 -31.025 1.00 98.38 430 PRO A CA 1
ATOM 3505 C C . PRO A 1 430 ? 11.338 -1.019 -31.534 1.00 98.38 430 PRO A C 1
ATOM 3507 O O . PRO A 1 430 ? 12.343 -1.142 -30.835 1.00 98.38 430 PRO A O 1
ATOM 3510 N N . GLU A 1 431 ? 11.361 -0.408 -32.716 1.00 98.12 431 GLU A N 1
ATOM 3511 C CA . GLU A 1 431 ? 12.552 0.125 -33.369 1.00 98.12 431 GLU A CA 1
ATOM 3512 C C . GLU A 1 431 ? 13.093 1.349 -32.624 1.00 98.12 431 GLU A C 1
ATOM 3514 O O . GLU A 1 431 ? 14.298 1.441 -32.384 1.00 98.12 431 GLU A O 1
ATOM 3519 N N . ILE A 1 432 ? 12.214 2.263 -32.199 1.00 98.38 432 ILE A N 1
ATOM 3520 C CA . ILE A 1 432 ? 12.588 3.446 -31.409 1.00 98.38 432 ILE A CA 1
ATOM 3521 C C . ILE A 1 432 ? 13.251 3.016 -30.092 1.00 98.38 432 ILE A C 1
ATOM 3523 O O . ILE A 1 432 ? 14.360 3.455 -29.777 1.00 98.38 432 ILE A O 1
ATOM 3527 N N . LEU A 1 433 ? 12.635 2.089 -29.352 1.00 98.50 433 LEU A N 1
ATOM 3528 C CA . LEU A 1 433 ? 13.196 1.583 -28.096 1.00 98.50 433 LEU A CA 1
ATOM 3529 C C . LEU A 1 433 ? 14.499 0.804 -28.317 1.00 98.50 433 LEU A C 1
ATOM 3531 O O . LEU A 1 433 ? 15.420 0.905 -27.506 1.00 98.50 433 LEU A O 1
ATOM 3535 N N . ALA A 1 434 ? 14.627 0.067 -29.422 1.00 98.44 434 ALA A N 1
ATOM 3536 C CA . ALA A 1 434 ? 15.862 -0.628 -29.767 1.00 98.44 434 ALA A CA 1
ATOM 3537 C C . ALA A 1 434 ? 17.029 0.337 -30.053 1.00 98.44 434 ALA A C 1
ATOM 3539 O O . ALA A 1 434 ? 18.159 0.086 -29.612 1.00 98.44 434 ALA A O 1
ATOM 3540 N N . LYS A 1 435 ? 16.763 1.471 -30.721 1.00 97.56 435 LYS A N 1
ATOM 3541 C CA . LYS A 1 435 ? 17.748 2.554 -30.889 1.00 97.56 435 LYS A CA 1
ATOM 3542 C C . LYS A 1 435 ? 18.153 3.139 -29.535 1.00 97.56 435 LYS A C 1
ATOM 3544 O O . LYS A 1 435 ? 19.346 3.260 -29.260 1.00 97.56 435 LYS A O 1
ATOM 3549 N N . MET A 1 436 ? 17.181 3.437 -28.667 1.00 98.25 436 MET A N 1
ATOM 3550 C CA . MET A 1 436 ? 17.441 3.956 -27.316 1.00 98.25 436 MET A CA 1
ATOM 3551 C C . MET A 1 436 ? 18.309 2.999 -26.489 1.00 98.25 436 MET A C 1
ATOM 3553 O O . MET A 1 436 ? 19.263 3.434 -25.847 1.00 98.25 436 MET A O 1
ATOM 3557 N N . LEU A 1 437 ? 18.025 1.693 -26.539 1.00 98.06 437 LEU A N 1
ATOM 3558 C CA . LEU A 1 437 ? 18.821 0.667 -25.858 1.00 98.06 437 LEU A CA 1
ATOM 3559 C C . LEU A 1 437 ? 20.256 0.620 -26.381 1.00 98.06 437 LEU A C 1
ATOM 3561 O O . LEU A 1 437 ? 21.191 0.546 -25.586 1.00 98.06 437 LEU A O 1
ATOM 3565 N N . THR A 1 438 ? 20.439 0.690 -27.700 1.00 96.44 438 THR A N 1
ATOM 3566 C CA . THR A 1 438 ? 21.775 0.696 -28.309 1.00 96.44 438 THR A CA 1
ATOM 3567 C C . THR A 1 438 ? 22.595 1.890 -27.825 1.00 96.44 438 THR A C 1
ATOM 3569 O O . THR A 1 438 ? 23.729 1.699 -27.385 1.00 96.44 438 THR A O 1
ATOM 3572 N N . LYS A 1 439 ? 22.017 3.099 -27.828 1.00 96.00 439 LYS A N 1
ATOM 3573 C CA . LYS A 1 439 ? 22.672 4.311 -27.307 1.00 96.00 439 LYS A CA 1
ATOM 3574 C C . LYS A 1 439 ? 23.025 4.183 -25.823 1.00 96.00 439 LYS A C 1
ATOM 3576 O O . LYS A 1 439 ? 24.163 4.430 -25.425 1.00 96.00 439 LYS A O 1
ATOM 3581 N N . TYR A 1 440 ? 22.072 3.722 -25.010 1.00 97.00 440 TYR A N 1
ATOM 3582 C CA . TYR A 1 440 ? 22.254 3.545 -23.569 1.00 97.00 440 TYR A CA 1
ATOM 3583 C C . TYR A 1 440 ? 23.385 2.569 -23.236 1.00 97.00 440 TYR A C 1
ATOM 3585 O O . TYR A 1 440 ? 24.329 2.928 -22.534 1.00 97.00 440 TYR A O 1
ATOM 3593 N N . TYR A 1 441 ? 23.342 1.351 -23.785 1.00 95.25 441 TYR A N 1
ATOM 3594 C CA . TYR A 1 441 ? 24.368 0.343 -23.510 1.00 95.25 441 TYR A CA 1
ATOM 3595 C C . TYR A 1 441 ? 25.720 0.675 -24.152 1.00 95.25 441 TYR A C 1
ATOM 3597 O O . TYR A 1 441 ? 26.729 0.116 -23.734 1.00 95.25 441 TYR A O 1
ATOM 3605 N N . SER A 1 442 ? 25.773 1.610 -25.103 1.00 91.19 442 SER A N 1
ATOM 3606 C CA . SER A 1 442 ? 27.030 2.158 -25.637 1.00 91.19 442 SER A CA 1
ATOM 3607 C C . SER A 1 442 ? 27.607 3.289 -24.772 1.00 91.19 442 SER A C 1
ATOM 3609 O O . SER A 1 442 ? 28.782 3.642 -24.904 1.00 91.19 442 SER A O 1
ATOM 3611 N N . GLY A 1 443 ? 26.816 3.804 -23.826 1.00 90.62 443 GLY A N 1
ATOM 3612 C CA . GLY A 1 443 ? 27.200 4.854 -22.887 1.00 90.62 443 GLY A CA 1
ATOM 3613 C C . GLY A 1 443 ? 27.026 6.274 -23.420 1.00 90.62 443 GLY A C 1
ATOM 3614 O O . GLY A 1 443 ? 27.741 7.162 -22.967 1.00 90.62 443 GLY A O 1
ATOM 3615 N N . GLU A 1 444 ? 26.112 6.486 -24.369 1.00 92.50 444 GLU A N 1
ATOM 3616 C CA . GLU A 1 444 ? 25.820 7.809 -24.952 1.00 92.50 444 GLU A CA 1
ATOM 3617 C C . GLU A 1 444 ? 24.907 8.673 -24.065 1.00 92.50 444 GLU A C 1
ATOM 3619 O O . GLU A 1 444 ? 24.823 9.881 -24.248 1.00 92.50 444 GLU A O 1
ATOM 3624 N N . GLY A 1 445 ? 24.229 8.076 -23.085 1.00 94.25 445 GLY A N 1
ATOM 3625 C CA . GLY A 1 445 ? 23.333 8.779 -22.171 1.00 94.25 445 GLY A CA 1
ATOM 3626 C C . GLY A 1 445 ? 22.511 7.799 -21.348 1.00 94.25 445 GLY A C 1
ATOM 3627 O O . GLY A 1 445 ? 22.536 6.596 -21.607 1.00 94.25 445 GLY A O 1
ATOM 3628 N N . ALA A 1 446 ? 21.787 8.301 -20.350 1.00 96.06 446 ALA A N 1
ATOM 3629 C CA . ALA A 1 446 ? 20.894 7.472 -19.536 1.00 96.06 446 ALA A CA 1
ATOM 3630 C C . ALA A 1 446 ? 19.490 8.054 -19.426 1.00 96.06 446 ALA A C 1
ATOM 3632 O O . ALA A 1 446 ? 18.527 7.285 -19.398 1.00 96.06 446 ALA A O 1
ATOM 3633 N N . LYS A 1 447 ? 19.348 9.384 -19.369 1.00 98.00 447 LYS A N 1
ATOM 3634 C CA . LYS A 1 447 ? 18.029 10.017 -19.323 1.00 98.00 447 LYS A CA 1
ATOM 3635 C C . LYS A 1 447 ? 17.329 9.816 -20.658 1.00 98.00 447 LYS A C 1
ATOM 3637 O O . LYS A 1 447 ? 17.980 9.794 -21.701 1.00 98.00 447 LYS A O 1
ATOM 3642 N N . ILE A 1 448 ? 16.004 9.702 -20.644 1.00 98.19 448 ILE A N 1
ATOM 3643 C CA . ILE A 1 448 ? 15.241 9.558 -21.893 1.00 98.19 448 ILE A CA 1
ATOM 3644 C C . ILE A 1 448 ? 15.505 10.746 -22.837 1.00 98.19 448 ILE A C 1
ATOM 3646 O O . ILE A 1 448 ? 15.659 10.542 -24.040 1.00 98.19 448 ILE A O 1
ATOM 3650 N N . THR A 1 449 ? 15.682 11.946 -22.277 1.00 97.44 449 THR A N 1
ATOM 3651 C CA . THR A 1 449 ? 16.074 13.174 -22.989 1.00 97.44 449 THR A CA 1
ATOM 3652 C C . THR A 1 449 ? 17.410 13.076 -23.726 1.00 97.44 449 THR A C 1
ATOM 3654 O O . THR A 1 449 ? 17.586 13.733 -24.744 1.00 97.44 449 THR A O 1
ATOM 3657 N N . ASP A 1 450 ? 18.350 12.267 -23.230 1.00 96.62 450 ASP A N 1
ATOM 3658 C CA . ASP A 1 450 ? 19.674 12.098 -23.847 1.00 96.62 450 ASP A CA 1
ATOM 3659 C C . ASP A 1 450 ? 19.604 11.100 -25.016 1.00 96.62 450 ASP A C 1
ATOM 3661 O O . ASP A 1 450 ? 20.370 11.158 -25.975 1.00 96.62 450 ASP A O 1
ATOM 3665 N N . LEU A 1 451 ? 18.676 10.142 -24.928 1.00 97.44 451 LEU A N 1
ATOM 3666 C CA . LEU A 1 451 ? 18.574 9.019 -25.858 1.00 97.44 451 LEU A CA 1
ATOM 3667 C C . LEU A 1 451 ? 17.729 9.357 -27.094 1.00 97.44 451 LEU A C 1
ATOM 3669 O O . LEU A 1 451 ? 17.930 8.754 -28.156 1.00 97.44 451 LEU A O 1
ATOM 3673 N N . VAL A 1 452 ? 16.821 10.329 -26.980 1.00 96.12 452 VAL A N 1
ATOM 3674 C CA . VAL A 1 452 ? 15.847 10.694 -28.018 1.00 96.12 452 VAL A CA 1
ATOM 3675 C C . VAL A 1 452 ? 15.851 12.205 -28.229 1.00 96.12 452 VAL A C 1
ATOM 3677 O O . VAL A 1 452 ? 15.380 12.958 -27.384 1.00 96.12 452 VAL A O 1
ATOM 3680 N N . THR A 1 453 ? 16.368 12.639 -29.379 1.00 89.81 453 THR A N 1
ATOM 3681 C CA . THR A 1 453 ? 16.512 14.062 -29.735 1.00 89.81 453 THR A CA 1
ATOM 3682 C C . THR A 1 453 ? 15.649 14.482 -30.924 1.00 89.81 453 THR A C 1
ATOM 3684 O O . THR A 1 453 ? 15.451 15.671 -31.147 1.00 89.81 453 THR A O 1
ATOM 3687 N N . ASN A 1 454 ? 15.124 13.528 -31.697 1.00 93.50 454 ASN A N 1
ATOM 3688 C CA . ASN A 1 454 ? 14.249 13.810 -32.830 1.00 93.50 454 ASN A CA 1
ATOM 3689 C C . ASN A 1 454 ? 12.827 14.138 -32.343 1.00 93.50 454 ASN A C 1
ATOM 3691 O O . ASN A 1 454 ? 12.225 13.324 -31.648 1.00 93.50 454 ASN A O 1
ATOM 3695 N N . GLU A 1 455 ? 12.270 15.284 -32.743 1.00 91.69 455 GLU A N 1
ATOM 3696 C CA . GLU A 1 455 ? 10.959 15.762 -32.267 1.00 91.69 455 GLU A CA 1
ATOM 3697 C C . GLU A 1 455 ? 9.812 14.759 -32.484 1.00 91.69 455 GLU A C 1
ATOM 3699 O O . GLU A 1 455 ? 8.986 14.560 -31.588 1.00 91.69 455 GLU A O 1
ATOM 3704 N N . ASN A 1 456 ? 9.793 14.057 -33.623 1.00 92.06 456 ASN A N 1
ATOM 3705 C CA . ASN A 1 456 ? 8.770 13.047 -33.904 1.00 92.06 456 ASN A CA 1
ATOM 3706 C C . ASN A 1 456 ? 8.909 11.827 -32.981 1.00 92.06 456 ASN A C 1
ATOM 3708 O O . ASN A 1 456 ? 7.906 11.305 -32.492 1.00 92.06 456 ASN A O 1
ATOM 3712 N N . GLU A 1 457 ? 10.138 11.369 -32.720 1.00 96.19 457 GLU A N 1
ATOM 3713 C CA . GLU A 1 457 ? 10.384 10.263 -31.785 1.00 96.19 457 GLU A CA 1
ATOM 3714 C C . GLU A 1 457 ? 10.078 10.679 -30.332 1.00 96.19 457 GLU A C 1
ATOM 3716 O O . GLU A 1 457 ? 9.544 9.868 -29.575 1.00 96.19 457 GLU A O 1
ATOM 3721 N N . ILE A 1 458 ? 10.325 11.941 -29.947 1.00 97.69 458 ILE A N 1
ATOM 3722 C CA . ILE A 1 458 ? 10.004 12.468 -28.606 1.00 97.69 458 ILE A CA 1
ATOM 3723 C C . ILE A 1 458 ? 8.509 12.322 -28.303 1.00 97.69 458 ILE A C 1
ATOM 3725 O O . ILE A 1 458 ? 8.149 11.835 -27.229 1.00 97.69 458 ILE A O 1
ATOM 3729 N N . CYS A 1 459 ? 7.636 12.711 -29.238 1.00 96.06 459 CYS A N 1
ATOM 3730 C CA . CYS A 1 459 ? 6.186 12.597 -29.058 1.00 96.06 459 CYS A CA 1
ATOM 3731 C C . CYS A 1 459 ? 5.752 11.134 -28.842 1.00 96.06 459 CYS A C 1
ATOM 3733 O O . CYS A 1 459 ? 5.059 10.815 -27.876 1.00 96.06 459 CYS A O 1
ATOM 3735 N N . ARG A 1 460 ? 6.268 10.215 -29.667 1.00 97.94 460 ARG A N 1
ATOM 3736 C CA . ARG A 1 460 ? 5.961 8.778 -29.572 1.00 97.94 460 ARG A CA 1
ATOM 3737 C C . ARG A 1 460 ? 6.437 8.174 -28.253 1.00 97.94 460 ARG A C 1
ATOM 3739 O O . ARG A 1 460 ? 5.724 7.396 -27.621 1.00 97.94 460 ARG A O 1
ATOM 3746 N N . VAL A 1 461 ? 7.639 8.539 -27.807 1.00 98.56 461 VAL A N 1
ATOM 3747 C CA . VAL A 1 461 ? 8.199 8.044 -26.542 1.00 98.56 461 VAL A CA 1
ATOM 3748 C C . VAL A 1 461 ? 7.400 8.562 -25.349 1.00 98.56 461 VAL A C 1
ATOM 3750 O O . VAL A 1 461 ? 7.154 7.798 -24.417 1.00 98.56 461 VAL A O 1
ATOM 3753 N N . LYS A 1 462 ? 6.923 9.811 -25.386 1.00 98.38 462 LYS A N 1
ATOM 3754 C CA . LYS A 1 462 ? 5.996 10.351 -24.380 1.00 98.38 462 LYS A CA 1
ATOM 3755 C C . LYS A 1 462 ? 4.715 9.515 -24.267 1.00 98.38 462 LYS A C 1
ATOM 3757 O O . LYS A 1 462 ? 4.328 9.151 -23.155 1.00 98.38 462 LYS A O 1
ATOM 3762 N N . ASP A 1 463 ? 4.097 9.155 -25.392 1.00 97.56 463 ASP A N 1
ATOM 3763 C CA . ASP A 1 463 ? 2.911 8.285 -25.411 1.00 97.56 463 ASP A CA 1
ATOM 3764 C C . ASP A 1 463 ? 3.202 6.881 -24.874 1.00 97.56 463 ASP A C 1
ATOM 3766 O O . ASP A 1 463 ? 2.415 6.331 -24.100 1.00 97.56 463 ASP A O 1
ATOM 3770 N N . TYR A 1 464 ? 4.365 6.322 -25.204 1.00 98.38 464 TYR A N 1
ATOM 3771 C CA . TYR A 1 464 ? 4.810 5.045 -24.654 1.00 98.38 464 TYR A CA 1
ATOM 3772 C C . TYR A 1 464 ? 5.001 5.084 -23.136 1.00 98.38 464 TYR A C 1
ATOM 3774 O O . TYR A 1 464 ? 4.494 4.206 -22.435 1.00 98.38 464 TYR A O 1
ATOM 3782 N N . LEU A 1 465 ? 5.676 6.105 -22.601 1.00 98.44 465 LEU A N 1
ATOM 3783 C CA . LEU A 1 465 ? 5.862 6.251 -21.155 1.00 98.44 465 LEU A CA 1
ATOM 3784 C C . LEU A 1 465 ? 4.512 6.372 -20.434 1.00 98.44 465 LEU A C 1
ATOM 3786 O O . LEU A 1 465 ? 4.307 5.723 -19.404 1.00 98.44 465 LEU A O 1
ATOM 3790 N N . LYS A 1 466 ? 3.569 7.136 -21.002 1.00 97.50 466 LYS A N 1
ATOM 3791 C CA . LYS A 1 466 ? 2.189 7.224 -20.506 1.00 97.50 466 LYS A CA 1
ATOM 3792 C C . LYS A 1 466 ? 1.494 5.861 -20.543 1.00 97.50 466 LYS A C 1
ATOM 3794 O O . LYS A 1 466 ? 0.889 5.468 -19.547 1.00 97.50 466 LYS A O 1
ATOM 3799 N N . ALA A 1 467 ? 1.593 5.120 -21.646 1.00 97.25 467 ALA A N 1
ATOM 3800 C CA . ALA A 1 467 ? 0.980 3.800 -21.767 1.00 97.25 467 ALA A CA 1
ATOM 3801 C C . ALA A 1 467 ? 1.514 2.828 -20.705 1.00 97.25 467 ALA A C 1
ATOM 3803 O O . ALA A 1 467 ? 0.728 2.147 -20.044 1.00 97.25 467 ALA A O 1
ATOM 3804 N N . VAL A 1 468 ? 2.831 2.814 -20.475 1.00 96.38 468 VAL A N 1
ATOM 3805 C CA . VAL A 1 468 ? 3.463 2.023 -19.407 1.00 96.38 468 VAL A CA 1
ATOM 3806 C C . VAL A 1 468 ? 2.951 2.429 -18.026 1.00 96.38 468 VAL A C 1
ATOM 3808 O O . VAL A 1 468 ? 2.689 1.555 -17.194 1.00 96.38 468 VAL A O 1
ATOM 3811 N N . LEU A 1 469 ? 2.810 3.730 -17.757 1.00 95.00 469 LEU A N 1
ATOM 3812 C CA . LEU A 1 469 ? 2.289 4.210 -16.478 1.00 95.00 469 LEU A CA 1
ATOM 3813 C C . LEU A 1 469 ? 0.851 3.719 -16.260 1.00 95.00 469 LEU A C 1
ATOM 3815 O O . LEU A 1 469 ? 0.566 3.116 -15.227 1.00 95.00 469 LEU A O 1
ATOM 3819 N N . LEU A 1 470 ? -0.025 3.930 -17.247 1.00 94.00 470 LEU A N 1
ATOM 3820 C CA . LEU A 1 470 ? -1.475 3.861 -17.061 1.00 94.00 470 LEU A CA 1
ATOM 3821 C C . LEU A 1 470 ? -2.120 2.493 -17.335 1.00 94.00 470 LEU A C 1
ATOM 3823 O O . LEU A 1 470 ? -3.271 2.286 -16.942 1.00 94.00 470 LEU A O 1
ATOM 3827 N N . GLY A 1 471 ? -1.436 1.542 -17.982 1.00 90.69 471 GLY A N 1
ATOM 3828 C CA . GLY A 1 471 ? -2.054 0.224 -18.209 1.00 90.69 471 GLY A CA 1
ATOM 3829 C C . GLY A 1 471 ? -1.240 -0.838 -18.946 1.00 90.69 471 GLY A C 1
ATOM 3830 O O . GLY A 1 471 ? -1.538 -2.024 -18.809 1.00 90.69 471 GLY A O 1
ATOM 3831 N N . MET A 1 472 ? -0.208 -0.469 -19.705 1.00 94.75 472 MET A N 1
ATOM 3832 C CA . MET A 1 472 ? 0.534 -1.422 -20.528 1.00 94.75 472 MET A CA 1
ATOM 3833 C C . MET A 1 472 ? 1.535 -2.238 -19.697 1.00 94.75 472 MET A C 1
ATOM 3835 O O . MET A 1 472 ? 2.380 -1.694 -18.984 1.00 94.75 472 MET A O 1
ATOM 3839 N N . PHE A 1 473 ? 1.499 -3.563 -19.863 1.00 92.94 473 PHE A N 1
ATOM 3840 C CA . PHE A 1 473 ? 2.470 -4.495 -19.287 1.00 92.94 473 PHE A CA 1
ATOM 3841 C C . PHE A 1 473 ? 3.206 -5.268 -20.397 1.00 92.94 473 PHE A C 1
ATOM 3843 O O . PHE A 1 473 ? 2.563 -5.716 -21.344 1.00 92.94 473 PHE A O 1
ATOM 3850 N N . PRO A 1 474 ? 4.524 -5.519 -20.292 1.00 93.56 474 PRO A N 1
ATOM 3851 C CA . PRO A 1 474 ? 5.262 -6.293 -21.302 1.00 93.56 474 PRO A CA 1
ATOM 3852 C C . PRO A 1 474 ? 4.835 -7.763 -21.422 1.00 93.56 474 PRO A C 1
ATOM 3854 O O . PRO A 1 474 ? 5.001 -8.382 -22.468 1.00 93.56 474 PRO A O 1
ATOM 3857 N N . SER A 1 475 ? 4.328 -8.354 -20.337 1.00 92.94 475 SER A N 1
ATOM 3858 C CA . SER A 1 475 ? 4.062 -9.795 -20.234 1.00 92.94 475 SER A CA 1
ATOM 3859 C C . SER A 1 475 ? 2.606 -10.198 -20.472 1.00 92.94 475 SER A C 1
ATOM 3861 O O . SER A 1 475 ? 2.327 -11.393 -20.550 1.00 92.94 475 SER A O 1
ATOM 3863 N N . LYS A 1 476 ? 1.677 -9.241 -20.578 1.00 93.00 476 LYS A N 1
ATOM 3864 C CA . LYS A 1 476 ? 0.236 -9.488 -20.728 1.00 93.00 476 LYS A CA 1
ATOM 3865 C C . LYS A 1 476 ? -0.279 -8.738 -21.946 1.00 93.00 476 LYS A C 1
ATOM 3867 O O . LYS A 1 476 ? 0.042 -7.566 -22.098 1.00 93.00 476 LYS A O 1
ATOM 3872 N N . ASN A 1 477 ? -1.089 -9.386 -22.782 1.00 94.38 477 ASN A N 1
ATOM 3873 C CA . ASN A 1 477 ? -1.737 -8.715 -23.909 1.00 94.38 477 ASN A CA 1
ATOM 3874 C C . ASN A 1 477 ? -2.507 -7.488 -23.414 1.00 94.38 477 ASN A C 1
ATOM 3876 O O . ASN A 1 477 ? -3.343 -7.594 -22.517 1.00 94.38 477 ASN A O 1
ATOM 3880 N N . TRP A 1 478 ? -2.192 -6.339 -23.999 1.00 95.25 478 TRP A N 1
ATOM 3881 C CA . TRP A 1 478 ? -2.857 -5.078 -23.725 1.00 95.25 478 TRP A CA 1
ATOM 3882 C C . TRP A 1 478 ? -3.853 -4.789 -24.845 1.00 95.25 478 TRP A C 1
ATOM 3884 O O . TRP A 1 478 ? -3.531 -4.966 -26.019 1.00 95.25 478 TRP A O 1
ATOM 3894 N N . ASP A 1 479 ? -5.068 -4.403 -24.493 1.00 92.56 479 ASP A N 1
ATOM 3895 C CA . ASP A 1 479 ? -6.157 -4.089 -25.423 1.00 92.56 479 ASP A CA 1
ATOM 3896 C C . ASP A 1 479 ? -6.131 -2.626 -25.899 1.00 92.56 479 ASP A C 1
ATOM 3898 O O . ASP A 1 479 ? -6.903 -2.262 -26.778 1.00 92.56 479 ASP A O 1
ATOM 3902 N N . GLY A 1 480 ? -5.225 -1.807 -25.354 1.00 91.00 480 GLY A N 1
ATOM 3903 C CA . GLY A 1 480 ? -5.130 -0.371 -25.628 1.00 91.00 480 GLY A CA 1
ATOM 3904 C C . GLY A 1 480 ? -5.851 0.499 -24.596 1.00 91.00 480 GLY A C 1
ATOM 3905 O O . GLY A 1 480 ? -5.653 1.712 -24.583 1.00 91.00 480 GLY A O 1
ATOM 3906 N N . ASN A 1 481 ? -6.630 -0.096 -23.688 1.00 90.75 481 ASN A N 1
ATOM 3907 C CA . ASN A 1 481 ? -7.375 0.647 -22.679 1.00 90.75 481 ASN A CA 1
ATOM 3908 C C . ASN A 1 481 ? -6.511 0.930 -21.446 1.00 90.75 481 ASN A C 1
ATOM 3910 O O . ASN A 1 481 ? -5.774 0.070 -20.952 1.00 90.75 481 ASN A O 1
ATOM 3914 N N . TYR A 1 482 ? -6.608 2.147 -20.915 1.00 92.12 482 TYR A N 1
ATOM 3915 C CA . TYR A 1 482 ? -5.952 2.505 -19.660 1.00 92.12 482 TYR A CA 1
ATOM 3916 C C . TYR A 1 482 ? -6.778 2.036 -18.464 1.00 92.12 482 TYR A C 1
ATOM 3918 O O . TYR A 1 482 ? -7.995 2.194 -18.433 1.00 92.12 482 TYR A O 1
ATOM 3926 N N . THR A 1 483 ? -6.104 1.481 -17.456 1.00 88.94 483 THR A N 1
ATOM 3927 C CA . THR A 1 483 ? -6.742 1.065 -16.196 1.00 88.94 483 THR A CA 1
ATOM 3928 C C . THR A 1 483 ? -6.575 2.106 -15.087 1.00 88.94 483 THR A C 1
ATOM 3930 O O . THR A 1 483 ? -7.260 2.024 -14.069 1.00 88.94 483 THR A O 1
ATOM 3933 N N . ALA A 1 484 ? -5.673 3.072 -15.291 1.00 91.31 484 ALA A N 1
ATOM 3934 C CA . ALA A 1 484 ? -5.449 4.233 -14.439 1.00 91.31 484 ALA A CA 1
ATOM 3935 C C . ALA A 1 484 ? -5.652 5.546 -15.213 1.00 91.31 484 ALA A C 1
ATOM 3937 O O . ALA A 1 484 ? -5.476 5.611 -16.429 1.00 91.31 484 ALA A O 1
ATOM 3938 N N . ASN A 1 485 ? -5.974 6.606 -14.481 1.00 94.75 485 ASN A N 1
ATOM 3939 C CA . ASN A 1 485 ? -6.223 7.960 -14.972 1.00 94.75 485 ASN A CA 1
ATOM 3940 C C . ASN A 1 485 ? -5.073 8.926 -14.637 1.00 94.75 485 ASN A C 1
ATOM 3942 O O . ASN A 1 485 ? -5.035 10.055 -15.123 1.00 94.75 485 ASN A O 1
ATOM 3946 N N . GLY A 1 486 ? -4.118 8.505 -13.811 1.00 94.94 486 GLY A N 1
ATOM 3947 C CA . GLY A 1 486 ? -2.999 9.346 -13.417 1.00 94.94 486 GLY A CA 1
ATOM 3948 C C . GLY A 1 486 ? -2.092 8.703 -12.382 1.00 94.94 486 GLY A C 1
ATOM 3949 O O . GLY A 1 486 ? -2.190 7.511 -12.084 1.00 94.94 486 GLY A O 1
ATOM 3950 N N . SER A 1 487 ? -1.213 9.524 -11.822 1.00 94.88 487 SER A N 1
ATOM 3951 C CA . SER A 1 487 ? -0.341 9.166 -10.720 1.00 94.88 487 SER A CA 1
ATOM 3952 C C . SER A 1 487 ? -0.178 10.327 -9.739 1.00 94.88 487 SER A C 1
ATOM 3954 O O . SER A 1 487 ? -0.145 11.489 -10.140 1.00 94.88 487 SER A O 1
ATOM 3956 N N . ILE A 1 488 ? -0.087 10.007 -8.451 1.00 95.38 488 ILE A N 1
ATOM 3957 C CA . ILE A 1 488 ? 0.254 10.938 -7.380 1.00 95.38 488 ILE A CA 1
ATOM 3958 C C . ILE A 1 488 ? 1.723 10.739 -7.025 1.00 95.38 488 ILE A C 1
ATOM 3960 O O . ILE A 1 488 ? 2.141 9.634 -6.682 1.00 95.38 488 ILE A O 1
ATOM 3964 N N . LEU A 1 489 ? 2.492 11.818 -7.079 1.00 94.19 489 LEU A N 1
ATOM 3965 C CA . LEU A 1 489 ? 3.871 11.874 -6.629 1.00 94.19 489 LEU A CA 1
ATOM 3966 C C . LEU A 1 489 ? 3.925 12.347 -5.174 1.00 94.19 489 LEU A C 1
ATOM 3968 O O . LEU A 1 489 ? 3.453 13.435 -4.854 1.00 94.19 489 LEU A O 1
ATOM 3972 N N . VAL A 1 490 ? 4.546 11.546 -4.312 1.00 92.88 490 VAL A N 1
ATOM 3973 C CA . VAL A 1 490 ? 4.970 11.935 -2.966 1.00 92.88 490 VAL A CA 1
ATOM 3974 C C . VAL A 1 490 ? 6.382 12.501 -3.062 1.00 92.88 490 VAL A C 1
ATOM 3976 O O . VAL A 1 490 ? 7.332 11.747 -3.294 1.00 92.88 490 VAL A O 1
ATOM 3979 N N . ARG A 1 491 ? 6.524 13.816 -2.894 1.00 91.38 491 ARG A N 1
ATOM 3980 C CA . ARG A 1 491 ? 7.811 14.510 -3.026 1.00 91.38 491 ARG A CA 1
ATOM 3981 C C . ARG A 1 491 ? 8.666 14.371 -1.765 1.00 91.38 491 ARG A C 1
ATOM 3983 O O . ARG A 1 491 ? 8.177 14.040 -0.685 1.00 91.38 491 ARG A O 1
ATOM 3990 N N . LYS A 1 492 ? 9.956 14.708 -1.883 1.00 86.50 492 LYS A N 1
ATOM 3991 C CA . LYS A 1 492 ? 10.919 14.759 -0.759 1.00 86.50 492 LYS A CA 1
ATOM 3992 C C . LYS A 1 492 ? 10.634 15.849 0.279 1.00 86.50 492 LYS A C 1
ATOM 3994 O O . LYS A 1 492 ? 11.328 15.929 1.283 1.00 86.50 492 LYS A O 1
ATOM 3999 N N . GLN A 1 493 ? 9.686 16.739 0.023 1.00 85.00 493 GLN A N 1
ATOM 4000 C CA . GLN A 1 493 ? 9.223 17.719 1.002 1.00 85.00 493 GLN A CA 1
ATOM 4001 C C . GLN A 1 493 ? 7.954 17.238 1.730 1.00 85.00 493 GLN A C 1
ATOM 4003 O O . GLN A 1 493 ? 7.461 17.932 2.613 1.00 85.00 493 GLN A O 1
ATOM 4008 N N . GLY A 1 494 ? 7.440 16.049 1.387 1.00 85.44 494 GLY A N 1
ATOM 4009 C CA . GLY A 1 494 ? 6.237 15.449 1.970 1.00 85.44 494 GLY A CA 1
ATOM 4010 C C . GLY A 1 494 ? 4.923 15.904 1.328 1.00 85.44 494 GLY A C 1
ATOM 4011 O O . GLY A 1 494 ? 3.873 15.328 1.600 1.00 85.44 494 GLY A O 1
ATOM 4012 N N . ASP A 1 495 ? 4.944 16.898 0.445 1.00 89.12 495 ASP A N 1
ATOM 4013 C CA . ASP A 1 495 ? 3.755 17.310 -0.291 1.00 89.12 495 ASP A CA 1
ATOM 4014 C C . ASP A 1 495 ? 3.411 16.340 -1.433 1.00 89.12 495 ASP A C 1
ATOM 4016 O O . ASP A 1 495 ? 4.258 15.614 -1.969 1.00 89.12 495 ASP A O 1
ATOM 4020 N N . LEU A 1 496 ? 2.121 16.319 -1.779 1.00 94.44 496 LEU A N 1
ATOM 4021 C CA . LEU A 1 496 ? 1.571 15.488 -2.841 1.00 94.44 496 LEU A CA 1
ATOM 4022 C C . LEU A 1 496 ? 1.317 16.305 -4.100 1.00 94.44 496 LEU A C 1
ATOM 4024 O O . LEU A 1 496 ? 0.776 17.409 -4.039 1.00 94.44 496 LEU A O 1
ATOM 4028 N N . VAL A 1 497 ? 1.624 15.707 -5.247 1.00 96.12 497 VAL A N 1
ATOM 40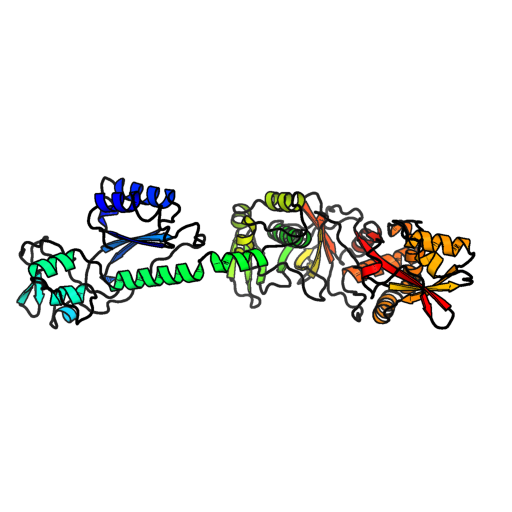29 C CA . VAL A 1 497 ? 1.414 16.318 -6.557 1.00 96.12 497 VAL A CA 1
ATOM 4030 C C . VAL A 1 497 ? 0.718 15.340 -7.497 1.00 96.12 497 VAL A C 1
ATOM 4032 O O . VAL A 1 497 ? 1.109 14.181 -7.599 1.00 96.12 497 VAL A O 1
ATOM 4035 N N . L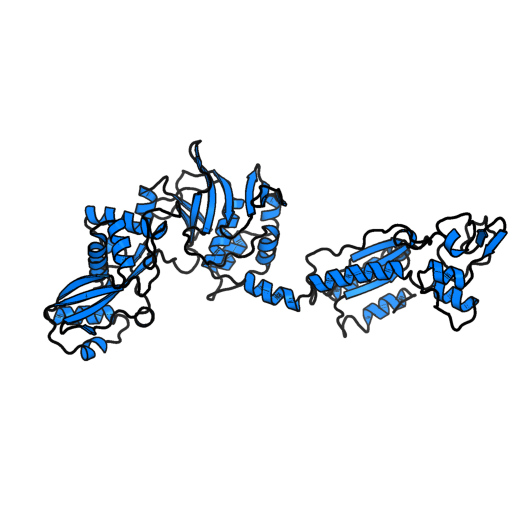EU A 1 498 ? -0.315 15.800 -8.201 1.00 97.62 498 LEU A N 1
ATOM 4036 C CA . LEU A 1 498 ? -1.104 14.997 -9.130 1.00 97.62 498 LEU A CA 1
ATOM 4037 C C . LEU A 1 498 ? -0.645 15.184 -10.581 1.00 97.62 498 LEU A C 1
ATOM 4039 O O . LEU A 1 498 ? -0.651 16.292 -11.116 1.00 97.62 498 LEU A O 1
ATOM 4043 N N . TYR A 1 499 ? -0.370 14.073 -11.258 1.00 97.81 499 TYR A N 1
ATOM 4044 C CA . TYR A 1 499 ? -0.293 13.995 -12.714 1.00 97.81 499 TYR A CA 1
ATOM 4045 C C . TYR A 1 499 ? -1.482 13.200 -13.233 1.00 97.81 499 TYR A C 1
ATOM 4047 O O . TYR A 1 499 ? -1.590 12.004 -12.985 1.00 97.81 499 TYR A O 1
ATOM 4055 N N . HIS A 1 500 ? -2.387 13.849 -13.957 1.00 97.50 500 HIS A N 1
ATOM 4056 C CA . HIS A 1 500 ? -3.640 13.245 -14.407 1.00 97.50 500 HIS A CA 1
ATOM 4057 C C . HIS A 1 500 ? -3.838 13.456 -15.904 1.00 97.50 500 HIS A C 1
ATOM 4059 O O . HIS A 1 500 ? -3.377 14.456 -16.452 1.00 97.50 500 HIS A O 1
ATOM 4065 N N . VAL A 1 501 ? -4.603 12.577 -16.553 1.00 96.62 501 VAL A N 1
ATOM 4066 C CA . VAL A 1 501 ? -4.952 12.691 -17.983 1.00 96.62 501 VAL A CA 1
ATOM 4067 C C . VAL A 1 501 ? -5.717 13.971 -18.344 1.00 96.62 501 VAL A C 1
ATOM 4069 O O . VAL A 1 501 ? -5.729 14.351 -19.507 1.00 96.62 501 VAL A O 1
ATOM 4072 N N . ILE A 1 502 ? -6.291 14.676 -17.359 1.00 96.56 502 ILE A N 1
ATOM 4073 C CA . ILE A 1 502 ? -6.858 16.030 -17.550 1.00 96.56 502 ILE A CA 1
ATOM 4074 C C . ILE A 1 502 ? -5.779 16.987 -18.082 1.00 96.56 502 ILE A C 1
ATOM 4076 O O . ILE A 1 502 ? -6.056 17.842 -18.915 1.00 96.56 502 ILE A O 1
ATOM 4080 N N . LYS A 1 503 ? -4.528 16.810 -17.639 1.00 96.25 503 LYS A N 1
ATOM 4081 C CA . LYS A 1 503 ? -3.355 17.572 -18.078 1.00 96.25 503 LYS A CA 1
ATOM 4082 C C . LYS A 1 503 ? -2.365 16.659 -18.794 1.00 96.25 503 LYS A C 1
ATOM 4084 O O . LYS A 1 503 ? -1.208 16.533 -18.395 1.00 96.25 503 LYS A O 1
ATOM 4089 N N . ASP A 1 504 ? -2.835 16.016 -19.862 1.00 96.44 504 ASP A N 1
ATOM 4090 C CA . ASP A 1 504 ? -2.103 14.962 -20.575 1.00 96.44 504 ASP A CA 1
ATOM 4091 C C . ASP A 1 504 ? -0.684 15.369 -21.004 1.00 96.44 504 ASP A C 1
ATOM 4093 O O . ASP A 1 504 ? 0.271 14.625 -20.785 1.00 96.44 504 ASP A O 1
ATOM 4097 N N . ASN A 1 505 ? -0.526 16.578 -21.551 1.00 96.12 505 ASN A N 1
ATOM 4098 C CA . ASN A 1 505 ? 0.778 17.087 -21.986 1.00 96.12 505 ASN A CA 1
ATOM 4099 C C . ASN A 1 505 ? 1.760 17.234 -20.818 1.00 96.12 505 ASN A C 1
ATOM 4101 O O . ASN A 1 505 ? 2.918 16.848 -20.936 1.00 96.12 505 ASN A O 1
ATOM 4105 N N . ILE A 1 506 ? 1.289 17.719 -19.670 1.00 97.19 506 ILE A N 1
ATOM 4106 C CA . ILE A 1 506 ? 2.110 17.880 -18.465 1.00 97.19 506 ILE A CA 1
ATOM 4107 C C . ILE A 1 506 ? 2.512 16.516 -17.898 1.00 97.19 506 ILE A C 1
ATOM 4109 O O . ILE A 1 506 ? 3.671 16.324 -17.541 1.00 97.19 506 ILE A O 1
ATOM 4113 N N . LEU A 1 507 ? 1.584 15.553 -17.855 1.00 97.56 507 LEU A N 1
ATOM 4114 C CA . LEU A 1 507 ? 1.879 14.173 -17.456 1.00 97.56 507 LEU A CA 1
ATOM 4115 C C . LEU A 1 507 ? 2.972 13.560 -18.349 1.00 97.56 507 LEU A C 1
ATOM 4117 O O . LEU A 1 507 ? 3.937 12.982 -17.849 1.00 97.56 507 LEU A O 1
ATOM 4121 N N . LYS A 1 508 ? 2.834 13.700 -19.669 1.00 98.06 508 LYS A N 1
ATOM 4122 C CA . LYS A 1 508 ? 3.808 13.207 -20.652 1.00 98.06 508 LYS A CA 1
ATOM 4123 C C . LYS A 1 508 ? 5.170 13.878 -20.515 1.00 98.06 508 LYS A C 1
ATOM 4125 O O . LYS A 1 508 ? 6.190 13.190 -20.539 1.00 98.06 508 LYS A O 1
ATOM 4130 N N . ASP A 1 509 ? 5.191 15.197 -20.354 1.00 98.00 509 ASP A N 1
ATOM 4131 C CA . ASP A 1 509 ? 6.420 15.963 -20.158 1.00 98.00 509 ASP A CA 1
ATOM 4132 C C . ASP A 1 509 ? 7.129 15.536 -18.878 1.00 98.00 509 ASP A C 1
ATOM 4134 O O . ASP A 1 509 ? 8.317 15.217 -18.920 1.00 98.00 509 ASP A O 1
ATOM 4138 N N . TYR A 1 510 ? 6.401 15.437 -17.766 1.00 97.62 510 TYR A N 1
ATOM 4139 C CA . TYR A 1 510 ? 6.958 14.959 -16.507 1.00 97.62 510 TYR A CA 1
ATOM 4140 C C . TYR A 1 510 ? 7.619 13.583 -16.667 1.00 97.62 510 TYR A C 1
ATOM 4142 O O . TYR A 1 510 ? 8.772 13.409 -16.275 1.00 97.62 510 TYR A O 1
ATOM 4150 N N . LEU A 1 511 ? 6.949 12.622 -17.311 1.00 97.88 511 LEU A N 1
ATOM 4151 C CA . LEU A 1 511 ? 7.533 11.301 -17.555 1.00 97.88 511 LEU A CA 1
ATOM 4152 C C . LEU A 1 511 ? 8.794 11.373 -18.427 1.00 97.88 511 LEU A C 1
ATOM 4154 O O . LEU A 1 511 ? 9.783 10.711 -18.124 1.00 97.88 511 LEU A O 1
ATOM 4158 N N . PHE A 1 512 ? 8.786 12.171 -19.493 1.00 98.12 512 PHE A N 1
ATOM 4159 C CA . PHE A 1 512 ? 9.920 12.286 -20.410 1.00 98.12 512 PHE A CA 1
ATOM 4160 C C . PHE A 1 512 ? 11.152 12.927 -19.757 1.00 98.12 512 PHE A C 1
ATOM 4162 O O . PHE A 1 512 ? 12.263 12.424 -19.922 1.00 98.12 512 PHE A O 1
ATOM 4169 N N . TYR A 1 513 ? 10.965 13.998 -18.981 1.00 97.19 513 TYR A N 1
ATOM 4170 C CA . TYR A 1 513 ? 12.066 14.724 -18.341 1.00 97.19 513 TYR A CA 1
ATOM 4171 C C . TYR A 1 513 ? 12.583 14.058 -17.057 1.00 97.19 513 TYR A C 1
ATOM 4173 O O . TYR A 1 513 ? 13.738 14.276 -16.690 1.00 97.19 513 TYR A O 1
ATOM 4181 N N . ASN A 1 514 ? 11.772 13.224 -16.395 1.00 96.50 514 ASN A N 1
ATOM 4182 C CA . ASN A 1 514 ? 12.101 12.644 -15.085 1.00 96.50 514 ASN A CA 1
ATOM 4183 C C . ASN A 1 514 ? 12.281 11.125 -15.116 1.00 96.50 514 ASN A C 1
ATOM 4185 O O . ASN A 1 514 ? 12.188 10.477 -14.074 1.00 96.50 514 ASN A O 1
ATOM 4189 N N . THR A 1 515 ? 12.554 10.533 -16.283 1.00 97.62 515 THR A N 1
ATOM 4190 C CA . THR A 1 515 ? 12.876 9.103 -16.384 1.00 97.62 515 THR A CA 1
ATOM 4191 C C . THR A 1 515 ? 14.186 8.829 -17.116 1.00 97.62 515 THR A C 1
ATOM 4193 O O . THR A 1 515 ? 14.695 9.631 -17.904 1.00 97.62 515 THR A O 1
ATOM 4196 N N . LYS A 1 516 ? 14.766 7.664 -16.825 1.00 97.75 516 LYS A N 1
ATOM 4197 C CA . LYS A 1 516 ? 16.018 7.169 -17.401 1.00 97.75 516 LYS A CA 1
ATOM 4198 C C . LYS A 1 516 ? 15.972 5.663 -17.632 1.00 97.75 516 LYS A C 1
ATOM 4200 O O . LYS A 1 516 ? 15.208 4.952 -16.972 1.00 97.75 516 LYS A O 1
ATOM 4205 N N . LEU A 1 517 ? 16.834 5.178 -18.522 1.00 97.75 517 LEU A N 1
ATOM 4206 C CA . LEU A 1 517 ? 17.146 3.756 -18.609 1.00 97.75 517 LEU A CA 1
ATOM 4207 C C . LEU A 1 517 ? 18.103 3.349 -17.481 1.00 97.75 517 LEU A C 1
ATOM 4209 O O . LEU A 1 517 ? 18.968 4.122 -17.063 1.00 97.75 517 LEU A O 1
ATOM 4213 N N . ASP A 1 518 ? 17.929 2.129 -16.979 1.00 94.62 518 ASP A N 1
ATOM 4214 C CA . ASP A 1 518 ? 18.776 1.533 -15.942 1.00 94.62 518 ASP A CA 1
ATOM 4215 C C . ASP A 1 518 ? 19.225 0.124 -16.358 1.00 94.62 518 ASP A C 1
ATOM 4217 O O . ASP A 1 518 ? 18.581 -0.518 -17.190 1.00 94.62 518 ASP A O 1
ATOM 4221 N N . THR A 1 519 ? 20.338 -0.357 -15.796 1.00 93.62 519 THR A N 1
ATOM 4222 C CA . THR A 1 519 ? 20.878 -1.689 -16.103 1.00 93.62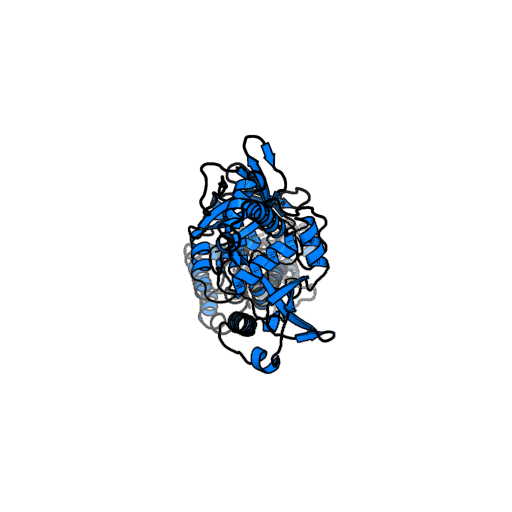 519 THR A CA 1
ATOM 4223 C C . THR A 1 519 ? 20.494 -2.668 -14.992 1.00 93.62 519 THR A C 1
ATOM 4225 O O . THR A 1 519 ? 21.095 -2.642 -13.914 1.00 93.62 519 THR A O 1
ATOM 4228 N N . PRO A 1 520 ? 19.537 -3.581 -15.231 1.00 92.44 520 PRO A N 1
ATOM 4229 C CA . PRO A 1 520 ? 19.152 -4.585 -14.249 1.00 92.44 520 PRO A CA 1
ATOM 4230 C C . PRO A 1 520 ? 20.173 -5.726 -14.161 1.00 92.44 520 PRO A C 1
ATOM 4232 O O . PRO A 1 520 ? 21.141 -5.818 -14.917 1.00 92.44 520 PRO A O 1
ATOM 4235 N N . SER A 1 521 ? 19.926 -6.675 -13.253 1.00 91.88 521 SER A N 1
ATOM 4236 C CA . SER A 1 521 ? 20.732 -7.897 -13.161 1.00 91.88 521 SER A CA 1
ATOM 4237 C C . SER A 1 521 ? 20.653 -8.724 -14.454 1.00 91.88 521 SER A C 1
ATOM 4239 O O . SER A 1 521 ? 19.664 -9.415 -14.716 1.00 91.88 521 SER A O 1
ATOM 4241 N N . SER A 1 522 ? 21.737 -8.692 -15.236 1.00 92.50 522 SER A N 1
ATOM 4242 C CA . SER A 1 522 ? 21.923 -9.492 -16.462 1.00 92.50 522 SER A CA 1
ATOM 4243 C C . SER A 1 522 ? 21.679 -10.981 -16.258 1.00 92.50 522 SER A C 1
ATOM 4245 O O . SER A 1 522 ? 21.030 -11.617 -17.085 1.00 92.50 522 SER A O 1
ATOM 4247 N N . THR A 1 523 ? 22.124 -11.529 -15.128 1.00 90.88 523 THR A N 1
ATOM 4248 C CA . THR A 1 523 ? 21.925 -12.943 -14.792 1.00 90.88 523 THR A CA 1
ATOM 4249 C C . THR A 1 523 ? 20.454 -13.255 -14.524 1.00 90.88 523 THR A C 1
ATOM 4251 O O . THR A 1 523 ? 19.915 -14.207 -15.086 1.00 90.88 523 THR A O 1
ATOM 4254 N N . ARG A 1 524 ? 19.770 -12.432 -13.712 1.00 91.88 524 ARG A N 1
ATOM 4255 C CA . ARG A 1 524 ? 18.358 -12.653 -13.349 1.00 91.88 524 ARG A CA 1
ATOM 4256 C C . ARG A 1 524 ? 17.437 -12.600 -14.568 1.00 91.88 524 ARG A C 1
ATOM 4258 O O . ARG A 1 524 ? 16.500 -13.388 -14.659 1.00 91.88 524 ARG A O 1
ATOM 4265 N N . HIS A 1 525 ? 17.702 -11.677 -15.490 1.00 92.88 525 HIS A N 1
ATOM 4266 C CA . HIS A 1 525 ? 16.853 -11.430 -16.661 1.00 92.88 525 HIS A CA 1
ATOM 4267 C C . HIS A 1 525 ? 17.409 -12.028 -17.965 1.00 92.88 525 HIS A C 1
ATOM 4269 O O . HIS A 1 525 ? 16.810 -11.845 -19.022 1.00 92.88 525 HIS A O 1
ATOM 4275 N N . ARG A 1 526 ? 18.508 -12.793 -17.876 1.00 94.50 526 ARG A N 1
ATOM 4276 C CA . ARG A 1 526 ? 19.115 -13.587 -18.959 1.00 94.50 526 ARG A CA 1
ATOM 4277 C C . ARG A 1 526 ? 19.431 -12.771 -20.219 1.00 94.50 526 ARG A C 1
ATOM 4279 O O . ARG A 1 526 ? 19.041 -13.147 -21.323 1.00 94.50 526 ARG A O 1
ATOM 4286 N N . PHE A 1 527 ? 20.148 -11.662 -20.053 1.00 96.88 527 PHE A N 1
ATOM 4287 C CA . PHE A 1 527 ? 20.563 -10.794 -21.159 1.00 96.88 527 PHE A CA 1
ATOM 4288 C C . PHE A 1 527 ? 22.031 -10.361 -21.038 1.00 96.88 527 PHE A C 1
ATOM 4290 O O . PHE A 1 527 ? 22.671 -10.559 -20.006 1.00 96.88 527 PHE A O 1
ATOM 4297 N N . GLY A 1 528 ? 22.569 -9.774 -22.107 1.00 95.31 528 GLY A N 1
ATOM 4298 C CA . GLY A 1 528 ? 23.917 -9.208 -22.164 1.00 95.31 528 GLY A CA 1
ATOM 4299 C C . GLY A 1 528 ? 25.019 -10.169 -22.614 1.00 95.31 528 GLY A C 1
ATOM 4300 O O . GLY A 1 528 ? 26.112 -9.698 -22.915 1.00 95.31 528 GLY A O 1
ATOM 4301 N N . ASN A 1 529 ? 24.765 -11.481 -22.678 1.00 96.62 529 ASN A N 1
ATOM 4302 C CA . ASN A 1 529 ? 25.683 -12.454 -23.284 1.00 96.62 529 ASN A CA 1
ATOM 4303 C C . ASN A 1 529 ? 25.382 -12.629 -24.780 1.00 96.62 529 ASN A C 1
ATOM 4305 O O . ASN A 1 529 ? 24.220 -12.567 -25.195 1.00 96.62 529 ASN A O 1
ATOM 4309 N N . LEU A 1 530 ? 26.433 -12.888 -25.555 1.00 97.25 530 LEU A N 1
ATOM 4310 C CA . LEU A 1 530 ? 26.351 -13.296 -26.951 1.00 97.25 530 LEU A CA 1
ATOM 4311 C C . LEU A 1 530 ? 25.976 -14.782 -27.032 1.00 97.25 530 LEU A C 1
ATOM 4313 O O . LEU A 1 530 ? 26.396 -15.573 -26.186 1.00 97.25 530 LEU A O 1
ATOM 4317 N N . TYR A 1 531 ? 25.199 -15.159 -28.044 1.00 96.50 531 TYR A N 1
ATOM 4318 C CA . TYR A 1 531 ? 24.798 -16.542 -28.315 1.00 96.50 531 TYR A CA 1
ATOM 4319 C C . TYR A 1 531 ? 24.641 -16.782 -29.821 1.00 96.50 531 TYR A C 1
ATOM 4321 O O . TYR A 1 531 ? 24.421 -15.835 -30.577 1.00 96.50 531 TYR A O 1
ATOM 4329 N N . LYS A 1 532 ? 24.748 -18.044 -30.259 1.00 94.69 532 LYS A N 1
ATOM 4330 C CA . LYS A 1 532 ? 24.487 -18.445 -31.651 1.00 94.69 532 LYS A CA 1
ATOM 4331 C C . LYS A 1 532 ? 23.119 -19.091 -31.792 1.00 94.69 532 LYS A C 1
ATOM 4333 O O . LYS A 1 532 ? 22.721 -19.903 -30.962 1.00 94.69 532 LYS A O 1
ATOM 4338 N N . GLU A 1 533 ? 22.447 -18.785 -32.890 1.00 93.69 533 GLU A N 1
ATOM 4339 C CA . GLU A 1 533 ? 21.245 -19.477 -33.347 1.00 93.69 533 GLU A CA 1
ATOM 4340 C C . GLU A 1 533 ? 21.306 -19.566 -34.879 1.00 93.69 533 GLU A C 1
ATOM 4342 O O . GLU A 1 533 ? 21.534 -18.560 -35.544 1.00 93.69 533 GLU A O 1
ATOM 4347 N N . LYS A 1 534 ? 21.156 -20.769 -35.454 1.00 88.12 534 LYS A N 1
ATOM 4348 C CA . LYS A 1 534 ? 21.173 -20.999 -36.918 1.00 88.12 534 LYS A CA 1
ATOM 4349 C C . LYS A 1 534 ? 22.347 -20.303 -37.648 1.00 88.12 534 LYS A C 1
ATOM 4351 O O . LYS A 1 534 ? 22.144 -19.619 -38.645 1.00 88.12 534 LYS A O 1
ATOM 4356 N N . ASN A 1 535 ? 23.572 -20.465 -37.134 1.00 87.75 535 ASN A N 1
ATOM 4357 C CA . ASN A 1 535 ? 24.820 -19.855 -37.637 1.00 87.75 535 ASN A CA 1
ATOM 4358 C C . ASN A 1 535 ? 24.898 -18.318 -37.598 1.00 87.75 535 ASN A C 1
ATOM 4360 O O . ASN A 1 535 ? 25.852 -17.746 -38.118 1.00 87.75 535 ASN A O 1
ATOM 4364 N N . GLN A 1 536 ? 23.954 -17.643 -36.949 1.00 94.19 536 GLN A N 1
ATOM 4365 C CA . GLN A 1 536 ? 24.008 -16.204 -36.711 1.00 94.19 536 GLN A CA 1
ATOM 4366 C C . GLN A 1 536 ? 24.302 -15.922 -35.239 1.00 94.19 536 GLN A C 1
ATOM 4368 O O . GLN A 1 536 ? 23.898 -16.681 -34.355 1.00 94.19 536 GLN A O 1
ATOM 4373 N N . THR A 1 537 ? 25.017 -14.830 -34.978 1.00 97.00 537 THR A N 1
ATOM 4374 C CA . THR A 1 537 ? 25.351 -14.385 -33.623 1.00 97.00 537 THR A CA 1
ATOM 4375 C C . THR A 1 537 ? 24.373 -13.308 -33.175 1.00 97.00 537 THR A C 1
ATOM 4377 O O . THR A 1 537 ? 24.059 -12.384 -33.925 1.00 97.00 537 THR A O 1
ATOM 4380 N N . PHE A 1 538 ? 23.920 -13.404 -31.930 1.00 97.94 538 PHE A N 1
ATOM 4381 C CA . PHE A 1 538 ? 22.948 -12.497 -31.339 1.00 97.94 538 PHE A CA 1
ATOM 4382 C C . PHE A 1 538 ? 23.375 -12.045 -29.947 1.00 97.94 538 PHE A C 1
ATOM 4384 O O . PHE A 1 538 ? 24.128 -12.727 -29.254 1.00 97.94 538 PHE A O 1
ATOM 4391 N N . ILE A 1 539 ? 22.819 -10.921 -29.505 1.00 97.75 539 ILE A N 1
ATOM 4392 C CA . ILE A 1 539 ? 22.878 -10.445 -28.122 1.00 97.75 539 ILE A CA 1
ATOM 4393 C C . ILE A 1 539 ? 21.492 -9.954 -27.694 1.00 97.75 539 ILE A C 1
ATOM 4395 O O . ILE A 1 539 ? 20.722 -9.423 -28.494 1.00 97.75 539 ILE A O 1
ATOM 4399 N N . LYS A 1 540 ? 21.151 -10.152 -26.417 1.00 98.31 540 LYS 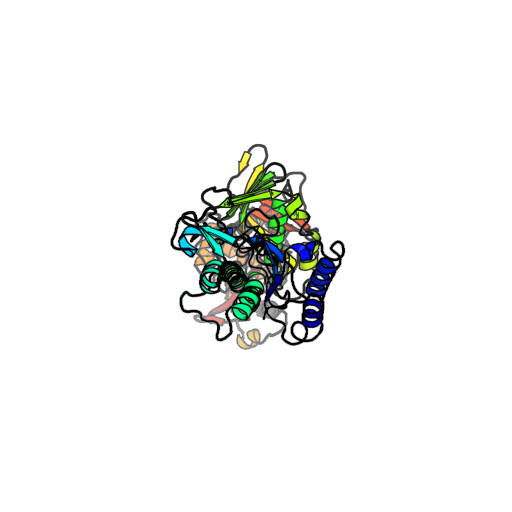A N 1
ATOM 4400 C CA . LYS A 1 540 ? 19.938 -9.584 -25.810 1.00 98.31 540 LYS A CA 1
ATOM 4401 C C . LYS A 1 540 ? 20.289 -8.343 -25.001 1.00 98.31 540 LYS A C 1
ATOM 4403 O O . LYS A 1 540 ? 21.186 -8.417 -24.160 1.00 98.31 540 LYS A O 1
ATOM 4408 N N . LEU A 1 541 ? 19.547 -7.256 -25.182 1.00 98.25 541 LEU A N 1
ATOM 4409 C CA . LEU A 1 541 ? 19.581 -6.073 -24.313 1.00 98.25 541 LEU A CA 1
ATOM 4410 C C . LEU A 1 541 ? 18.243 -5.948 -23.576 1.00 98.25 541 LEU A C 1
ATOM 4412 O O . LEU A 1 541 ? 17.203 -6.276 -24.141 1.00 98.25 541 LEU A O 1
ATOM 4416 N N . ASN A 1 542 ? 18.255 -5.500 -22.319 1.00 98.19 542 ASN A N 1
ATOM 4417 C CA . ASN A 1 542 ? 17.040 -5.384 -21.509 1.00 98.19 542 ASN A CA 1
ATOM 4418 C C . ASN A 1 542 ? 16.608 -3.929 -21.343 1.00 98.19 542 ASN A C 1
ATOM 4420 O O . ASN A 1 542 ? 17.446 -3.068 -21.067 1.00 98.19 542 ASN A O 1
ATOM 4424 N N . LEU A 1 543 ? 15.300 -3.696 -21.454 1.00 98.31 543 LEU A N 1
ATOM 4425 C CA . LEU A 1 543 ? 14.666 -2.423 -21.153 1.00 98.31 543 LEU A CA 1
ATOM 4426 C C . LEU A 1 543 ? 14.167 -2.384 -19.704 1.00 98.31 543 LEU A C 1
ATOM 4428 O O . LEU A 1 543 ? 13.265 -3.135 -19.319 1.00 98.31 543 LEU A O 1
ATOM 4432 N N . GLN A 1 544 ? 14.718 -1.449 -18.935 1.00 97.19 544 GLN A N 1
ATOM 4433 C CA . GLN A 1 544 ? 14.222 -1.032 -17.628 1.00 97.19 544 GLN A CA 1
ATOM 4434 C C . GLN A 1 544 ? 14.155 0.493 -17.599 1.00 97.19 544 GLN A C 1
ATOM 4436 O O . GLN A 1 544 ? 15.111 1.149 -18.006 1.00 97.19 544 GLN A O 1
ATOM 4441 N N . ILE A 1 545 ? 13.044 1.049 -17.109 1.00 97.69 545 ILE A N 1
ATOM 4442 C CA . ILE A 1 545 ? 12.829 2.502 -17.035 1.00 97.69 545 ILE A CA 1
ATOM 4443 C C . ILE A 1 545 ? 12.546 2.888 -15.591 1.00 97.69 545 ILE A C 1
ATOM 4445 O O . ILE A 1 545 ? 11.649 2.322 -14.961 1.00 97.69 545 ILE A O 1
ATOM 4449 N N . ARG A 1 546 ? 13.293 3.857 -15.064 1.00 94.81 546 ARG A N 1
ATOM 4450 C CA . ARG A 1 546 ? 13.171 4.349 -13.686 1.00 94.81 546 ARG A CA 1
ATOM 4451 C C . ARG A 1 546 ? 12.999 5.854 -13.652 1.00 94.81 546 ARG A C 1
ATOM 4453 O O . ARG A 1 546 ? 13.430 6.533 -14.580 1.00 94.81 546 ARG A O 1
ATOM 4460 N N . PHE A 1 547 ? 12.413 6.347 -12.570 1.00 93.25 547 PHE A N 1
ATOM 4461 C CA . PHE A 1 547 ? 12.404 7.775 -12.272 1.00 93.25 547 PHE A CA 1
ATOM 4462 C C . PHE A 1 547 ? 13.810 8.261 -11.856 1.00 93.25 547 PHE A C 1
ATOM 4464 O O . PHE A 1 547 ? 14.663 7.440 -11.484 1.00 93.25 547 PHE A O 1
ATOM 4471 N N . ILE A 1 548 ? 14.071 9.564 -12.014 1.00 90.12 548 ILE A N 1
ATOM 4472 C CA . ILE A 1 548 ? 15.368 10.230 -11.765 1.00 90.12 548 ILE A CA 1
ATOM 4473 C C . ILE A 1 548 ? 15.465 10.795 -10.355 1.00 90.12 548 ILE A C 1
ATOM 4475 O O . ILE A 1 548 ? 14.451 11.317 -9.856 1.00 90.12 548 ILE A O 1
#

Radius of gyration: 37.48 Å; Cα contacts (8 Å, |Δi|>4): 968; chains: 1; bounding box: 84×58×106 Å

pLDDT: mean 87.03, std 13.08, range [30.25, 98.62]

Secondary structure (DSSP, 8-state):
----SHHHHHHHHHHTSTTTT--SEEEEEEEGGGGGGGGGHHHHHHHHHHHHTTB--EEEEEEGGGBT-SB--EEEEEEEEBTTTB--SSPPPPPPPB--S--HHHHHTS-BS-SSBPPP-TT-----TTSTT-SSEEEETTEEEE--HHHHHHHHT--TT---SS-HHHHHHHHHHS--HHHHHHHHHHHHHHHHHHBHHHHHHHHHHHH-B-HHHHHHHHHHHHHHH-S-EEEE-TTSPEEEEEEEEEEEEETT-SEEEEEETTEEEEEETT--EEEEEEHHHHHHT--HHHHHHHHHH--SS-B--HHHHHHHHHTT-------SS-S-SEEEEEEETTEEEEEEEEEEEE-SSSPPEEE---GGGEEEEEEET--S-HHHHHT--STTHHHHHHHHHHHTT-EEEEEEESSHHHHHHHHHH-TTHHHHHHHHHHHHHHTS-SBHHHH---HHHHHHHHHHHHHHHHT--TTS---S--S-SEEEEE-TTS-EEEEEGGGHHHHHHHHHHTEEE----HHHHT-SSEEEETTEEEEEEE--EEE-

Mean predicted aligned error: 15.8 Å

Solvent-accessible surface area (backbone atoms only — not comparable to full-atom values): 30082 Å² total; per-residue (Å²): 136,91,65,92,44,74,71,52,47,53,51,54,69,71,72,68,40,62,90,73,64,58,56,64,58,55,78,47,69,45,61,55,59,46,65,56,35,76,85,25,50,58,42,50,53,54,47,54,50,44,42,74,71,45,27,49,82,44,73,50,77,47,41,30,46,40,38,26,25,24,18,60,41,62,28,29,39,39,38,30,36,21,59,90,49,28,59,69,86,65,79,87,68,79,62,77,76,42,72,61,74,46,34,32,24,66,57,68,74,43,61,38,84,42,57,59,36,55,44,62,57,71,80,70,79,81,44,56,74,88,41,94,74,42,48,51,54,44,46,41,76,89,40,84,45,67,74,48,51,70,42,50,37,54,45,28,53,48,62,93,84,68,77,68,100,55,55,64,73,57,35,38,39,51,57,26,72,54,74,47,41,48,48,51,51,44,46,50,51,41,51,49,54,52,47,74,76,25,35,41,88,61,51,50,62,58,48,52,62,57,47,47,35,33,54,65,43,49,46,46,52,50,49,53,52,46,55,73,69,41,66,65,44,23,29,42,42,51,86,73,45,71,44,104,46,57,32,39,54,38,35,40,29,47,73,85,40,74,41,35,39,38,55,53,98,69,26,40,38,35,21,39,82,87,66,50,77,75,48,75,44,43,52,62,66,60,46,79,76,44,58,69,63,58,54,51,52,47,54,61,70,58,81,80,77,57,50,68,57,75,83,56,51,60,46,32,61,76,70,62,48,83,62,72,77,85,88,69,102,60,40,40,57,32,29,39,20,31,38,44,96,92,42,78,46,73,74,40,24,25,26,72,43,38,58,52,65,76,64,44,67,67,40,75,70,38,56,40,35,22,36,35,25,40,43,44,70,71,84,74,68,58,63,72,49,56,64,50,76,55,99,56,26,53,31,54,39,54,51,52,40,47,76,59,72,23,46,82,42,82,74,46,48,68,27,63,48,20,43,55,40,35,37,70,73,36,79,60,40,62,60,54,50,48,51,34,50,54,39,37,50,70,66,71,37,46,40,45,62,62,55,46,83,52,70,73,58,43,56,54,50,25,53,44,53,47,40,40,63,22,45,49,48,46,82,44,84,55,88,82,67,65,59,23,47,34,35,38,37,35,41,82,84,72,51,63,24,37,34,35,61,93,44,45,69,42,38,27,43,24,51,41,71,38,24,24,57,52,87,70,63,39,78,83,38,71,32,57,51,66,49,77,57,94,94,40,43,31,37,29,48,67,51,25,33,26,48,113

Nearest PDB structures (foldseek):
  2uyc-assembly1_A  TM=8.576E-01  e=5.262E-13  Haemophilus haemolyticus
  2i9k-assembly1_A  TM=8.526E-01  e=1.124E-12  Haemophilus haemolyticus
  2zcj-assembly1_A  TM=8.581E-01  e=1.186E-12  Haemophilus parahaemolyticus
  2uyh-assembly1_A  TM=8.487E-01  e=1.396E-12  Haemophilus haemolyticus
  2uz4-assembly1_A  TM=8.494E-01  e=1.831E-12  Haemophilus parahaemolyticus

InterPro domains:
  IPR001525 C-5 cytosine methyltransferase [PF00145] (10-107)
  IPR001525 C-5 cytosine methyltransferase [PF00145] (146-192)
  IPR001525 C-5 cytosine methyltransferase [PR00105] (22-36)
  IPR001525 C-5 cytosine methyltransferase [PR00105] (68-81)
  IPR001525 C-5 cytosine methyltransferase [PS51679] (1-198)
  IPR001525 C-5 cytosine methyltransferase [TIGR00675] (8-105)
  IPR019062 Restriction endonuclease, type II, HpaII [PF09561] (214-547)
  IPR029063 S-adenosyl-L-methionine-dependent methyltransferase superfamily [G3DSA:3.40.50.150] (6-113)
  IPR029063 S-adenosyl-L-methionine-dependent methyltransferase superfamily [SSF53335] (11-195)
  IPR031303 DNA methylase, C-5 cytosine-specific, conserved site [PS00095] (173-191)
  IPR050750 Cytosine-specific C5-methyltransferase [PTHR46098] (21-84)

Organism: NCBI:txid945734